Protein 6IRB (pdb70)

Sequence (404 aa):
EPPLVFEPVTLESLRQEKGFQEVGKKQIKELDTLREKHAKERTSVQKTQNAAIDKLIKGKSKDDIRNDANIKNSINDQTKQWTDIARHRKEEWDLRQHVQDSQDAKALLTVQAAQIKQLEDRHARDIKDLNAKQAKSADTAKEVQNDTLKTKNEKDRRLREKRQNNVKRFEEKKQIGVKQGRAEKLKLAHSKQIEEFSTDVQKLEPPLVFEPVTLESLRQEKGFQEVGKKQIKELDTLREKHAKERTSVQKTQNAAIDKLIKGKSKDDIRNDANIKNSINDQTKQWTDIARHRKEEWDLRQHVQDSQDAKALLTVQAAQIKQLEDRHARDIKDLNAKQAKSADTAKEVQNTKNEKDRRLREKRQNNVKRFEEKKQIGVKQGRAEKLKLAHSKQIEEFSTDVQKL

Radius of gyration: 78.07 Å; Cα contacts (8 Å, |Δi|>4): 47; chains: 2; bounding box: 20×163×308 Å

Solvent-accessible surface area: 37208 Å² total

Organism: Drosophila melanogaster (NCBI:txid7227)

InterPro domains:
  IPR000008 C2 domain [PF00168] (688-780)
  IPR000008 C2 domain [PS50004] (666-794)
  IPR000008 C2 domain [SM00239] (687-786)
  IPR000909 Phosphatidylinositol-specific phospholipase C, X domain [PF00388] (321-469)
  IPR000909 Phosphatidylinositol-specific phospholipase C, X domain [SM00148] (319-469)
  IPR001192 Phosphoinositide phospholipase C family [PR00390] (324-342)
  IPR001192 Phosphoinositide phospholipase C family [PR00390] (350-370)
  IPR001192 Phosphoinositide phospholipase C family [PR00390] (453-470)
  IPR001192 Phosphoinositide phospholipase C family [PR00390] (604-625)
  IPR001192 Phosphoinositide phospholipase C family [PR00390] (625-643)
  IPR001192 Phosphoinositide phospholipase C family [PR00390] (772-782)
  IPR001192 Phosphoinositide phospholipase C family [PTHR10336] (34-806)
  IPR001711 Phospholipase C, phosphatidylinositol-specific, Y domain [PF00387] (550-664)
  IPR001711 Phospholipase C, phosphatidylinositol-specific, Y domain [PS50008] (550-666)
  IPR001711 Phospholipase C, phosphatidylinositol-specific, Y domain [SM00149] (550-666)
  IPR011992 EF-hand domain pair [SSF47473] (147-318)
  IPR016280 Phosphatidylinositol-4, 5-bisphosphate phosphodiesterase beta [PIRSF000956] (1-1093)
  IPR017946 PLC-like phosphodiesterase, TIM beta/alpha-barrel domain superfamily [G3DSA:3.20.20.190] (316-677)
  IPR017946 PLC-like phosphodiesterase, TIM beta/alpha-barrel domain superfamily [SSF51695] (320-667)
  IPR035892 C2 domain superfamily [G3DSA:2.60.40.150] (679-847)

Structure (mmCIF, N/CA/C/O backbone):
data_6IRB
#
_entry.id   6IRB
#
_cell.length_a   36.958
_cell.length_b   37.591
_cell.length_c   140.130
_cell.angle_alpha   90.720
_cell.angle_beta   89.860
_cell.angle_gamma   119.440
#
_symmetry.space_group_name_H-M   'P 1'
#
loop_
_entity.id
_entity.type
_entity.pdbx_description
1 polymer '1-phosphatidylinositol 4,5-bisphosphate phosphodiesterase'
2 water water
#
loop_
_atom_site.group_PDB
_atom_site.id
_atom_site.type_symbol
_atom_site.label_atom_id
_atom_site.label_alt_id
_atom_site.label_comp_id
_atom_site.label_asym_id
_atom_site.label_entity_id
_atom_site.label_seq_id
_atom_site.pdbx_PDB_ins_code
_atom_site.Cartn_x
_atom_site.Cartn_y
_atom_site.Cartn_z
_atom_site.occupancy
_atom_site.B_iso_or_equiv
_atom_site.auth_seq_id
_atom_site.auth_comp_id
_atom_site.auth_asym_id
_atom_site.auth_atom_id
_atom_site.pdbx_PDB_model_num
ATOM 1 N N . GLU A 1 1 ? 26.710 80.708 84.881 1.00 75.97 23 GLU A N 1
ATOM 2 C CA . GLU A 1 1 ? 26.415 80.185 83.553 1.00 81.54 23 GLU A CA 1
ATOM 3 C C . GLU A 1 1 ? 27.022 81.069 82.465 1.00 88.37 23 GLU A C 1
ATOM 4 O O . GLU A 1 1 ? 26.674 82.249 82.334 1.00 84.78 23 GLU A O 1
ATOM 10 N N . PRO A 1 2 ? 27.954 80.492 81.711 1.00 96.32 24 PRO A N 1
ATOM 11 C CA . PRO A 1 2 ? 28.553 81.200 80.564 1.00 95.95 24 PRO A CA 1
ATOM 12 C C . PRO A 1 2 ? 27.512 81.573 79.524 1.00 96.04 24 PRO A C 1
ATOM 13 O O . PRO A 1 2 ? 26.583 80.794 79.262 1.00 98.14 24 PRO A O 1
ATOM 17 N N . PRO A 1 3 ? 27.613 82.774 78.946 1.00 98.88 25 PRO A N 1
ATOM 18 C CA . PRO A 1 3 ? 26.644 83.201 77.928 1.00 101.92 25 PRO A CA 1
ATOM 19 C C . PRO A 1 3 ? 26.547 82.183 76.800 1.00 103.29 25 PRO A C 1
ATOM 20 O O . PRO A 1 3 ? 27.548 81.588 76.392 1.00 113.11 25 PRO A O 1
ATOM 24 N N . LEU A 1 4 ? 25.324 81.939 76.329 1.00 95.75 26 LEU A N 1
ATOM 25 C CA . LEU A 1 4 ? 25.146 81.086 75.161 1.00 80.43 26 LEU A CA 1
ATOM 26 C C . LEU A 1 4 ? 26.017 81.561 74.005 1.00 83.75 26 LEU A C 1
ATOM 27 O O . LEU A 1 4 ? 26.158 82.762 73.762 1.00 80.73 26 LEU A O 1
ATOM 32 N N . VAL A 1 5 ? 26.580 80.606 73.275 1.00 81.21 27 VAL A N 1
ATOM 33 C CA . VAL A 1 5 ? 27.243 80.863 72.002 1.00 84.45 27 VAL A CA 1
ATOM 34 C C . VAL A 1 5 ? 26.555 79.970 70.980 1.00 77.72 27 VAL A C 1
ATOM 35 O O . VAL A 1 5 ? 26.349 78.776 71.230 1.00 76.29 27 VAL A O 1
ATOM 39 N N . PHE A 1 6 ? 26.201 80.530 69.838 1.00 71.78 28 PHE A N 1
ATOM 40 C CA . PHE A 1 6 ? 25.427 79.789 68.857 1.00 75.57 28 PHE A CA 1
ATOM 41 C C . PHE A 1 6 ? 26.299 79.550 67.639 1.00 73.05 28 PHE A C 1
ATOM 42 O O . PHE A 1 6 ? 26.829 80.503 67.056 1.00 74.32 28 PHE A O 1
ATOM 50 N N . GLU A 1 7 ? 26.489 78.272 67.295 1.00 73.04 29 GLU A N 1
ATOM 51 C CA . GLU A 1 7 ? 27.081 77.904 66.017 1.00 74.25 29 GLU A CA 1
ATOM 52 C C . GLU A 1 7 ? 26.396 78.687 64.909 1.00 74.79 29 GLU A C 1
ATOM 53 O O . GLU A 1 7 ? 25.187 78.946 64.986 1.00 75.00 29 GLU A O 1
ATOM 59 N N . PRO A 1 8 ? 27.106 79.062 63.856 1.00 76.45 30 PRO A N 1
ATOM 60 C CA . PRO A 1 8 ? 26.401 79.588 62.693 1.00 84.16 30 PRO A CA 1
ATOM 61 C C . PRO A 1 8 ? 25.794 78.433 61.924 1.00 82.46 30 PRO A C 1
ATOM 62 O O . PRO A 1 8 ? 26.375 77.350 61.825 1.00 85.96 30 PRO A O 1
ATOM 66 N N . VAL A 1 9 ? 24.620 78.670 61.360 1.00 79.98 31 VAL A N 1
ATOM 67 C CA . VAL A 1 9 ? 23.961 77.647 60.565 1.00 89.51 31 VAL A CA 1
ATOM 68 C C . VAL A 1 9 ? 24.474 77.820 59.144 1.00 87.55 31 VAL A C 1
ATOM 69 O O . VAL A 1 9 ? 24.436 78.917 58.578 1.00 95.17 31 VAL A O 1
ATOM 73 N N . THR A 1 10 ? 25.045 76.759 58.607 1.00 86.92 32 THR A N 1
ATOM 74 C CA . THR A 1 10 ? 25.772 76.821 57.356 1.00 86.75 32 THR A CA 1
ATOM 75 C C . THR A 1 10 ? 25.170 75.824 56.384 1.00 87.41 32 THR A C 1
ATOM 76 O O . THR A 1 10 ? 24.528 74.848 56.788 1.00 90.86 32 THR A O 1
ATOM 80 N N . LEU A 1 11 ? 25.313 76.125 55.095 1.00 87.71 33 LEU A N 1
ATOM 81 C CA . LEU A 1 11 ? 25.008 75.129 54.080 1.00 93.72 33 LEU A CA 1
ATOM 82 C C . LEU A 1 11 ? 25.623 73.780 54.452 1.00 87.17 33 LEU A C 1
ATOM 83 O O . LEU A 1 11 ? 24.976 72.738 54.314 1.00 79.55 33 LEU A O 1
ATOM 88 N N . GLU A 1 12 ? 26.864 73.786 54.952 1.00 91.92 34 GLU A N 1
ATOM 89 C CA . GLU A 1 12 ? 27.508 72.550 55.392 1.00 79.99 34 GLU A CA 1
ATOM 90 C C . GLU A 1 12 ? 26.756 71.876 56.537 1.00 78.10 34 GLU A C 1
ATOM 91 O O . GLU A 1 12 ? 26.327 70.726 56.417 1.00 81.52 34 GLU A O 1
ATOM 97 N N . SER A 1 13 ? 26.622 72.566 57.674 1.00 90.24 35 SER A N 1
ATOM 98 C CA . SER A 1 13 ? 25.987 71.964 58.848 1.00 83.03 35 SER A CA 1
ATOM 99 C C . SER A 1 13 ? 24.563 71.503 58.556 1.00 89.88 35 SER A C 1
ATOM 100 O O . SER A 1 13 ? 24.151 70.426 59.002 1.00 96.80 35 SER A O 1
ATOM 103 N N . LEU A 1 14 ? 23.794 72.304 57.814 1.00 89.88 36 LEU A N 1
ATOM 104 C CA . LEU A 1 14 ? 22.434 71.902 57.475 1.00 87.38 36 LEU A CA 1
ATOM 105 C C . LEU A 1 14 ? 22.466 70.654 56.617 1.00 93.53 36 LEU A C 1
ATOM 106 O O . LEU A 1 14 ? 21.646 69.744 56.786 1.00 93.33 36 LEU A O 1
ATOM 111 N N . ARG A 1 15 ? 23.432 70.603 55.697 1.00 96.56 37 ARG A N 1
ATOM 112 C CA . ARG A 1 15 ? 23.591 69.492 54.768 1.00 93.70 37 ARG A CA 1
ATOM 113 C C . ARG A 1 15 ? 23.792 68.184 55.514 1.00 102.08 37 ARG A C 1
ATOM 114 O O . ARG A 1 15 ? 23.330 67.128 55.067 1.00 104.69 37 ARG A O 1
ATOM 122 N N . GLN A 1 16 ? 24.481 68.241 56.654 1.00 115.14 38 GLN A N 1
ATOM 123 C CA . GLN A 1 16 ? 24.854 67.068 57.430 1.00 124.87 38 GLN A CA 1
ATOM 124 C C . GLN A 1 16 ? 23.811 66.647 58.455 1.00 122.15 38 GLN A C 1
ATOM 125 O O . GLN A 1 16 ? 24.018 65.628 59.127 1.00 124.71 38 GLN A O 1
ATOM 131 N N . GLU A 1 17 ? 22.712 67.383 58.615 1.00 114.41 39 GLU A N 1
ATOM 132 C 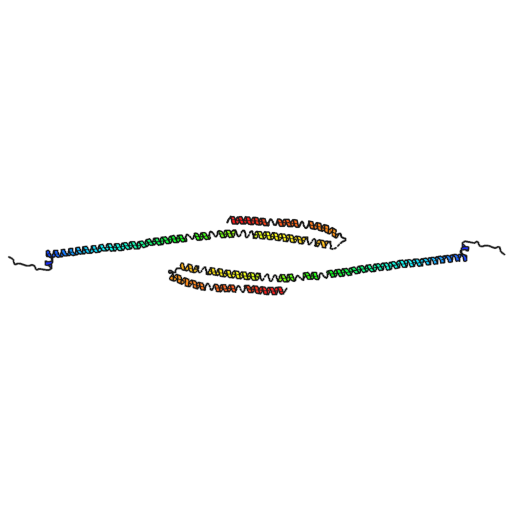CA . GLU A 1 17 ? 21.742 66.952 59.608 1.00 113.08 39 GLU A CA 1
ATOM 133 C C . GLU A 1 17 ? 21.205 65.603 59.169 1.00 119.85 39 GLU A C 1
ATOM 134 O O . GLU A 1 17 ? 20.949 65.385 57.983 1.00 132.47 39 GLU A O 1
ATOM 140 N N . LYS A 1 18 ? 21.040 64.686 60.115 1.00 110.54 40 LYS A N 1
ATOM 141 C CA . LYS A 1 18 ? 20.601 63.365 59.696 1.00 110.71 40 LYS A CA 1
ATOM 142 C C . LYS A 1 18 ? 19.138 63.385 59.253 1.00 103.97 40 LYS A C 1
ATOM 143 O O . LYS A 1 18 ? 18.762 62.635 58.344 1.00 111.86 40 LYS A O 1
ATOM 149 N N . GLY A 1 19 ? 18.299 64.212 59.887 1.00 90.29 41 GLY A N 1
ATOM 150 C CA . GLY A 1 19 ? 16.946 64.414 59.382 1.00 88.72 41 GLY A CA 1
ATOM 151 C C . GLY A 1 19 ? 16.922 64.810 57.917 1.00 95.24 41 GLY A C 1
ATOM 152 O O . GLY A 1 19 ? 16.146 64.274 57.120 1.00 90.30 41 GLY A O 1
ATOM 153 N N . PHE A 1 20 ? 17.781 65.761 57.541 1.00 94.27 42 PHE A N 1
ATOM 154 C CA . PHE A 1 20 ? 17.848 66.205 56.152 1.00 89.74 42 PHE A CA 1
ATOM 155 C C . PHE A 1 20 ? 18.472 65.158 55.244 1.00 92.96 42 PHE A C 1
ATOM 156 O O . PHE A 1 20 ? 18.083 65.043 54.076 1.00 94.50 42 PHE A O 1
ATOM 164 N N . GLN A 1 21 ? 19.405 64.362 55.759 1.00 94.03 43 GLN A N 1
ATOM 165 C CA . GLN A 1 21 ? 19.988 63.325 54.921 1.00 90.15 43 GLN A CA 1
ATOM 166 C C . GLN A 1 21 ? 18.963 62.248 54.624 1.00 80.95 43 GLN A C 1
ATOM 167 O O . GLN A 1 21 ? 18.984 61.660 53.539 1.00 76.34 43 GLN A O 1
ATOM 173 N N . GLU A 1 22 ? 18.046 62.006 55.565 1.00 78.78 44 GLU A N 1
ATOM 174 C CA . GLU A 1 22 ? 16.947 61.083 55.316 1.00 92.44 44 GLU A CA 1
ATOM 175 C C . GLU A 1 22 ? 16.131 61.515 54.108 1.00 93.44 44 GLU A C 1
ATOM 176 O O . GLU A 1 22 ? 15.495 60.679 53.458 1.00 101.69 44 GLU A O 1
ATOM 178 N N . VAL A 1 23 ? 16.141 62.809 53.788 1.00 89.60 45 VAL A N 1
ATOM 179 C CA . VAL A 1 23 ? 15.429 63.273 52.605 1.00 88.42 45 VAL A CA 1
ATOM 180 C C . VAL A 1 23 ? 16.149 62.797 51.353 1.00 97.20 45 VAL A C 1
ATOM 181 O O . VAL A 1 23 ? 15.537 62.253 50.426 1.00 97.78 45 VAL A O 1
ATOM 185 N N . GLY A 1 24 ? 17.465 63.010 51.314 1.00 108.35 46 GLY A N 1
ATOM 186 C CA . GLY A 1 24 ? 18.293 62.462 50.250 1.00 110.81 46 GLY A CA 1
ATOM 187 C C . GLY A 1 24 ? 18.089 60.978 50.033 1.00 106.54 46 GLY A C 1
ATOM 188 O O . GLY A 1 24 ? 17.893 60.517 48.906 1.00 105.76 46 GLY A O 1
ATOM 189 N N . LYS A 1 25 ? 18.151 60.205 51.114 1.00 97.13 47 LYS A N 1
ATOM 190 C CA . LYS A 1 25 ? 18.084 58.756 50.990 1.00 91.58 47 LYS A CA 1
ATOM 191 C C . LYS A 1 25 ? 16.769 58.337 50.347 1.00 86.43 47 LYS A C 1
ATOM 192 O O . LYS A 1 25 ? 16.747 57.502 49.437 1.00 85.44 47 LYS A O 1
ATOM 198 N N . LYS A 1 26 ? 15.652 58.866 50.847 1.00 78.99 48 LYS A N 1
ATOM 199 C CA . LYS A 1 26 ? 14.366 58.665 50.186 1.00 83.45 48 LYS A CA 1
ATOM 200 C C . LYS A 1 26 ? 14.458 58.957 48.688 1.00 80.95 48 LYS A C 1
ATOM 201 O O . LYS A 1 26 ? 13.991 58.170 47.855 1.00 82.11 48 LYS A O 1
ATOM 207 N N . GLN A 1 27 ? 15.059 60.097 48.333 1.00 84.07 49 GLN A N 1
ATOM 208 C CA . GLN A 1 27 ? 15.104 60.522 46.936 1.00 90.14 49 GLN A CA 1
ATOM 209 C C . GLN A 1 27 ? 15.858 59.516 46.072 1.00 95.65 49 GLN A C 1
ATOM 210 O O . GLN A 1 27 ? 15.414 59.179 44.968 1.00 90.04 49 GLN A O 1
ATOM 216 N N . ILE A 1 28 ? 17.014 59.040 46.546 1.00 97.36 50 ILE A N 1
ATOM 217 C CA . ILE A 1 28 ? 17.809 58.124 45.732 1.00 101.06 50 ILE A CA 1
ATOM 218 C C . ILE A 1 28 ? 17.027 56.840 45.469 1.00 102.30 50 ILE A C 1
ATOM 219 O O . ILE A 1 28 ? 16.956 56.365 44.328 1.00 111.76 50 ILE A O 1
ATOM 224 N N . LYS A 1 29 ? 16.458 56.237 46.521 1.00 95.39 51 LYS A N 1
ATOM 225 C CA . LYS A 1 29 ? 15.623 55.057 46.321 1.00 94.50 51 LYS A CA 1
ATOM 226 C C . LYS A 1 29 ? 14.535 55.311 45.287 1.00 93.61 51 LYS A C 1
ATOM 227 O O . LYS A 1 29 ? 14.308 54.482 44.398 1.00 81.09 51 LYS A O 1
ATOM 233 N N . GLU A 1 30 ? 13.921 56.497 45.330 1.00 92.41 52 GLU A N 1
ATOM 234 C CA . GLU A 1 30 ? 12.885 56.840 44.362 1.00 93.82 52 GLU A CA 1
ATOM 235 C C . GLU A 1 30 ? 13.428 56.792 42.945 1.00 84.27 52 GLU A C 1
ATOM 236 O O . GLU A 1 30 ? 12.679 56.544 41.995 1.00 82.38 52 GLU A O 1
ATOM 242 N N . LEU A 1 31 ? 14.727 57.037 42.792 1.00 80.22 53 LEU A N 1
ATOM 243 C CA . LEU A 1 31 ? 15.423 57.050 41.517 1.00 79.89 53 LEU A CA 1
ATOM 244 C C . LEU A 1 31 ? 15.969 55.666 41.192 1.00 90.64 53 LEU A C 1
ATOM 245 O O . LEU A 1 31 ? 16.021 55.272 40.021 1.00 84.41 53 LEU A O 1
ATOM 250 N N . ASP A 1 32 ? 16.414 54.936 42.219 1.00 89.59 54 ASP A N 1
ATOM 251 C CA . ASP A 1 32 ? 16.663 53.509 42.055 1.00 95.79 54 ASP A CA 1
ATOM 252 C C . ASP A 1 32 ? 15.399 52.816 41.569 1.00 94.20 54 ASP A C 1
ATOM 253 O O . ASP A 1 32 ? 15.425 52.067 40.587 1.00 89.29 54 ASP A O 1
ATOM 258 N N . THR A 1 33 ? 14.278 53.054 42.257 1.00 96.60 55 THR A N 1
ATOM 259 C CA . THR A 1 33 ? 13.006 52.481 41.825 1.00 98.32 55 THR A CA 1
ATOM 260 C C . THR A 1 33 ? 12.607 52.948 40.427 1.00 84.64 55 THR A C 1
ATOM 261 O O . THR A 1 33 ? 11.918 52.219 39.708 1.00 83.84 55 THR A O 1
ATOM 265 N N . LEU A 1 34 ? 13.014 54.153 40.024 1.00 82.25 56 LEU A N 1
ATOM 266 C CA . LEU A 1 34 ? 12.757 54.585 38.654 1.00 83.09 56 LEU A CA 1
ATOM 267 C C . LEU A 1 34 ? 13.640 53.829 37.674 1.00 87.78 56 LEU A C 1
ATOM 268 O O . LEU A 1 34 ? 13.173 53.380 36.619 1.00 83.16 56 LEU A O 1
ATOM 273 N N . ARG A 1 35 ? 14.925 53.691 38.008 1.00 96.31 57 ARG A N 1
ATOM 274 C CA . ARG A 1 35 ? 15.822 52.868 37.207 1.00 102.46 57 ARG A CA 1
ATOM 275 C C . ARG A 1 35 ? 15.330 51.431 37.144 1.00 100.61 57 ARG A C 1
ATOM 276 O O . ARG A 1 35 ? 15.580 50.728 36.158 1.00 93.20 57 ARG A O 1
ATOM 284 N N . GLU A 1 36 ? 14.584 51.000 38.162 1.00 101.63 58 GLU A N 1
ATOM 285 C CA . GLU A 1 36 ? 14.060 49.647 38.195 1.00 97.80 58 GLU A CA 1
ATOM 286 C C . GLU A 1 36 ? 12.828 49.529 37.318 1.00 105.00 58 GLU A C 1
ATOM 287 O O . GLU A 1 36 ? 12.485 48.423 36.903 1.00 112.32 58 GLU A O 1
ATOM 289 N N . LYS A 1 37 ? 12.160 50.647 37.024 1.00 103.55 59 LYS A N 1
ATOM 290 C CA . LYS A 1 37 ? 11.057 50.623 36.072 1.00 96.73 59 LYS A CA 1
ATOM 291 C C . LYS A 1 37 ? 11.573 50.700 34.649 1.00 95.92 59 LYS A C 1
ATOM 292 O O . LYS A 1 37 ? 10.950 50.167 33.721 1.00 96.22 59 LYS A O 1
ATOM 298 N N . HIS A 1 38 ? 12.745 51.284 34.477 1.00 82.97 60 HIS A N 1
ATOM 299 C CA . HIS A 1 38 ? 13.279 51.456 33.143 1.00 86.02 60 HIS A CA 1
ATOM 300 C C . HIS A 1 38 ? 13.994 50.194 32.687 1.00 92.50 60 HIS A C 1
ATOM 301 O O . HIS A 1 38 ? 13.747 49.692 31.585 1.00 89.37 60 HIS A O 1
ATOM 308 N N . ALA A 1 39 ? 14.899 49.684 33.521 1.00 94.35 61 ALA A N 1
ATOM 309 C CA . ALA A 1 39 ? 15.586 48.435 33.214 1.00 94.19 61 ALA A CA 1
ATOM 310 C C . ALA A 1 39 ? 14.612 47.319 32.842 1.00 89.44 61 ALA A C 1
ATOM 311 O O . ALA A 1 39 ? 14.777 46.670 31.804 1.00 90.80 61 ALA A O 1
ATOM 313 N N . LYS A 1 40 ? 13.577 47.092 33.667 1.00 86.67 62 LYS A N 1
ATOM 314 C CA . LYS A 1 40 ? 12.546 46.114 33.309 1.00 90.88 62 LYS A CA 1
ATOM 315 C C . LYS A 1 40 ? 12.025 46.359 31.905 1.00 92.78 62 LYS A C 1
ATOM 316 O O . LYS A 1 40 ? 12.025 45.457 31.058 1.00 93.92 62 LYS A O 1
ATOM 322 N N . GLU A 1 41 ? 11.579 47.580 31.637 1.00 91.74 63 GLU A N 1
ATOM 323 C CA . GLU A 1 41 ? 11.015 47.860 30.326 1.00 85.17 63 GLU A CA 1
ATOM 324 C C . GLU A 1 41 ? 12.080 47.751 29.239 1.00 83.91 63 GLU A C 1
ATOM 325 O O . GLU A 1 41 ? 11.921 46.979 28.289 1.00 85.64 63 GLU A O 1
ATOM 331 N N . ARG A 1 42 ? 13.156 48.543 29.341 1.00 82.85 64 ARG A N 1
ATOM 332 C CA . ARG A 1 42 ? 14.299 48.432 28.432 1.00 90.80 64 ARG A CA 1
ATOM 333 C C . ARG A 1 42 ? 14.628 46.994 28.041 1.00 103.13 64 ARG A C 1
ATOM 334 O O . ARG A 1 42 ? 14.736 46.672 26.853 1.00 106.59 64 ARG A O 1
ATOM 336 N N . THR A 1 43 ? 14.803 46.114 29.026 1.00 101.90 65 THR A N 1
ATOM 337 C CA . THR A 1 43 ? 15.105 44.719 28.716 1.00 108.09 65 THR A CA 1
ATOM 338 C C . THR A 1 43 ? 13.937 44.046 28.003 1.00 107.38 65 THR A C 1
ATOM 339 O O . THR A 1 43 ? 14.114 43.404 26.959 1.00 103.23 65 THR A O 1
ATOM 343 N N . SER A 1 44 ? 12.727 44.191 28.559 1.00 110.14 66 SER A N 1
ATOM 344 C CA . SER A 1 44 ? 11.557 43.498 28.027 1.00 104.08 66 SER A CA 1
ATOM 345 C C . SER A 1 44 ? 11.198 43.984 26.632 1.00 106.80 66 SER A C 1
ATOM 346 O O . SER A 1 44 ? 10.667 43.206 25.834 1.00 113.22 66 SER A O 1
ATOM 349 N N . VAL A 1 45 ? 11.437 45.264 26.331 1.00 107.28 67 VAL A N 1
ATOM 350 C CA . VAL A 1 45 ? 11.150 45.764 24.989 1.00 104.00 67 VAL A CA 1
ATOM 351 C C . VAL A 1 45 ? 12.116 45.151 23.988 1.00 103.37 67 VAL A C 1
ATOM 352 O O . VAL A 1 45 ? 11.720 44.756 22.885 1.00 101.89 67 VAL A O 1
ATOM 356 N N . GLN A 1 46 ? 13.400 45.090 24.336 1.00 104.47 68 GLN A N 1
ATOM 357 C CA . GLN A 1 46 ? 14.336 44.374 23.483 1.00 109.27 68 GLN A CA 1
ATOM 358 C C . GLN A 1 46 ? 13.947 42.909 23.343 1.00 114.28 68 GLN A C 1
ATOM 359 O O . GLN A 1 46 ? 14.176 42.306 22.289 1.00 119.19 68 GLN A O 1
ATOM 365 N N . LYS A 1 47 ? 13.344 42.325 24.386 1.00 112.78 69 LYS A N 1
ATOM 366 C CA . LYS A 1 47 ? 12.935 40.924 24.316 1.00 113.33 69 LYS A CA 1
ATOM 367 C C . LYS A 1 47 ? 11.849 40.710 23.266 1.00 105.58 69 LYS A C 1
ATOM 368 O O . LYS A 1 47 ? 11.948 39.795 22.441 1.00 105.85 69 LYS A O 1
ATOM 374 N N . THR A 1 48 ? 10.811 41.550 23.270 1.00 102.60 70 THR A N 1
ATOM 375 C CA . THR A 1 48 ? 9.835 41.537 22.183 1.00 105.74 70 THR A CA 1
ATOM 376 C C . THR A 1 48 ? 10.520 41.785 20.843 1.00 112.60 70 THR A C 1
ATOM 377 O O . THR A 1 48 ? 10.277 41.068 19.863 1.00 119.50 70 THR A O 1
ATOM 381 N N . GLN A 1 49 ? 11.376 42.810 20.786 1.00 107.93 71 GLN A N 1
ATOM 382 C CA . GLN A 1 49 ? 12.031 43.186 19.536 1.00 96.65 71 GLN A CA 1
ATOM 383 C C . GLN A 1 49 ? 12.773 41.995 18.953 1.00 86.62 71 GLN A C 1
ATOM 384 O O . GLN A 1 49 ? 12.629 41.662 17.771 1.00 83.49 71 GLN A O 1
ATOM 390 N N . ASN A 1 50 ? 13.556 41.331 19.796 1.00 84.28 72 ASN A N 1
ATOM 391 C CA . ASN A 1 50 ? 14.303 40.154 19.390 1.00 85.32 72 ASN A CA 1
ATOM 392 C C . ASN A 1 50 ? 13.378 38.984 19.100 1.00 98.26 72 ASN A C 1
ATOM 393 O O . ASN A 1 50 ? 13.536 38.299 18.081 1.00 103.43 72 ASN A O 1
ATOM 398 N N . ALA A 1 51 ? 12.387 38.759 19.964 1.00 98.83 73 ALA A N 1
ATOM 399 C CA . ALA A 1 51 ? 11.534 37.590 19.792 1.00 98.74 73 ALA A CA 1
ATOM 400 C C . ALA A 1 51 ? 10.794 37.645 18.468 1.00 100.05 73 ALA A C 1
ATOM 401 O O . ALA A 1 51 ? 10.703 36.636 17.760 1.00 97.96 73 ALA A O 1
ATOM 403 N N . ALA A 1 52 ? 10.252 38.811 18.117 1.00 101.12 74 ALA A N 1
ATOM 404 C CA . ALA A 1 52 ? 9.513 38.904 16.867 1.00 104.97 74 ALA A CA 1
ATOM 405 C C . ALA A 1 52 ? 10.419 38.641 15.672 1.00 115.21 74 ALA A C 1
ATOM 406 O O . ALA A 1 52 ? 10.190 37.694 14.912 1.00 123.26 74 ALA A O 1
ATOM 408 N N . ILE A 1 53 ? 11.552 39.345 15.599 1.00 116.63 75 ILE A N 1
ATOM 409 C CA . ILE A 1 53 ? 12.430 39.213 14.437 1.00 112.72 75 ILE A CA 1
ATOM 410 C C . ILE A 1 53 ? 13.032 37.816 14.346 1.00 115.10 75 ILE A C 1
ATOM 411 O O . ILE A 1 53 ? 13.077 37.228 13.258 1.00 120.04 75 ILE A O 1
ATOM 416 N N . ASP A 1 54 ? 13.497 37.253 15.466 1.00 108.70 76 ASP A N 1
ATOM 417 C CA . ASP A 1 54 ? 14.138 35.944 15.382 1.00 104.45 76 ASP A CA 1
ATOM 418 C C . ASP A 1 54 ? 13.174 34.906 14.823 1.00 97.42 76 ASP A C 1
ATOM 419 O O . ASP A 1 54 ? 13.556 34.079 13.989 1.00 93.96 76 ASP A O 1
ATOM 424 N N . LYS A 1 55 ? 11.921 34.920 15.272 1.00 95.50 77 LYS A N 1
ATOM 425 C CA . LYS A 1 55 ? 10.952 34.054 14.617 1.00 95.62 77 LYS A CA 1
ATOM 426 C C . LYS A 1 55 ? 10.525 34.602 13.264 1.00 91.36 77 LYS A C 1
ATOM 427 O O . LYS A 1 55 ? 10.142 33.820 12.391 1.00 102.58 77 LYS A O 1
ATOM 433 N N . LEU A 1 56 ? 10.554 35.924 13.065 1.00 88.91 78 LEU A N 1
ATOM 434 C CA . LEU A 1 56 ? 10.180 36.447 11.752 1.00 95.73 78 LEU A CA 1
ATOM 435 C C . LEU A 1 56 ? 11.115 35.912 10.682 1.00 101.07 78 LEU A C 1
ATOM 436 O O . LEU A 1 56 ? 10.676 35.584 9.574 1.00 103.81 78 LEU A O 1
ATOM 441 N N . ILE A 1 57 ? 12.416 35.868 10.972 1.00 107.52 79 ILE A N 1
ATOM 442 C CA . ILE A 1 57 ? 13.364 35.330 9.999 1.00 119.10 79 ILE A CA 1
ATOM 443 C C . ILE A 1 57 ? 13.084 33.849 9.752 1.00 118.66 79 ILE A C 1
ATOM 444 O O . ILE A 1 57 ? 13.204 33.359 8.620 1.00 119.93 79 ILE A O 1
ATOM 449 N N . LYS A 1 58 ? 12.713 33.111 10.807 1.00 114.27 80 LYS A N 1
ATOM 450 C CA . LYS A 1 58 ? 12.414 31.689 10.657 1.00 104.63 80 LYS A CA 1
ATOM 451 C C . LYS A 1 58 ? 11.254 31.475 9.692 1.00 105.32 80 LYS A C 1
ATOM 452 O O . LYS A 1 58 ? 11.292 30.563 8.855 1.00 104.48 80 LYS A O 1
ATOM 458 N N . GLY A 1 59 ? 10.217 32.310 9.795 1.00 108.20 81 GLY A N 1
ATOM 459 C CA . GLY A 1 59 ? 9.068 32.171 8.915 1.00 113.60 81 GLY A CA 1
ATOM 460 C C . GLY A 1 59 ? 9.471 32.300 7.460 1.00 119.23 81 GLY A C 1
ATOM 461 O O . GLY A 1 59 ? 9.049 31.517 6.606 1.00 118.04 81 GLY A O 1
ATOM 462 N N . LYS A 1 60 ? 10.290 33.309 7.160 1.00 119.55 82 LYS A N 1
ATOM 463 C CA . LYS A 1 60 ? 10.795 33.491 5.806 1.00 123.08 82 LYS A CA 1
ATOM 464 C C . LYS A 1 60 ? 11.719 32.348 5.407 1.00 122.12 82 LYS A C 1
ATOM 465 O O . LYS A 1 60 ? 11.673 31.871 4.267 1.00 129.09 82 LYS A O 1
ATOM 467 N N . SER A 1 61 ? 12.570 31.899 6.332 1.00 113.40 83 SER A N 1
ATOM 468 C CA . SER A 1 61 ? 13.484 30.805 6.027 1.00 110.17 83 SER A CA 1
ATOM 469 C C . SER A 1 61 ? 12.726 29.527 5.698 1.00 113.09 83 SER A C 1
ATOM 470 O O . SER A 1 61 ? 13.196 28.717 4.890 1.00 109.51 83 SER A O 1
ATOM 473 N N . LYS A 1 62 ? 11.568 29.321 6.329 1.00 114.02 84 LYS A N 1
ATOM 474 C CA . LYS A 1 62 ? 10.732 28.160 6.028 1.00 117.62 84 LYS A CA 1
ATOM 475 C C . LYS A 1 62 ? 10.280 28.147 4.573 1.00 116.90 84 LYS A C 1
ATOM 476 O O . LYS A 1 62 ? 10.336 27.113 3.895 1.00 111.70 84 LYS A O 1
ATOM 482 N N . ASP A 1 63 ? 9.823 29.293 4.076 1.00 122.98 85 ASP A N 1
ATOM 483 C CA . ASP A 1 63 ? 9.391 29.375 2.689 1.00 128.08 85 ASP A CA 1
ATOM 484 C C . ASP A 1 63 ? 10.584 29.371 1.749 1.00 123.65 85 ASP A C 1
ATOM 485 O O . ASP A 1 63 ? 10.568 28.697 0.712 1.00 124.89 85 ASP A O 1
ATOM 490 N N . ASP A 1 64 ? 11.613 30.147 2.084 1.00 122.68 86 ASP A N 1
ATOM 491 C CA . ASP A 1 64 ? 12.764 30.284 1.204 1.00 132.10 86 ASP A CA 1
ATOM 492 C C . ASP A 1 64 ? 13.390 28.938 0.849 1.00 126.42 86 ASP A C 1
ATOM 493 O O . ASP A 1 64 ? 13.579 28.624 -0.333 1.00 130.03 86 ASP A O 1
ATOM 498 N N . ILE A 1 65 ? 13.704 28.119 1.852 1.00 114.45 87 ILE A N 1
ATOM 499 C CA . ILE A 1 65 ? 14.250 26.798 1.555 1.00 109.19 87 ILE A CA 1
ATOM 500 C C . ILE A 1 65 ? 13.210 25.920 0.866 1.00 105.77 87 ILE A C 1
ATOM 501 O O . ILE A 1 65 ? 13.553 25.104 -0.001 1.00 108.28 87 ILE A O 1
ATOM 506 N N . ARG A 1 66 ? 11.930 26.093 1.210 1.00 96.29 88 ARG A N 1
ATOM 507 C CA . ARG A 1 66 ? 10.861 25.381 0.512 1.00 91.33 88 ARG A CA 1
ATOM 508 C C . ARG A 1 66 ? 10.878 25.681 -0.979 1.00 89.67 88 ARG A C 1
ATOM 509 O O . ARG A 1 66 ? 10.654 24.788 -1.805 1.00 85.79 88 ARG A O 1
ATOM 517 N N . ASN A 1 67 ? 11.105 26.940 -1.343 1.00 89.19 89 ASN A N 1
ATOM 518 C CA . ASN A 1 67 ? 11.157 27.296 -2.755 1.00 88.58 89 ASN A CA 1
ATOM 519 C C . ASN A 1 67 ? 12.267 26.541 -3.477 1.00 93.56 89 ASN A C 1
ATOM 520 O O . ASN A 1 67 ? 12.065 26.056 -4.597 1.00 95.87 89 ASN A O 1
ATOM 525 N N . ASP A 1 68 ? 13.458 26.462 -2.873 1.00 99.40 90 ASP A N 1
ATOM 526 C CA . ASP A 1 68 ? 14.505 25.598 -3.416 1.00 112.95 90 ASP A CA 1
ATOM 527 C C . ASP A 1 68 ? 14.018 24.166 -3.578 1.00 121.08 90 ASP A C 1
ATOM 528 O O . ASP A 1 68 ? 14.336 23.499 -4.570 1.00 125.88 90 ASP A O 1
ATOM 533 N N . ALA A 1 69 ? 13.270 23.663 -2.594 1.00 121.21 91 ALA A N 1
ATOM 534 C CA . ALA A 1 69 ? 12.746 22.304 -2.686 1.00 122.23 91 ALA A CA 1
ATOM 535 C C . ALA A 1 69 ? 11.851 22.134 -3.907 1.00 127.29 91 ALA A C 1
ATOM 536 O O . ALA A 1 69 ? 11.815 21.056 -4.509 1.00 122.25 91 ALA A O 1
ATOM 538 N N . ASN A 1 70 ? 11.129 23.184 -4.290 1.00 130.00 92 ASN A N 1
ATOM 539 C CA . ASN A 1 70 ? 10.258 23.095 -5.448 1.00 126.44 92 ASN A CA 1
ATOM 540 C C . ASN A 1 70 ? 10.994 23.221 -6.775 1.00 113.61 92 ASN A C 1
ATOM 541 O O . ASN A 1 70 ? 10.417 22.874 -7.811 1.00 118.38 92 ASN A O 1
ATOM 546 N N . ILE A 1 71 ? 12.244 23.684 -6.792 1.00 101.34 93 ILE A N 1
ATOM 547 C CA . ILE A 1 71 ? 12.977 23.647 -8.051 1.00 90.54 93 ILE A CA 1
ATOM 548 C C . ILE A 1 71 ? 13.540 22.253 -8.280 1.00 105.52 93 ILE A C 1
ATOM 549 O O . ILE A 1 71 ? 13.344 21.666 -9.350 1.00 109.12 93 ILE A O 1
ATOM 554 N N . LYS A 1 72 ? 14.270 21.712 -7.295 1.00 115.27 94 LYS A N 1
ATOM 555 C CA . LYS A 1 72 ? 14.730 20.335 -7.415 1.00 133.63 94 LYS A CA 1
ATOM 556 C C . LYS A 1 72 ? 13.554 19.415 -7.725 1.00 141.60 94 LYS A C 1
ATOM 557 O O . LYS A 1 72 ? 13.646 18.562 -8.611 1.00 144.82 94 LYS A O 1
ATOM 563 N N . ASN A 1 73 ? 12.422 19.600 -7.034 1.00 141.71 95 ASN A N 1
ATOM 564 C CA . ASN A 1 73 ? 11.268 18.745 -7.293 1.00 137.46 95 ASN A CA 1
ATOM 565 C C . ASN A 1 73 ? 10.774 18.915 -8.720 1.00 124.16 95 ASN A C 1
ATOM 566 O O . ASN A 1 73 ? 10.247 17.966 -9.313 1.00 122.14 95 ASN A O 1
ATOM 571 N N . SER A 1 74 ? 10.933 20.110 -9.285 1.00 110.85 96 SER A N 1
ATOM 572 C CA . SER A 1 74 ? 10.487 20.349 -10.651 1.00 102.77 96 SER A CA 1
ATOM 573 C C . SER A 1 74 ? 11.556 19.935 -11.656 1.00 97.11 96 SER A C 1
ATOM 574 O O . SER A 1 74 ? 11.285 19.127 -12.548 1.00 107.22 96 SER A O 1
ATOM 577 N N . ILE A 1 75 ? 12.757 20.519 -11.554 1.00 89.52 97 ILE A N 1
ATOM 578 C CA . ILE A 1 75 ? 13.862 20.126 -12.432 1.00 96.73 97 ILE A CA 1
ATOM 579 C C . ILE A 1 75 ? 14.034 18.605 -12.471 1.00 106.85 97 ILE A C 1
ATOM 580 O O . ILE A 1 75 ? 14.206 18.020 -13.546 1.00 118.56 97 ILE A O 1
ATOM 585 N N . ASN A 1 76 ? 14.008 17.940 -11.306 1.00 107.74 98 ASN A N 1
ATOM 586 C CA . ASN A 1 76 ? 14.167 16.485 -11.304 1.00 118.67 98 ASN A CA 1
ATOM 587 C C . ASN A 1 76 ? 13.049 15.829 -12.101 1.00 123.15 98 ASN A C 1
ATOM 588 O O . ASN A 1 76 ? 13.263 14.813 -12.774 1.00 133.04 98 ASN A O 1
ATOM 593 N N . ASP A 1 77 ? 11.845 16.395 -12.027 1.00 116.28 99 ASP A N 1
ATOM 594 C CA . ASP A 1 77 ? 10.750 15.938 -12.872 1.00 112.41 99 ASP A CA 1
ATOM 595 C C . ASP A 1 77 ? 11.016 16.306 -14.330 1.00 109.57 99 ASP A C 1
ATOM 596 O O . ASP A 1 77 ? 10.901 15.464 -15.230 1.00 110.88 99 ASP A O 1
ATOM 601 N N . GLN A 1 78 ? 11.381 17.573 -14.568 1.00 98.23 100 GLN A N 1
ATOM 602 C CA . GLN A 1 78 ? 11.769 18.053 -15.894 1.00 91.64 100 GLN A CA 1
ATOM 603 C C . GLN A 1 78 ? 12.915 17.273 -16.533 1.00 99.18 100 GLN A C 1
ATOM 604 O O . GLN A 1 78 ? 12.945 17.131 -17.762 1.00 99.32 100 GLN A O 1
ATOM 610 N N . THR A 1 79 ? 13.849 16.738 -15.744 1.00 98.93 101 THR A N 1
ATOM 611 C CA . THR A 1 79 ? 14.943 16.000 -16.371 1.00 94.90 101 THR A CA 1
ATOM 612 C C . THR A 1 79 ? 14.515 14.616 -16.829 1.00 96.85 101 THR A C 1
ATOM 613 O O . THR A 1 79 ? 14.783 14.230 -17.971 1.00 96.69 101 THR A O 1
ATOM 617 N N . LYS A 1 80 ? 13.879 13.838 -15.954 1.00 100.35 102 LYS A N 1
ATOM 618 C CA . LYS A 1 80 ? 13.313 12.573 -16.409 1.00 111.28 102 LYS A CA 1
ATOM 619 C C . LYS A 1 80 ? 12.432 12.769 -17.629 1.00 116.61 102 LYS A C 1
ATOM 620 O O . LYS A 1 80 ? 12.548 12.020 -18.603 1.00 127.36 102 LYS A O 1
ATOM 626 N N . GLN A 1 81 ? 11.481 13.704 -17.556 1.00 111.01 103 GLN A N 1
ATOM 627 C CA . GLN A 1 81 ? 10.648 14.017 -18.713 1.00 107.39 103 GLN A CA 1
ATOM 628 C C . GLN A 1 81 ? 11.491 13.992 -19.986 1.00 102.45 103 GLN A C 1
ATOM 629 O O . GLN A 1 81 ? 11.102 13.399 -21.000 1.00 103.90 103 GLN A O 1
ATOM 635 N N . TRP A 1 82 ? 12.663 14.638 -19.935 1.00 92.32 104 TRP A N 1
ATOM 636 C CA . TRP A 1 82 ? 13.602 14.613 -21.055 1.00 90.30 104 TRP A CA 1
ATOM 637 C C . TRP A 1 82 ? 14.074 13.186 -21.340 1.00 100.74 104 TRP A C 1
ATOM 638 O O . TRP A 1 82 ? 14.118 12.759 -22.499 1.00 109.42 104 TRP A O 1
ATOM 649 N N . THR A 1 83 ? 14.404 12.422 -20.289 1.00 103.14 105 THR A N 1
ATOM 650 C CA . THR A 1 83 ? 14.851 11.037 -20.463 1.00 106.35 105 THR A CA 1
ATOM 651 C C . THR A 1 83 ? 13.754 10.168 -21.069 1.00 107.80 105 THR A C 1
ATOM 652 O O . THR A 1 83 ? 14.030 9.305 -21.912 1.00 100.93 105 THR A O 1
ATOM 656 N N . ASP A 1 84 ? 12.505 10.361 -20.633 1.00 114.93 106 ASP A N 1
ATOM 657 C CA . ASP A 1 84 ? 11.403 9.608 -21.222 1.00 126.70 106 ASP A CA 1
ATOM 658 C C . ASP A 1 84 ? 11.302 9.902 -22.705 1.00 124.28 106 ASP A C 1
ATOM 659 O O . ASP A 1 84 ? 11.106 8.995 -23.523 1.00 129.22 106 ASP A O 1
ATOM 669 N N . ILE A 1 86 ? 13.658 11.104 -24.810 1.00 101.64 108 ILE A N 1
ATOM 670 C CA . ILE A 1 86 ? 14.778 10.586 -25.599 1.00 99.93 108 ILE A CA 1
ATOM 671 C C . ILE A 1 86 ? 14.679 9.079 -25.754 1.00 93.90 108 ILE A C 1
ATOM 672 O O . ILE A 1 86 ? 15.019 8.534 -26.810 1.00 87.71 108 ILE A O 1
ATOM 677 N N . ALA A 1 87 ? 14.226 8.376 -24.716 1.00 94.10 109 ALA A N 1
ATOM 678 C CA . ALA A 1 87 ? 14.198 6.924 -24.802 1.00 96.60 109 ALA A CA 1
ATOM 679 C C . ALA A 1 87 ? 13.289 6.469 -25.931 1.00 97.41 109 ALA A C 1
ATOM 680 O O . ALA A 1 87 ? 13.686 5.662 -26.778 1.00 101.98 109 ALA A O 1
ATOM 682 N N . ARG A 1 88 ? 12.066 6.999 -25.972 1.00 99.16 110 ARG A N 1
ATOM 683 C CA . ARG A 1 88 ? 11.155 6.667 -27.060 1.00 107.13 110 ARG A CA 1
ATOM 684 C C . ARG A 1 88 ? 11.579 7.340 -28.366 1.00 108.15 110 ARG A C 1
ATOM 685 O O . ARG A 1 88 ? 11.346 6.782 -29.447 1.00 115.23 110 ARG A O 1
ATOM 693 N N . HIS A 1 89 ? 12.161 8.545 -28.303 1.00 98.78 111 HIS A N 1
ATOM 694 C CA . HIS A 1 89 ? 12.761 9.097 -29.516 1.00 94.71 111 HIS A CA 1
ATOM 695 C C . HIS A 1 89 ? 13.832 8.150 -30.044 1.00 91.97 111 HIS A C 1
ATOM 696 O O . HIS A 1 89 ? 14.000 7.999 -31.259 1.00 89.49 111 HIS A O 1
ATOM 703 N N . ARG A 1 90 ? 14.554 7.489 -29.135 1.00 89.01 112 ARG A N 1
ATOM 704 C CA . ARG A 1 90 ? 15.600 6.553 -29.529 1.00 85.30 112 ARG A CA 1
ATOM 705 C C . ARG A 1 90 ? 14.999 5.318 -30.178 1.00 85.73 112 ARG A C 1
ATOM 706 O O . ARG A 1 90 ? 15.612 4.721 -31.072 1.00 82.86 112 ARG A O 1
ATOM 714 N N . LYS A 1 91 ? 13.814 4.910 -29.723 1.00 91.43 113 LYS A N 1
ATOM 715 C CA . LYS A 1 91 ? 13.108 3.811 -30.368 1.00 101.71 113 LYS A CA 1
ATOM 716 C C . LYS A 1 91 ? 12.791 4.185 -31.804 1.00 124.24 113 LYS A C 1
ATOM 717 O O . LYS A 1 91 ? 13.188 3.487 -32.743 1.00 131.01 113 LYS A O 1
ATOM 723 N N . GLU A 1 92 ? 12.015 5.255 -31.977 1.00 137.85 114 GLU A N 1
ATOM 724 C CA . GLU A 1 92 ? 11.674 5.849 -33.265 1.00 142.87 114 GLU A CA 1
ATOM 725 C C . GLU A 1 92 ? 12.759 5.593 -34.317 1.00 131.65 114 GLU A C 1
ATOM 726 O O . GLU A 1 92 ? 12.441 5.129 -35.416 1.00 127.10 114 GLU A O 1
ATOM 732 N N . GLU A 1 93 ? 14.030 5.904 -34.013 1.00 122.84 115 GLU A N 1
ATOM 733 C CA . GLU A 1 93 ? 15.115 5.551 -34.935 1.00 110.40 115 GLU A CA 1
ATOM 734 C C . GLU A 1 93 ? 15.202 4.034 -35.114 1.00 100.24 115 GLU A C 1
ATOM 735 O O . GLU A 1 93 ? 15.200 3.528 -36.243 1.00 92.95 115 GLU A O 1
ATOM 741 N N . TRP A 1 94 ? 15.270 3.289 -34.005 1.00 94.15 116 TRP A N 1
ATOM 742 C CA . TRP A 1 94 ? 15.429 1.846 -34.088 1.00 94.28 116 TRP A CA 1
ATOM 743 C C . TRP A 1 94 ? 14.233 1.218 -34.769 1.00 96.85 116 TRP A C 1
ATOM 744 O O . TRP A 1 94 ? 14.371 0.269 -35.546 1.00 104.40 116 TRP A O 1
ATOM 755 N N . ASP A 1 95 ? 13.050 1.764 -34.505 1.00 94.76 117 ASP A N 1
ATOM 756 C CA . ASP A 1 95 ? 11.833 1.249 -35.107 1.00 90.01 117 ASP A CA 1
ATOM 757 C C . ASP A 1 95 ? 11.908 1.411 -36.614 1.00 81.77 117 ASP A C 1
ATOM 758 O O . ASP A 1 95 ? 11.693 0.463 -37.381 1.00 74.72 117 ASP A O 1
ATOM 771 N N . LEU A 1 97 ? 14.634 2.295 -38.556 1.00 84.60 119 LEU A N 1
ATOM 772 C CA . LEU A 1 97 ? 15.781 1.665 -39.202 1.00 84.73 119 LEU A CA 1
ATOM 773 C C . LEU A 1 97 ? 15.473 0.224 -39.581 1.00 87.37 119 LEU A C 1
ATOM 774 O O . LEU A 1 97 ? 15.782 -0.210 -40.698 1.00 87.08 119 LEU A O 1
ATOM 779 N N . ARG A 1 98 ? 14.850 -0.529 -38.663 1.00 86.92 120 ARG A N 1
ATOM 780 C CA . ARG A 1 98 ? 14.476 -1.914 -38.950 1.00 80.90 120 ARG A CA 1
ATOM 781 C C . ARG A 1 98 ? 13.644 -2.038 -40.220 1.00 78.13 120 ARG A C 1
ATOM 782 O O . ARG A 1 98 ? 13.826 -2.982 -40.997 1.00 82.40 120 ARG A O 1
ATOM 790 N N . GLN A 1 99 ? 12.725 -1.102 -40.455 1.00 71.95 121 GLN A N 1
ATOM 791 C CA . GLN A 1 99 ? 11.956 -1.173 -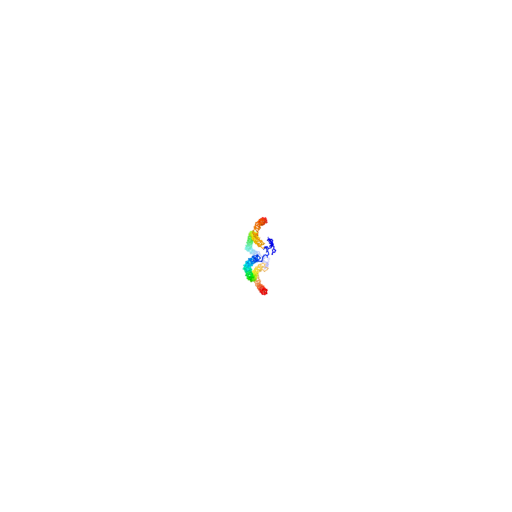41.691 1.00 71.51 121 GLN A CA 1
ATOM 792 C C . GLN A 1 99 ? 12.827 -0.857 -42.898 1.00 80.82 121 GLN A C 1
ATOM 793 O O . GLN A 1 99 ? 12.790 -1.581 -43.901 1.00 82.43 121 GLN A O 1
ATOM 799 N N . HIS A 1 100 ? 13.598 0.236 -42.828 1.00 82.36 122 HIS A N 1
ATOM 800 C CA . HIS A 1 100 ? 14.597 0.511 -43.855 1.00 75.93 122 HIS A CA 1
ATOM 801 C C . HIS A 1 100 ? 15.346 -0.738 -44.276 1.00 76.42 122 HIS A C 1
ATOM 802 O O . HIS A 1 100 ? 15.356 -1.103 -45.456 1.00 77.64 122 HIS A O 1
ATOM 809 N N . VAL A 1 101 ? 15.935 -1.437 -43.311 1.00 76.31 123 VAL A N 1
ATOM 810 C CA . VAL A 1 101 ? 16.703 -2.632 -43.637 1.00 75.56 123 VAL A CA 1
ATOM 811 C C . VAL A 1 101 ? 15.811 -3.695 -44.261 1.00 68.36 123 VAL A C 1
ATOM 812 O O . VAL A 1 101 ? 16.107 -4.212 -45.345 1.00 65.67 123 VAL A O 1
ATOM 816 N N . GLN A 1 102 ? 14.695 -4.020 -43.598 1.00 63.55 124 GLN A N 1
ATOM 817 C CA . GLN A 1 102 ? 13.778 -5.024 -44.133 1.00 75.74 124 GLN A CA 1
ATOM 818 C C . GLN A 1 102 ? 13.342 -4.678 -45.550 1.00 74.87 124 GLN A C 1
ATOM 819 O O . GLN A 1 102 ? 13.351 -5.532 -46.443 1.00 75.30 124 GLN A O 1
ATOM 825 N N . ASP A 1 103 ? 12.949 -3.430 -45.776 1.00 71.37 125 ASP A N 1
ATOM 826 C CA . ASP A 1 103 ? 12.533 -3.038 -47.116 1.00 70.22 125 ASP A CA 1
ATOM 827 C C . ASP A 1 103 ? 13.715 -3.052 -48.077 1.00 66.50 125 ASP A C 1
ATOM 828 O O . ASP A 1 103 ? 13.601 -3.572 -49.193 1.00 68.08 125 ASP A O 1
ATOM 833 N N . SER A 1 104 ? 14.842 -2.441 -47.688 1.00 63.89 126 SER A N 1
ATOM 834 C CA . SER A 1 104 ? 16.038 -2.494 -48.530 1.00 63.83 126 SER A CA 1
ATOM 835 C C . SER A 1 104 ? 16.363 -3.933 -48.905 1.00 66.41 126 SER A C 1
ATOM 836 O O . SER A 1 104 ? 16.571 -4.253 -50.081 1.00 62.05 126 SER A O 1
ATOM 839 N N . GLN A 1 105 ? 16.428 -4.810 -47.901 1.00 64.72 127 GLN A N 1
ATOM 840 C CA . GLN A 1 105 ? 16.577 -6.239 -48.140 1.00 61.42 127 GLN A CA 1
ATOM 841 C C . GLN A 1 105 ? 15.564 -6.722 -49.173 1.00 61.36 127 GLN A C 1
ATOM 842 O O . GLN A 1 105 ? 15.925 -7.227 -50.242 1.00 59.75 127 GLN A O 1
ATOM 848 N N . ASP A 1 106 ? 14.279 -6.576 -48.842 1.00 64.13 128 ASP A N 1
ATOM 849 C CA . ASP A 1 106 ? 13.177 -6.919 -49.731 1.00 67.52 128 ASP A CA 1
ATOM 850 C C . ASP A 1 106 ? 13.410 -6.410 -51.152 1.00 73.19 128 ASP A C 1
ATOM 851 O O . ASP A 1 106 ? 13.306 -7.168 -52.123 1.00 84.49 128 ASP A O 1
ATOM 856 N N . ALA A 1 107 ? 13.727 -5.122 -51.290 1.00 74.41 129 ALA A N 1
ATOM 857 C CA . ALA A 1 107 ? 13.916 -4.543 -52.617 1.00 62.04 129 ALA A CA 1
ATOM 858 C C . ALA A 1 107 ? 15.033 -5.242 -53.386 1.00 61.30 129 ALA A C 1
ATOM 859 O O . ALA A 1 107 ? 14.839 -5.658 -54.533 1.00 61.04 129 ALA A O 1
ATOM 869 N N . LYS A 1 109 ? 16.153 -8.155 -53.047 1.00 66.89 131 LYS A N 1
ATOM 870 C CA . LYS A 1 109 ? 15.741 -9.496 -53.441 1.00 63.71 131 LYS A CA 1
ATOM 871 C C . LYS A 1 109 ? 14.794 -9.420 -54.634 1.00 62.13 131 LYS A C 1
ATOM 872 O O . LYS A 1 109 ? 14.952 -10.156 -55.614 1.00 68.15 131 LYS A O 1
ATOM 878 N N . ALA A 1 110 ? 13.819 -8.510 -54.584 1.00 63.80 132 ALA A N 1
ATOM 879 C CA . ALA A 1 110 ? 12.944 -8.293 -55.736 1.00 62.59 132 ALA A CA 1
ATOM 880 C C . ALA A 1 110 ? 13.760 -7.951 -56.978 1.00 59.09 132 ALA A C 1
ATOM 881 O O . ALA A 1 110 ? 13.528 -8.503 -58.061 1.00 59.05 132 ALA A O 1
ATOM 883 N N . LEU A 1 111 ? 14.702 -7.012 -56.839 1.00 63.48 133 LEU A N 1
ATOM 884 C CA . LEU A 1 111 ? 15.531 -6.593 -57.965 1.00 69.48 133 LEU A CA 1
ATOM 885 C C . LEU A 1 111 ? 16.258 -7.777 -58.577 1.00 62.60 133 LEU A C 1
ATOM 886 O O . LEU A 1 111 ? 16.397 -7.867 -59.803 1.00 61.40 133 LEU A O 1
ATOM 899 N N . LEU A 1 113 ? 15.340 -11.010 -58.595 1.00 61.59 135 LEU A N 1
ATOM 900 C CA . LEU A 1 113 ? 14.427 -11.895 -59.300 1.00 61.08 135 LEU A CA 1
ATOM 901 C C . LEU A 1 113 ? 14.076 -11.332 -60.664 1.00 66.33 135 LEU A C 1
ATOM 902 O O . LEU A 1 113 ? 14.048 -12.066 -61.660 1.00 71.05 135 LEU A O 1
ATOM 907 N N . THR A 1 114 ? 13.819 -10.028 -60.727 1.00 63.82 136 THR A N 1
ATOM 908 C CA . THR A 1 114 ? 13.574 -9.352 -61.990 1.00 62.47 136 THR A CA 1
ATOM 909 C C . THR A 1 114 ? 14.714 -9.572 -62.967 1.00 66.04 136 THR A C 1
ATOM 910 O O . THR A 1 114 ? 14.514 -10.173 -64.027 1.00 73.05 136 THR A O 1
ATOM 914 N N . VAL A 1 115 ? 15.900 -9.053 -62.638 1.00 65.91 137 VAL A N 1
ATOM 915 C CA . VAL A 1 115 ? 17.055 -9.198 -63.526 1.00 64.72 137 VAL A CA 1
ATOM 916 C C . VAL A 1 115 ? 17.268 -10.661 -63.918 1.00 57.59 137 VAL A C 1
ATOM 917 O O . VAL A 1 115 ? 17.413 -10.979 -65.105 1.00 57.57 137 VAL A O 1
ATOM 921 N N . GLN A 1 116 ? 17.341 -11.568 -62.932 1.00 56.32 138 GLN A N 1
ATOM 922 C CA . GLN A 1 116 ? 17.391 -12.998 -63.239 1.00 57.32 138 GLN A CA 1
ATOM 923 C C . GLN A 1 116 ? 16.384 -13.366 -64.320 1.00 64.29 138 GLN A C 1
ATOM 924 O O . GLN A 1 116 ? 16.737 -13.953 -65.351 1.00 53.75 138 GLN A O 1
ATOM 930 N N . ALA A 1 117 ? 15.123 -12.986 -64.103 1.00 59.68 139 ALA A N 1
ATOM 931 C CA . ALA A 1 117 ? 14.082 -13.238 -65.090 1.00 60.82 139 ALA A CA 1
ATOM 932 C C . ALA A 1 117 ? 14.409 -12.544 -66.407 1.00 64.55 139 ALA A C 1
ATOM 933 O O . ALA A 1 117 ? 14.227 -13.122 -67.485 1.00 72.15 139 ALA A O 1
ATOM 935 N N . ALA A 1 118 ? 14.894 -11.301 -66.340 1.00 67.18 140 ALA A N 1
ATOM 936 C CA . ALA A 1 118 ? 15.254 -10.583 -67.557 1.00 58.46 140 ALA A CA 1
ATOM 937 C C . ALA A 1 118 ? 16.309 -11.333 -68.362 1.00 63.26 140 ALA A C 1
ATOM 938 O O . ALA A 1 118 ? 16.284 -11.292 -69.597 1.00 64.52 140 ALA A O 1
ATOM 940 N N . GLN A 1 119 ? 17.240 -12.020 -67.695 1.00 56.89 141 GLN A N 1
ATOM 941 C CA . GLN A 1 119 ? 18.236 -12.791 -68.433 1.00 62.52 141 GLN A CA 1
ATOM 942 C C . GLN A 1 119 ? 17.600 -14.008 -69.097 1.00 61.72 141 GLN A C 1
ATOM 943 O O . GLN A 1 119 ? 17.867 -14.308 -70.269 1.00 62.39 141 GLN A O 1
ATOM 949 N N . ILE A 1 120 ? 16.807 -14.758 -68.328 1.00 60.51 142 ILE A N 1
ATOM 950 C CA . ILE A 1 120 ? 16.012 -15.864 -68.864 1.00 62.66 142 ILE A CA 1
ATOM 951 C C . ILE A 1 120 ? 15.269 -15.460 -70.136 1.00 57.16 142 ILE A C 1
ATOM 952 O O . ILE A 1 120 ? 15.387 -16.112 -71.180 1.00 51.64 142 ILE A O 1
ATOM 957 N N . LYS A 1 121 ? 14.535 -14.350 -70.094 1.00 65.77 143 LYS A N 1
ATOM 958 C CA . LYS A 1 121 ? 13.781 -13.987 -71.290 1.00 62.37 143 LYS A CA 1
ATOM 959 C C . LYS A 1 121 ? 14.717 -13.571 -72.409 1.00 58.91 143 LYS A C 1
ATOM 960 O O . LYS A 1 121 ? 14.417 -13.802 -73.582 1.00 55.88 143 LYS A O 1
ATOM 966 N N . GLN A 1 122 ? 15.847 -12.960 -72.068 1.00 58.78 144 GLN A N 1
ATOM 967 C CA . GLN A 1 122 ? 16.818 -12.597 -73.088 1.00 74.45 144 GLN A CA 1
ATOM 968 C C . GLN A 1 122 ? 17.357 -13.843 -73.773 1.00 70.72 144 GLN A C 1
ATOM 969 O O . GLN A 1 122 ? 17.580 -13.851 -74.990 1.00 78.19 144 GLN A O 1
ATOM 975 N N . LEU A 1 123 ? 17.590 -14.903 -73.001 1.00 60.70 145 LEU A N 1
ATOM 976 C CA . LEU A 1 123 ? 18.037 -16.154 -73.599 1.00 53.28 145 LEU A CA 1
ATOM 977 C C . LEU A 1 123 ? 16.942 -16.794 -74.443 1.00 52.03 145 LEU A C 1
ATOM 978 O O . LEU A 1 123 ? 17.143 -17.060 -75.634 1.00 59.98 145 LEU A O 1
ATOM 983 N N . GLU A 1 124 ? 15.788 -17.084 -73.825 1.00 51.02 146 GLU A N 1
ATOM 984 C CA . GLU A 1 124 ? 14.622 -17.594 -74.549 1.00 60.02 146 GLU A CA 1
ATOM 985 C C . GLU A 1 124 ? 14.378 -16.846 -75.849 1.00 61.18 146 GLU A C 1
ATOM 986 O O . GLU A 1 124 ? 14.235 -17.454 -76.918 1.00 56.41 146 GLU A O 1
ATOM 992 N N . ASP A 1 125 ? 14.313 -15.516 -75.767 1.00 72.67 147 ASP A N 1
ATOM 993 C CA . ASP A 1 125 ? 14.082 -14.714 -76.961 1.00 71.77 147 ASP A CA 1
ATOM 994 C C . ASP A 1 125 ? 15.186 -14.935 -77.989 1.00 58.86 147 ASP A C 1
ATOM 995 O O . ASP A 1 125 ? 14.901 -15.106 -79.180 1.00 56.75 147 ASP A O 1
ATOM 1000 N N . ARG A 1 126 ? 16.451 -14.960 -77.550 1.00 57.66 148 ARG A N 1
ATOM 1001 C CA . ARG A 1 126 ? 17.531 -15.311 -78.467 1.00 56.80 148 ARG A CA 1
ATOM 1002 C C . ARG A 1 126 ? 17.346 -16.707 -79.037 1.00 58.14 148 ARG A C 1
ATOM 1003 O O . ARG A 1 126 ? 17.338 -16.890 -80.261 1.00 54.76 148 ARG A O 1
ATOM 1011 N N . HIS A 1 127 ? 17.169 -17.702 -78.158 1.00 55.38 149 HIS A N 1
ATOM 1012 C CA . HIS A 1 127 ? 17.126 -19.098 -78.588 1.00 55.35 149 HIS A CA 1
ATOM 1013 C C . HIS A 1 127 ? 16.179 -19.293 -79.764 1.00 58.90 149 HIS A C 1
ATOM 1014 O O . HIS A 1 127 ? 16.453 -20.104 -80.655 1.00 55.51 149 HIS A O 1
ATOM 1021 N N . ALA A 1 128 ? 15.080 -18.535 -79.796 1.00 62.90 150 ALA A N 1
ATOM 1022 C CA . ALA A 1 128 ? 14.089 -18.700 -80.852 1.00 61.29 150 ALA A CA 1
ATOM 1023 C C . ALA A 1 128 ? 14.588 -18.120 -82.168 1.00 60.93 150 ALA A C 1
ATOM 1024 O O . ALA A 1 128 ? 14.341 -18.692 -83.236 1.00 58.75 150 ALA A O 1
ATOM 1026 N N . ARG A 1 129 ? 15.293 -16.987 -82.100 1.00 63.65 151 ARG A N 1
ATOM 1027 C CA . ARG A 1 129 ? 15.909 -16.389 -83.282 1.00 67.17 151 ARG A CA 1
ATOM 1028 C C . ARG A 1 129 ? 16.840 -17.374 -83.969 1.00 64.85 151 ARG A C 1
ATOM 1029 O O . ARG A 1 129 ? 16.823 -17.523 -85.196 1.00 59.34 151 ARG A O 1
ATOM 1037 N N . ASP A 1 130 ? 17.684 -18.033 -83.182 1.00 63.50 152 ASP A N 1
ATOM 1038 C CA . ASP A 1 130 ? 18.594 -19.041 -83.708 1.00 70.52 152 ASP A CA 1
ATOM 1039 C C . ASP A 1 130 ? 17.857 -20.055 -84.570 1.00 71.04 152 ASP A C 1
ATOM 1040 O O . ASP A 1 130 ? 18.294 -20.380 -85.681 1.00 72.71 152 ASP A O 1
ATOM 1045 N N . ILE A 1 131 ? 16.731 -20.565 -84.068 1.00 66.99 153 ILE A N 1
ATOM 1046 C CA . ILE A 1 131 ? 15.994 -21.587 -84.803 1.00 61.79 153 ILE A CA 1
ATOM 1047 C C . ILE A 1 131 ? 15.391 -21.035 -86.085 1.00 54.47 153 ILE A C 1
ATOM 1048 O O . ILE A 1 131 ? 15.490 -21.671 -87.138 1.00 51.90 153 ILE A O 1
ATOM 1053 N N . LYS A 1 132 ? 14.791 -19.845 -86.044 1.00 56.09 154 LYS A N 1
ATOM 1054 C CA . LYS A 1 132 ? 14.341 -19.238 -87.293 1.00 56.50 154 LYS A CA 1
ATOM 1055 C C . LYS A 1 132 ? 15.521 -19.097 -88.240 1.00 55.04 154 LYS A C 1
ATOM 1056 O O . LYS A 1 132 ? 15.465 -19.542 -89.391 1.00 63.17 154 LYS A O 1
ATOM 1062 N N . ASP A 1 133 ? 16.528 -18.326 -87.819 1.00 56.88 155 ASP A N 1
ATOM 1063 C CA . ASP A 1 133 ? 17.790 -18.189 -88.540 1.00 70.01 155 ASP A CA 1
ATOM 1064 C C . ASP A 1 133 ? 18.231 -19.505 -89.169 1.00 56.30 155 ASP A C 1
ATOM 1065 O O . ASP A 1 133 ? 18.445 -19.596 -90.381 1.00 57.33 155 ASP A O 1
ATOM 1070 N N . LEU A 1 134 ? 18.456 -20.513 -88.327 1.00 59.70 156 LEU A N 1
ATOM 1071 C CA . LEU A 1 134 ? 18.759 -21.851 -88.820 1.00 63.16 156 LEU A CA 1
ATOM 1072 C C . LEU A 1 134 ? 17.779 -22.296 -89.903 1.00 64.70 156 LEU A C 1
ATOM 1073 O O . LEU A 1 134 ? 18.190 -22.753 -90.977 1.00 59.87 156 LEU A O 1
ATOM 1078 N N . ASN A 1 135 ? 16.474 -22.217 -89.608 1.00 58.95 157 ASN A N 1
ATOM 1079 C CA . ASN A 1 135 ? 15.442 -22.576 -90.580 1.00 52.92 157 ASN A CA 1
ATOM 1080 C C . ASN A 1 135 ? 15.727 -21.944 -91.931 1.00 64.32 157 ASN A C 1
ATOM 1081 O O . ASN A 1 135 ? 15.736 -22.629 -92.962 1.00 64.69 157 ASN A O 1
ATOM 1086 N N . ALA A 1 136 ? 15.926 -20.622 -91.938 1.00 54.74 158 ALA A N 1
ATOM 1087 C CA . ALA A 1 136 ? 16.300 -19.921 -93.156 1.00 57.84 158 ALA A CA 1
ATOM 1088 C C . ALA A 1 136 ? 17.491 -20.586 -93.838 1.00 57.47 158 ALA A C 1
ATOM 1089 O O . ALA A 1 136 ? 17.389 -21.039 -94.984 1.00 82.90 158 ALA A O 1
ATOM 1091 N N . LYS A 1 137 ? 18.628 -20.674 -93.138 1.00 60.32 159 LYS A N 1
ATOM 1092 C CA . LYS A 1 137 ? 19.815 -21.292 -93.729 1.00 69.06 159 LYS A CA 1
ATOM 1093 C C . LYS A 1 137 ? 19.475 -22.648 -94.332 1.00 62.18 159 LYS A C 1
ATOM 1094 O O . LYS A 1 137 ? 19.840 -22.947 -95.478 1.00 55.07 159 LYS A O 1
ATOM 1100 N N . GLN A 1 138 ? 18.740 -23.471 -93.578 1.00 62.35 160 GLN A N 1
ATOM 1101 C CA . GLN A 1 138 ? 18.327 -24.766 -94.104 1.00 63.56 160 GLN A CA 1
ATOM 1102 C C . GLN A 1 138 ? 17.496 -24.579 -95.360 1.00 66.81 160 GLN A C 1
ATOM 1103 O O . GLN A 1 138 ? 17.747 -25.215 -96.393 1.00 71.53 160 GLN A O 1
ATOM 1109 N N . ALA A 1 139 ? 16.542 -23.658 -95.309 1.00 60.12 161 ALA A N 1
ATOM 1110 C CA . ALA A 1 139 ? 15.732 -23.409 -96.487 1.00 66.28 161 ALA A CA 1
ATOM 1111 C C . ALA A 1 139 ? 16.598 -22.955 -97.656 1.00 77.48 161 ALA A C 1
ATOM 1112 O O . ALA A 1 139 ? 16.446 -23.459 -98.776 1.00 90.72 161 ALA A O 1
ATOM 1114 N N . LYS A 1 140 ? 17.544 -22.040 -97.411 1.00 67.45 162 LYS A N 1
ATOM 1115 C CA . LYS A 1 140 ? 18.305 -21.479 -98.523 1.00 70.68 162 LYS A CA 1
ATOM 1116 C C . LYS A 1 140 ? 19.098 -22.544 -99.252 1.00 83.21 162 LYS A C 1
ATOM 1117 O O . LYS A 1 140 ? 19.143 -22.556 -100.488 1.00 93.77 162 LYS A O 1
ATOM 1131 N N . SER A 1 142 ? 18.212 -25.591 -99.497 1.00 69.32 164 SER A N 1
ATOM 1132 C CA . SER A 1 142 ? 17.289 -26.466 -100.211 1.00 72.81 164 SER A CA 1
ATOM 1133 C C . SER A 1 142 ? 17.040 -25.942 -101.618 1.00 64.44 164 SER A C 1
ATOM 1134 O O . SER A 1 142 ? 17.054 -26.699 -102.593 1.00 49.80 164 SER A O 1
ATOM 1137 N N . ALA A 1 143 ? 16.777 -24.643 -101.735 1.00 61.65 165 ALA A N 1
ATOM 1138 C CA . ALA A 1 143 ? 16.851 -23.986 -103.034 1.00 71.49 165 ALA A CA 1
ATOM 1139 C C . ALA A 1 143 ? 18.208 -24.216 -103.690 1.00 75.67 165 ALA A C 1
ATOM 1140 O O . ALA A 1 143 ? 18.295 -24.743 -104.804 1.00 79.30 165 ALA A O 1
ATOM 1142 N N . ASP A 1 144 ? 19.283 -23.847 -102.981 1.00 74.07 166 ASP A N 1
ATOM 1143 C CA . ASP A 1 144 ? 20.631 -23.892 -103.548 1.00 77.58 166 ASP A CA 1
ATOM 1144 C C . ASP A 1 144 ? 21.000 -25.287 -104.044 1.00 76.45 166 ASP A C 1
ATOM 1145 O O . ASP A 1 144 ? 21.717 -25.431 -105.043 1.00 85.32 166 ASP A O 1
ATOM 1150 N N . THR A 1 145 ? 20.567 -26.326 -103.342 1.00 70.11 167 THR A N 1
ATOM 1151 C CA . THR A 1 145 ? 20.791 -27.666 -103.873 1.00 80.75 167 THR A CA 1
ATOM 1152 C C . THR A 1 145 ? 19.921 -27.888 -105.108 1.00 96.22 167 THR A C 1
ATOM 1153 O O . THR A 1 145 ? 20.388 -28.430 -106.118 1.00 96.01 167 THR A O 1
ATOM 1157 N N . ALA A 1 146 ? 18.645 -27.486 -105.030 1.00 96.51 168 ALA A N 1
ATOM 1158 C CA . ALA A 1 146 ? 17.698 -27.696 -106.124 1.00 91.71 168 ALA A CA 1
ATOM 1159 C C . ALA A 1 146 ? 18.117 -26.932 -107.376 1.00 98.58 168 ALA A C 1
ATOM 1160 O O . ALA A 1 146 ? 18.119 -27.484 -108.482 1.00 103.95 168 ALA A O 1
ATOM 1162 N N . LYS A 1 147 ? 18.432 -25.642 -107.228 1.00 102.02 169 LYS A N 1
ATOM 1163 C CA . LYS A 1 147 ? 18.822 -24.841 -108.385 1.00 102.81 169 LYS A CA 1
ATOM 1164 C C . LYS A 1 147 ? 20.054 -25.424 -109.062 1.00 114.44 169 LYS A C 1
ATOM 1165 O O . LYS A 1 147 ? 20.152 -25.427 -110.294 1.00 120.70 169 LYS A O 1
ATOM 1171 N N . GLU A 1 148 ? 21.012 -25.907 -108.269 1.00 119.29 170 GLU A N 1
ATOM 1172 C CA . GLU A 1 148 ? 22.251 -26.440 -108.829 1.00 133.65 170 GLU A CA 1
ATOM 1173 C C . GLU A 1 148 ? 21.998 -27.636 -109.741 1.00 135.33 170 GLU A C 1
ATOM 1174 O O . GLU A 1 148 ? 22.660 -27.785 -110.775 1.00 141.61 170 GLU A O 1
ATOM 1180 N N . VAL A 1 149 ? 21.072 -28.518 -109.355 1.00 134.05 171 VAL A N 1
ATOM 1181 C CA . VAL A 1 149 ? 20.781 -29.706 -110.156 1.00 129.23 171 VAL A CA 1
ATOM 1182 C C . VAL A 1 149 ? 20.268 -29.310 -111.530 1.00 132.41 171 VAL A C 1
ATOM 1183 O O . VAL A 1 149 ? 20.593 -29.948 -112.542 1.00 129.40 171 VAL A O 1
ATOM 1187 N N . GLN A 1 150 ? 19.439 -28.266 -111.587 1.00 131.35 172 GLN A N 1
ATOM 1188 C CA . GLN A 1 150 ? 18.936 -27.802 -112.871 1.00 130.76 172 GLN A CA 1
ATOM 1189 C C . GLN A 1 150 ? 20.088 -27.365 -113.764 1.00 123.06 172 GLN A C 1
ATOM 1190 O O . GLN A 1 150 ? 20.059 -27.588 -114.979 1.00 133.36 172 GLN A O 1
ATOM 1196 N N . ASN A 1 151 ? 21.119 -26.754 -113.179 1.00 125.97 173 ASN A N 1
ATOM 1197 C CA . ASN A 1 151 ? 22.287 -26.336 -113.938 1.00 115.54 173 ASN A CA 1
ATOM 1198 C C . ASN A 1 151 ? 23.390 -27.379 -113.905 1.00 107.92 173 ASN A C 1
ATOM 1199 O O . ASN A 1 151 ? 24.490 -27.121 -114.406 1.00 104.66 173 ASN A O 1
ATOM 1204 N N . ASP A 1 152 ? 23.119 -28.545 -113.331 1.00 103.25 174 ASP A N 1
ATOM 1205 C CA . ASP A 1 152 ? 24.132 -29.577 -113.227 1.00 101.28 174 ASP A CA 1
ATOM 1206 C C . ASP A 1 152 ? 24.375 -30.250 -114.572 1.00 105.42 174 ASP A C 1
ATOM 1207 O O . ASP A 1 152 ? 23.509 -30.286 -115.452 1.00 99.27 174 ASP A O 1
ATOM 1212 N N . THR A 1 153 ? 25.565 -30.832 -114.698 1.00 112.07 176 THR A N 1
ATOM 1213 C CA . THR A 1 153 ? 25.969 -31.558 -115.889 1.00 113.96 176 THR A CA 1
ATOM 1214 C C . THR A 1 153 ? 25.165 -32.813 -116.138 1.00 105.02 176 THR A C 1
ATOM 1215 O O . THR A 1 153 ? 25.491 -33.532 -117.089 1.00 109.29 176 THR A O 1
ATOM 1219 N N . LEU A 1 154 ? 24.175 -33.140 -115.313 1.00 102.34 177 LEU A N 1
ATOM 1220 C CA . LEU A 1 154 ? 23.336 -34.273 -115.660 1.00 109.86 177 LEU A CA 1
ATOM 1221 C C . LEU A 1 154 ? 22.618 -33.956 -116.966 1.00 120.30 177 LEU A C 1
ATOM 1222 O O . LEU A 1 154 ? 21.930 -32.935 -117.076 1.00 121.43 177 LEU A O 1
ATOM 1227 N N . LYS A 1 155 ? 22.806 -34.822 -117.965 1.00 124.93 178 LYS A N 1
ATOM 1228 C CA . LYS A 1 155 ? 22.235 -34.577 -119.286 1.00 124.91 178 LYS A CA 1
ATOM 1229 C C . LYS A 1 155 ? 20.715 -34.742 -119.314 1.00 133.62 178 LYS A C 1
ATOM 1230 O O . LYS A 1 155 ? 20.011 -33.887 -119.862 1.00 131.80 178 LYS A O 1
ATOM 1232 N N . THR A 1 156 ? 20.182 -35.800 -118.701 1.00 135.47 179 THR A N 1
ATOM 1233 C CA . THR A 1 156 ? 18.757 -36.113 -118.770 1.00 136.08 179 THR A CA 1
ATOM 1234 C C . THR A 1 156 ? 18.065 -35.972 -117.420 1.00 131.66 179 THR A C 1
ATOM 1235 O O . THR A 1 156 ? 18.632 -36.326 -116.381 1.00 130.74 179 THR A O 1
ATOM 1239 N N . LYS A 1 157 ? 16.839 -35.433 -117.443 1.00 124.84 180 LYS A N 1
ATOM 1240 C CA . LYS A 1 157 ? 16.094 -35.251 -116.202 1.00 120.59 180 LYS A CA 1
ATOM 1241 C C . LYS A 1 157 ? 15.944 -36.565 -115.448 1.00 119.94 180 LYS A C 1
ATOM 1242 O O . LYS A 1 157 ? 15.843 -36.556 -114.217 1.00 126.28 180 LYS A O 1
ATOM 1248 N N . ASN A 1 158 ? 15.839 -37.690 -116.168 1.00 128.16 181 ASN A N 1
ATOM 1249 C CA . ASN A 1 158 ? 15.784 -38.994 -115.510 1.00 141.68 181 ASN A CA 1
ATOM 1250 C C . ASN A 1 158 ? 16.867 -39.120 -114.449 1.00 142.90 181 ASN A C 1
ATOM 1251 O O . ASN A 1 158 ? 16.607 -39.533 -113.313 1.00 142.37 181 ASN A O 1
ATOM 1256 N N . GLU A 1 159 ? 18.101 -38.787 -114.818 1.00 146.28 182 GLU A N 1
ATOM 1257 C CA . GLU A 1 159 ? 19.192 -38.760 -113.854 1.00 144.29 182 GLU A CA 1
ATOM 1258 C C . GLU A 1 159 ? 19.132 -37.510 -112.964 1.00 136.20 182 GLU A C 1
ATOM 1259 O O . GLU A 1 159 ? 19.414 -37.598 -111.762 1.00 133.11 182 GLU A O 1
ATOM 1265 N N . LYS A 1 160 ? 18.751 -36.347 -113.520 1.00 127.97 183 LYS A N 1
ATOM 1266 C CA . LYS A 1 160 ? 18.678 -35.118 -112.723 1.00 108.52 183 LYS A CA 1
ATOM 1267 C C . LYS A 1 160 ? 17.724 -35.278 -111.550 1.00 104.87 183 LYS A C 1
ATOM 1268 O O . LYS A 1 160 ? 18.060 -34.959 -110.405 1.00 110.30 1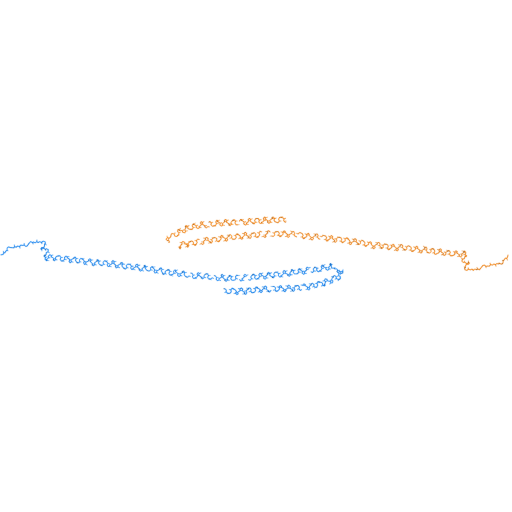83 LYS A O 1
ATOM 1274 N N . ASP A 1 161 ? 16.527 -35.788 -111.823 1.00 107.57 184 ASP A N 1
ATOM 1275 C CA . ASP A 1 161 ? 15.531 -36.007 -110.783 1.00 108.28 184 ASP A CA 1
ATOM 1276 C C . ASP A 1 161 ? 15.984 -37.046 -109.760 1.00 112.53 184 ASP A C 1
ATOM 1277 O O . ASP A 1 161 ? 15.642 -36.940 -108.577 1.00 113.75 184 ASP A O 1
ATOM 1282 N N . ARG A 1 162 ? 16.723 -38.072 -110.189 1.00 129.33 185 ARG A N 1
ATOM 1283 C CA . ARG A 1 162 ? 17.189 -39.076 -109.235 1.00 138.46 185 ARG A CA 1
ATOM 1284 C C . ARG A 1 162 ? 18.163 -38.493 -108.212 1.00 126.18 185 ARG A C 1
ATOM 1285 O O . ARG A 1 162 ? 18.177 -38.929 -107.053 1.00 126.10 185 ARG A O 1
ATOM 1293 N N . ARG A 1 163 ? 18.946 -37.478 -108.597 1.00 113.39 186 ARG A N 1
ATOM 1294 C CA . ARG A 1 163 ? 20.013 -36.998 -107.719 1.00 104.60 186 ARG A CA 1
ATOM 1295 C C . ARG A 1 163 ? 19.483 -36.035 -106.670 1.00 101.67 186 ARG A C 1
ATOM 1296 O O . ARG A 1 163 ? 19.912 -36.094 -105.510 1.00 98.23 186 ARG A O 1
ATOM 1304 N N . LEU A 1 164 ? 18.592 -35.114 -107.052 1.00 96.93 187 LEU A N 1
ATOM 1305 C CA . LEU A 1 164 ? 17.947 -34.296 -106.031 1.00 94.32 187 LEU A CA 1
ATOM 1306 C C . LEU A 1 164 ? 17.242 -35.183 -105.009 1.00 101.60 187 LEU A C 1
ATOM 1307 O O . LEU A 1 164 ? 17.344 -34.945 -103.801 1.00 102.13 187 LEU A O 1
ATOM 1312 N N . ARG A 1 165 ? 16.536 -36.222 -105.472 1.00 101.23 188 ARG A N 1
ATOM 1313 C CA . ARG A 1 165 ? 15.921 -37.161 -104.539 1.00 98.19 188 ARG A CA 1
ATOM 1314 C C . ARG A 1 165 ? 16.969 -37.768 -103.616 1.00 91.86 188 ARG A C 1
ATOM 1315 O O . ARG A 1 165 ? 16.721 -37.961 -102.419 1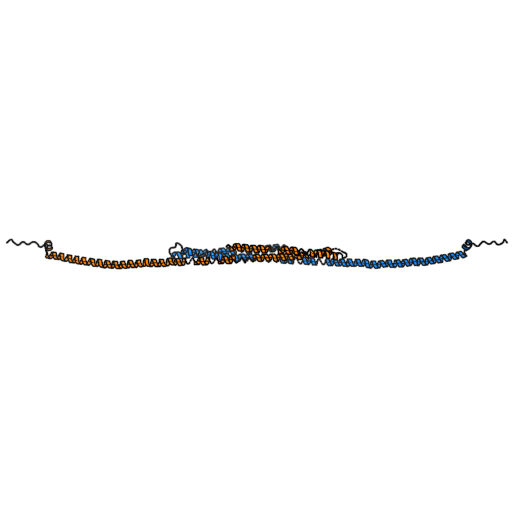.00 91.65 188 ARG A O 1
ATOM 1323 N N . GLU A 1 166 ? 18.158 -38.051 -104.159 1.00 92.30 189 GLU A N 1
ATOM 1324 C CA . GLU A 1 166 ? 19.294 -38.470 -103.341 1.00 99.98 189 GLU A CA 1
ATOM 1325 C C . GLU A 1 166 ? 19.792 -37.335 -102.450 1.00 96.11 189 GLU A C 1
ATOM 1326 O O . GLU A 1 166 ? 20.027 -37.527 -101.250 1.00 91.54 189 GLU A O 1
ATOM 1332 N N . LYS A 1 167 ? 19.941 -36.140 -103.024 1.00 91.14 190 LYS A N 1
ATOM 1333 C CA . LYS A 1 167 ? 20.471 -35.001 -102.283 1.00 79.25 190 LYS A CA 1
ATOM 1334 C C . LYS A 1 167 ? 19.494 -34.543 -101.211 1.00 70.21 190 LYS A C 1
ATOM 1335 O O . LYS A 1 167 ? 19.848 -34.450 -100.032 1.00 67.82 190 LYS A O 1
ATOM 1341 N N . ARG A 1 168 ? 18.261 -34.228 -101.619 1.00 71.07 191 ARG A N 1
ATOM 1342 C CA . ARG A 1 168 ? 17.223 -33.736 -100.710 1.00 71.91 191 ARG A CA 1
ATOM 1343 C C . ARG A 1 168 ? 17.123 -34.557 -99.432 1.00 76.30 191 ARG A C 1
ATOM 1344 O O . ARG A 1 168 ? 17.174 -34.007 -98.323 1.00 74.46 191 ARG A O 1
ATOM 1352 N N . GLN A 1 169 ? 16.969 -35.880 -99.566 1.00 86.19 192 GLN A N 1
ATOM 1353 C CA . GLN A 1 169 ? 16.864 -36.721 -98.377 1.00 101.94 192 GLN A CA 1
ATOM 1354 C C . GLN A 1 169 ? 18.150 -36.698 -97.560 1.00 99.83 192 GLN A C 1
ATOM 1355 O O . GLN A 1 169 ? 18.103 -36.617 -96.325 1.00 104.69 192 GLN A O 1
ATOM 1361 N N . ASN A 1 170 ? 19.306 -36.803 -98.220 1.00 94.20 193 ASN A N 1
ATOM 1362 C CA . ASN A 1 170 ? 20.568 -36.605 -97.513 1.00 91.50 193 ASN A CA 1
ATOM 1363 C C . ASN A 1 170 ? 20.517 -35.310 -96.706 1.00 86.49 193 ASN A C 1
ATOM 1364 O O . ASN A 1 170 ? 20.838 -35.287 -95.513 1.00 82.95 193 ASN A O 1
ATOM 1369 N N . ASN A 1 171 ? 20.094 -34.222 -97.350 1.00 81.61 194 ASN A N 1
ATOM 1370 C CA . ASN A 1 171 ? 19.989 -32.932 -96.676 1.00 76.72 194 ASN A CA 1
ATOM 1371 C C . ASN A 1 171 ? 18.957 -32.958 -95.554 1.00 76.85 194 ASN A C 1
ATOM 1372 O O . ASN A 1 171 ? 19.133 -32.291 -94.529 1.00 80.19 194 ASN A O 1
ATOM 1377 N N . VAL A 1 172 ? 17.860 -33.693 -95.738 1.00 74.23 195 VAL A N 1
ATOM 1378 C CA . VAL A 1 172 ? 16.886 -33.826 -94.656 1.00 74.69 195 VAL A CA 1
ATOM 1379 C C . VAL A 1 172 ? 17.540 -34.469 -93.438 1.00 74.82 195 VAL A C 1
ATOM 1380 O O . VAL A 1 172 ? 17.322 -34.030 -92.300 1.00 78.90 195 VAL A O 1
ATOM 1384 N N . LYS A 1 173 ? 18.345 -35.521 -93.653 1.00 66.81 196 LYS A N 1
ATOM 1385 C CA . LYS A 1 173 ? 19.164 -36.066 -92.568 1.00 62.52 196 LYS A CA 1
ATOM 1386 C C . LYS A 1 173 ? 19.967 -34.961 -91.903 1.00 63.61 196 LYS A C 1
ATOM 1387 O O . LYS A 1 173 ? 19.925 -34.791 -90.680 1.00 77.23 196 LYS A O 1
ATOM 1393 N N . ARG A 1 174 ? 20.684 -34.179 -92.710 1.00 63.15 197 ARG A N 1
ATOM 1394 C CA . ARG A 1 174 ? 21.521 -33.110 -92.180 1.00 58.64 197 ARG A CA 1
ATOM 1395 C C . ARG A 1 174 ? 20.655 -32.083 -91.455 1.00 57.37 197 ARG A C 1
ATOM 1396 O O . ARG A 1 174 ? 21.022 -31.601 -90.374 1.00 49.12 197 ARG A O 1
ATOM 1404 N N . PHE A 1 175 ? 19.509 -31.722 -92.050 1.00 60.13 198 PHE A N 1
ATOM 1405 C CA . PHE A 1 175 ? 18.600 -30.769 -91.420 1.00 52.49 198 PHE A CA 1
ATOM 1406 C C . PHE A 1 175 ? 18.149 -31.254 -90.059 1.00 49.25 198 PHE A C 1
ATOM 1407 O O . PHE A 1 175 ? 18.025 -30.467 -89.118 1.00 47.10 198 PHE A O 1
ATOM 1423 N N . GLU A 1 177 ? 19.796 -33.577 -88.079 1.00 73.15 200 GLU A N 1
ATOM 1424 C CA . GLU A 1 177 ? 20.918 -33.588 -87.145 1.00 76.88 200 GLU A CA 1
ATOM 1425 C C . GLU A 1 177 ? 21.219 -32.173 -86.657 1.00 70.61 200 GLU A C 1
ATOM 1426 O O . GLU A 1 177 ? 21.427 -31.945 -85.459 1.00 61.52 200 GLU A O 1
ATOM 1432 N N . GLU A 1 178 ? 21.276 -31.213 -87.587 1.00 66.76 201 GLU A N 1
ATOM 1433 C CA . GLU A 1 178 ? 21.393 -29.805 -87.215 1.00 54.33 201 GLU A CA 1
ATOM 1434 C C . GLU A 1 178 ? 20.369 -29.420 -86.147 1.00 56.20 201 GLU A C 1
ATOM 1435 O O . GLU A 1 178 ? 20.699 -28.751 -85.159 1.00 51.23 201 GLU A O 1
ATOM 1441 N N . LYS A 1 179 ? 19.115 -29.845 -86.334 1.00 51.59 202 LYS A N 1
ATOM 1442 C CA . LYS A 1 179 ? 18.062 -29.528 -85.376 1.00 54.71 202 LYS A CA 1
ATOM 1443 C C . LYS A 1 179 ? 18.322 -30.165 -84.018 1.00 67.57 202 LYS A C 1
ATOM 1444 O O . LYS A 1 179 ? 18.132 -29.524 -82.976 1.00 61.85 202 LYS A O 1
ATOM 1450 N N . LYS A 1 180 ? 18.751 -31.431 -84.014 1.00 69.97 203 LYS A N 1
ATOM 1451 C CA . LYS A 1 180 ? 19.103 -32.107 -82.771 1.00 58.44 203 LYS A CA 1
ATOM 1452 C C . LYS A 1 180 ? 20.167 -31.333 -82.008 1.00 46.03 203 LYS A C 1
ATOM 1453 O O . LYS A 1 180 ? 20.045 -31.127 -80.797 1.00 43.59 203 LYS A O 1
ATOM 1459 N N . GLN A 1 181 ? 21.223 -30.905 -82.697 1.00 43.24 204 GLN A N 1
ATOM 1460 C CA . GLN A 1 181 ? 22.284 -30.162 -82.026 1.00 58.94 204 GLN A CA 1
ATOM 1461 C C . GLN A 1 181 ? 21.774 -28.862 -81.406 1.00 50.08 204 GLN A C 1
ATOM 1462 O O . GLN A 1 181 ? 22.039 -28.582 -80.232 1.00 49.08 204 GLN A O 1
ATOM 1468 N N . ILE A 1 182 ? 21.059 -28.040 -82.178 1.00 43.52 205 ILE A N 1
ATOM 1469 C CA . ILE A 1 182 ? 20.589 -26.773 -81.616 1.00 43.16 205 ILE A CA 1
ATOM 1470 C C . ILE A 1 182 ? 19.613 -27.022 -80.483 1.00 42.53 205 ILE A C 1
ATOM 1471 O O . ILE A 1 182 ? 19.554 -26.247 -79.520 1.00 35.48 205 ILE A O 1
ATOM 1476 N N . GLY A 1 183 ? 18.782 -28.056 -80.609 1.00 43.06 206 GLY A N 1
ATOM 1477 C CA . GLY A 1 183 ? 17.952 -28.443 -79.483 1.00 47.88 206 GLY A CA 1
ATOM 1478 C C . GLY A 1 183 ? 18.774 -28.612 -78.223 1.00 46.29 206 GLY A C 1
ATOM 1479 O O . GLY A 1 183 ? 18.383 -28.169 -77.142 1.00 43.10 206 GLY A O 1
ATOM 1480 N N . VAL A 1 184 ? 19.975 -29.161 -78.371 1.00 51.94 207 VAL A N 1
ATOM 1481 C CA . VAL A 1 184 ? 20.746 -29.603 -77.220 1.00 53.24 207 VAL A CA 1
ATOM 1482 C C . VAL A 1 184 ? 21.518 -28.448 -76.616 1.00 45.88 207 VAL A C 1
ATOM 1483 O O . VAL A 1 184 ? 21.444 -28.210 -75.405 1.00 48.73 207 VAL A O 1
ATOM 1487 N N . LYS A 1 185 ? 22.291 -27.730 -77.433 1.00 37.24 208 LYS A N 1
ATOM 1488 C CA . LYS A 1 185 ? 23.023 -26.582 -76.910 1.00 37.31 208 LYS A CA 1
ATOM 1489 C C . LYS A 1 185 ? 22.082 -25.607 -76.204 1.00 46.85 208 LYS A C 1
ATOM 1490 O O . LYS A 1 185 ? 22.349 -25.170 -75.075 1.00 39.96 208 LYS A O 1
ATOM 1496 N N . GLN A 1 186 ? 20.953 -25.286 -76.851 1.00 43.99 209 GLN A N 1
ATOM 1497 C CA . GLN A 1 186 ? 19.951 -24.420 -76.235 1.00 41.22 209 GLN A CA 1
ATOM 1498 C C . GLN A 1 186 ? 19.494 -24.961 -74.893 1.00 37.58 209 GLN A C 1
ATOM 1499 O O . GLN A 1 186 ? 19.347 -24.203 -73.924 1.00 33.88 209 GLN A O 1
ATOM 1505 N N . GLY A 1 187 ? 19.308 -26.271 -74.795 1.00 36.06 210 GLY A N 1
ATOM 1506 C CA . GLY A 1 187 ? 18.919 -26.823 -73.513 1.00 37.50 210 GLY A CA 1
ATOM 1507 C C . GLY A 1 187 ? 20.058 -26.698 -72.523 1.00 40.15 210 GLY A C 1
ATOM 1508 O O . GLY A 1 187 ? 19.849 -26.339 -71.363 1.00 40.56 210 GLY A O 1
ATOM 1509 N N . ARG A 1 188 ? 21.286 -26.952 -72.983 1.00 42.90 211 ARG A N 1
ATOM 1510 C CA . ARG A 1 188 ? 22.454 -26.804 -72.125 1.00 49.96 211 ARG A CA 1
ATOM 1511 C C . ARG A 1 188 ? 22.612 -25.355 -71.697 1.00 61.14 211 ARG A C 1
ATOM 1512 O O . ARG A 1 188 ? 22.848 -25.059 -70.518 1.00 63.89 211 ARG A O 1
ATOM 1520 N N . ALA A 1 189 ? 22.465 -24.434 -72.649 1.00 55.60 212 ALA A N 1
ATOM 1521 C CA . ALA A 1 189 ? 22.600 -23.023 -72.328 1.00 49.67 212 ALA A CA 1
ATOM 1522 C C . ALA A 1 189 ? 21.581 -22.610 -71.282 1.00 53.26 212 ALA A C 1
ATOM 1523 O O . ALA A 1 189 ? 21.913 -21.901 -70.320 1.00 49.32 212 ALA A O 1
ATOM 1533 N N . GLU A 1 191 ? 19.912 -24.541 -68.997 1.00 48.10 214 GLU A N 1
ATOM 1534 C CA . GLU A 1 191 ? 20.200 -25.084 -67.671 1.00 55.99 214 GLU A CA 1
ATOM 1535 C C . GLU A 1 191 ? 21.287 -24.262 -66.997 1.00 56.81 214 GLU A C 1
ATOM 1536 O O . GLU A 1 191 ? 21.117 -23.794 -65.865 1.00 61.31 214 GLU A O 1
ATOM 1542 N N . LYS A 1 192 ? 22.423 -24.092 -67.678 1.00 49.35 215 LYS A N 1
ATOM 1543 C CA . LYS A 1 192 ? 23.525 -23.351 -67.085 1.00 56.16 215 LYS A CA 1
ATOM 1544 C C . LYS A 1 192 ? 23.050 -21.975 -66.624 1.00 65.48 215 LYS A C 1
ATOM 1545 O O . LYS A 1 192 ? 23.372 -21.540 -65.511 1.00 77.62 215 LYS A O 1
ATOM 1551 N N . LEU A 1 193 ? 22.251 -21.292 -67.448 1.00 57.29 216 LEU A N 1
ATOM 1552 C CA . LEU A 1 193 ? 21.624 -20.047 -67.010 1.00 49.29 216 LEU A CA 1
ATOM 1553 C C . LEU A 1 193 ? 20.857 -20.221 -65.700 1.00 59.04 216 LEU A C 1
ATOM 1554 O O . LEU A 1 193 ? 21.121 -19.513 -64.719 1.00 54.91 216 LEU A O 1
ATOM 1559 N N . LYS A 1 194 ? 19.863 -21.120 -65.675 1.00 54.04 217 LYS A N 1
ATOM 1560 C CA . LYS A 1 194 ? 19.086 -21.272 -64.448 1.00 48.23 217 LYS A CA 1
ATOM 1561 C C . LYS A 1 194 ? 19.926 -21.688 -63.252 1.00 56.39 217 LYS A C 1
ATOM 1562 O O . LYS A 1 194 ? 19.609 -21.300 -62.121 1.00 64.79 217 LYS A O 1
ATOM 1568 N N . LEU A 1 195 ? 21.019 -22.425 -63.470 1.00 51.77 218 LEU A N 1
ATOM 1569 C CA . LEU A 1 195 ? 21.884 -22.771 -62.341 1.00 56.52 218 LEU A CA 1
ATOM 1570 C C . LEU A 1 195 ? 22.619 -21.562 -61.789 1.00 55.03 218 LEU A C 1
ATOM 1571 O O . LEU A 1 195 ? 22.862 -21.494 -60.580 1.00 57.91 218 LEU A O 1
ATOM 1576 N N . ALA A 1 196 ? 23.009 -20.619 -62.642 1.00 39.46 219 ALA A N 1
ATOM 1577 C CA . ALA A 1 196 ? 23.629 -19.413 -62.118 1.00 39.69 219 ALA A CA 1
ATOM 1578 C C . ALA A 1 196 ? 22.636 -18.640 -61.264 1.00 55.85 219 ALA A C 1
ATOM 1579 O O . ALA A 1 196 ? 22.951 -18.230 -60.141 1.00 55.44 219 ALA A O 1
ATOM 1581 N N . HIS A 1 197 ? 21.414 -18.463 -61.772 1.00 50.94 220 HIS A N 1
ATOM 1582 C CA . HIS A 1 197 ? 20.383 -17.755 -61.019 1.00 48.29 220 HIS A CA 1
ATOM 1583 C C . HIS A 1 197 ? 20.141 -18.421 -59.673 1.00 50.61 220 HIS A C 1
ATOM 1584 O O . HIS A 1 197 ? 20.068 -17.750 -58.637 1.00 50.11 220 HIS A O 1
ATOM 1591 N N . SER A 1 198 ? 19.989 -19.746 -59.680 1.00 52.49 221 SER A N 1
ATOM 1592 C CA . SER A 1 198 ? 19.787 -20.489 -58.442 1.00 59.10 221 SER A CA 1
ATOM 1593 C C . SER A 1 198 ? 20.882 -20.200 -57.421 1.00 61.49 221 SER A C 1
ATOM 1594 O O . SER A 1 198 ? 20.595 -19.870 -56.266 1.00 73.47 221 SER A O 1
ATOM 1597 N N . LYS A 1 199 ? 22.147 -20.376 -57.807 1.00 46.03 222 LYS A N 1
ATOM 1598 C CA . LYS A 1 199 ? 23.230 -20.112 -56.861 1.00 54.88 222 LYS A CA 1
ATOM 1599 C C . LYS A 1 199 ? 23.229 -18.662 -56.377 1.00 59.94 222 LYS A C 1
ATOM 1600 O O . LYS A 1 199 ? 23.427 -18.408 -55.184 1.00 73.30 222 LYS A O 1
ATOM 1606 N N . GLN A 1 200 ? 23.056 -17.697 -57.285 1.00 47.93 223 GLN A N 1
ATOM 1607 C CA . GLN A 1 200 ? 22.963 -16.300 -56.864 1.00 49.24 223 GLN A CA 1
ATOM 1608 C C . GLN A 1 200 ? 21.979 -16.126 -55.716 1.00 56.19 223 GLN A C 1
ATOM 1609 O O . GLN A 1 200 ? 22.272 -15.436 -54.733 1.00 66.49 223 GLN A O 1
ATOM 1615 N N . ILE A 1 201 ? 20.798 -16.742 -55.836 1.00 56.56 224 ILE A N 1
ATOM 1616 C CA . ILE A 1 201 ? 19.772 -16.664 -54.794 1.00 53.21 224 ILE A CA 1
ATOM 1617 C C . ILE A 1 201 ? 20.310 -17.209 -53.479 1.00 55.56 224 ILE A C 1
ATOM 1618 O O . ILE A 1 201 ? 20.293 -16.536 -52.440 1.00 54.13 224 ILE A O 1
ATOM 1623 N N . GLU A 1 202 ? 20.773 -18.459 -53.516 1.00 59.20 225 GLU A N 1
ATOM 1624 C CA . GLU A 1 202 ? 21.355 -19.113 -52.354 1.00 64.18 225 GLU A CA 1
ATOM 1625 C C . GLU A 1 202 ? 22.407 -18.236 -51.697 1.00 69.22 225 GLU A C 1
ATOM 1626 O O . GLU A 1 202 ? 22.329 -17.938 -50.501 1.00 72.37 225 GLU A O 1
ATOM 1632 N N . GLU A 1 203 ? 23.385 -17.782 -52.481 1.00 72.15 226 GLU A N 1
ATOM 1633 C CA . GLU A 1 203 ? 24.448 -16.950 -51.930 1.00 77.33 226 GLU A CA 1
ATOM 1634 C C . GLU A 1 203 ? 23.907 -15.626 -51.411 1.00 70.10 226 GLU A C 1
ATOM 1635 O O . GLU A 1 203 ? 24.323 -15.155 -50.347 1.00 71.35 226 GLU A O 1
ATOM 1641 N N . PHE A 1 204 ? 23.011 -14.987 -52.165 1.00 69.84 227 PHE A N 1
ATOM 1642 C CA . PHE A 1 204 ? 22.445 -13.726 -51.695 1.00 79.83 227 PHE A CA 1
ATOM 1643 C C . PHE A 1 204 ? 21.735 -13.912 -50.363 1.00 75.82 227 PHE A C 1
ATOM 1644 O O . PHE A 1 204 ? 21.889 -13.095 -49.449 1.00 82.84 227 PHE A O 1
ATOM 1652 N N . SER A 1 205 ? 20.936 -14.972 -50.241 1.00 70.91 228 SER A N 1
ATOM 1653 C CA . SER A 1 205 ? 20.239 -15.227 -48.986 1.00 86.03 228 SER A CA 1
ATOM 1654 C C . SER A 1 205 ? 21.229 -15.380 -47.830 1.00 97.00 228 SER A C 1
ATOM 1655 O O . SER A 1 205 ? 21.140 -14.659 -46.830 1.00 96.48 228 SER A O 1
ATOM 1658 N N . THR A 1 206 ? 22.139 -16.361 -47.909 1.00 93.36 229 THR A N 1
ATOM 1659 C CA . THR A 1 206 ? 23.179 -16.487 -46.883 1.00 92.67 229 THR A CA 1
ATOM 1660 C C . THR A 1 206 ? 23.851 -15.149 -46.576 1.00 99.82 229 THR A C 1
ATOM 1661 O O . THR A 1 206 ? 24.108 -14.829 -45.410 1.00 104.56 229 THR A O 1
ATOM 1665 N N . ASP A 1 207 ? 24.167 -14.366 -47.616 1.00 102.38 230 ASP A N 1
ATOM 1666 C CA . ASP A 1 207 ? 24.905 -13.115 -47.427 1.00 106.08 230 ASP A CA 1
ATOM 1667 C C . ASP A 1 207 ? 24.117 -12.096 -46.613 1.00 108.68 230 ASP A C 1
ATOM 1668 O O . ASP A 1 207 ? 24.701 -11.351 -45.817 1.00 112.69 230 ASP A O 1
ATOM 1673 N N . VAL A 1 208 ? 22.800 -12.014 -46.820 1.00 113.15 231 VAL A N 1
ATOM 1674 C CA . VAL A 1 208 ? 21.995 -11.099 -46.009 1.00 114.31 231 VAL A CA 1
ATOM 1675 C C . VAL A 1 208 ? 21.879 -11.621 -44.576 1.00 127.77 231 VAL A C 1
ATOM 1676 O O . VAL A 1 208 ? 22.261 -10.928 -43.624 1.00 130.31 231 VAL A O 1
ATOM 1680 N N . GLN A 1 209 ? 21.353 -12.845 -44.404 1.00 131.86 232 GLN A N 1
ATOM 1681 C CA . GLN A 1 209 ? 21.113 -13.496 -43.112 1.00 136.64 232 GLN A CA 1
ATOM 1682 C C . GLN A 1 209 ? 22.232 -13.221 -42.107 1.00 141.65 232 GLN A C 1
ATOM 1683 O O . GLN A 1 209 ? 21.975 -13.029 -40.910 1.00 152.45 232 GLN A O 1
AT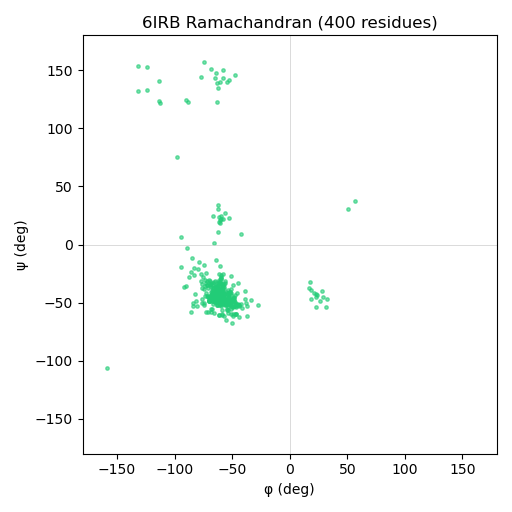OM 1689 N N . LYS A 1 210 ? 23.476 -13.225 -42.598 1.00 131.17 233 LYS A N 1
ATOM 1690 C CA . LYS A 1 210 ? 24.634 -12.790 -41.819 1.00 122.12 233 LYS A CA 1
ATOM 1691 C C . LYS A 1 210 ? 24.378 -11.468 -41.101 1.00 133.84 233 LYS A C 1
ATOM 1692 O O . LYS A 1 210 ? 24.441 -11.385 -39.866 1.00 138.49 233 LYS A O 1
ATOM 1698 N N . LEU A 1 211 ? 24.086 -10.424 -41.869 1.00 130.89 234 LEU A N 1
ATOM 1699 C CA . LEU A 1 211 ? 23.918 -9.080 -41.327 1.00 123.55 234 LEU A CA 1
ATOM 1700 C C . LEU A 1 211 ? 22.521 -8.872 -40.735 1.00 121.80 234 LEU A C 1
ATOM 1701 O O . LEU A 1 211 ? 21.546 -9.494 -41.164 1.00 111.87 234 LEU A O 1
ATOM 1706 N N . GLU B 1 1 ? 26.594 -75.807 -224.702 1.00 105.09 23 GLU B N 1
ATOM 1707 C CA . GLU B 1 1 ? 25.905 -76.835 -223.917 1.00 113.17 23 GLU B CA 1
ATOM 1708 C C . GLU B 1 1 ? 26.749 -77.532 -222.820 1.00 120.16 23 GLU B C 1
ATOM 1709 O O . GLU B 1 1 ? 26.740 -78.768 -222.739 1.00 115.32 23 GLU B O 1
ATOM 1715 N N . PRO B 1 2 ? 27.475 -76.764 -221.999 1.00 119.73 24 PRO B N 1
ATOM 1716 C CA . PRO B 1 2 ? 28.112 -77.349 -220.788 1.00 108.25 24 PRO B CA 1
ATOM 1717 C C . PRO B 1 2 ? 27.079 -77.847 -219.793 1.00 86.24 24 PRO B C 1
ATOM 1718 O O . PRO B 1 2 ? 26.007 -77.240 -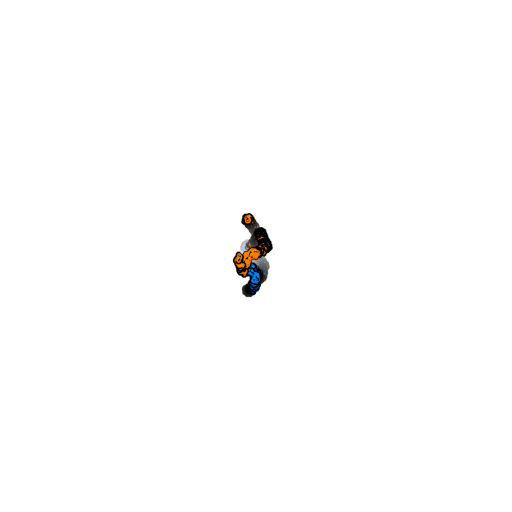219.644 1.00 89.84 24 PRO B O 1
ATOM 1722 N N . PRO B 1 3 ? 27.345 -78.962 -219.113 1.00 65.77 25 PRO B N 1
ATOM 1723 C CA . PRO B 1 3 ? 26.382 -79.463 -218.124 1.00 61.41 25 PRO B CA 1
ATOM 1724 C C . PRO B 1 3 ? 26.105 -78.420 -217.047 1.00 65.65 25 PRO B C 1
ATOM 1725 O O . PRO B 1 3 ? 26.960 -77.597 -216.706 1.00 56.91 25 PRO B O 1
ATOM 1729 N N . LEU B 1 4 ? 24.890 -78.463 -216.505 1.00 76.23 26 LEU B N 1
ATOM 1730 C CA . LEU B 1 4 ? 24.583 -77.638 -215.347 1.00 70.79 26 LEU B CA 1
ATOM 1731 C C . LEU B 1 4 ? 25.547 -77.976 -214.218 1.00 65.64 26 LEU B C 1
ATOM 1732 O O . LEU B 1 4 ? 25.918 -79.136 -214.020 1.00 66.35 26 LEU B O 1
ATOM 1737 N N . VAL B 1 5 ? 25.939 -76.962 -213.459 1.00 66.02 27 VAL B N 1
ATOM 1738 C CA . VAL B 1 5 ? 26.684 -77.164 -212.224 1.00 68.10 27 VAL B CA 1
ATOM 1739 C C . VAL B 1 5 ? 25.994 -76.318 -211.170 1.00 57.88 27 VAL B C 1
ATOM 1740 O O . VAL B 1 5 ? 25.699 -75.142 -211.413 1.00 66.40 27 VAL B O 1
ATOM 1744 N N . PHE B 1 6 ? 25.723 -76.912 -210.014 1.00 57.91 28 PHE B N 1
ATOM 1745 C CA . PHE B 1 6 ? 24.924 -76.269 -208.984 1.00 62.45 28 PHE B CA 1
ATOM 1746 C C . PHE B 1 6 ? 25.826 -76.010 -207.787 1.00 68.51 28 PHE B C 1
ATOM 1747 O O . PHE B 1 6 ? 26.474 -76.935 -207.292 1.00 56.14 28 PHE B O 1
ATOM 1755 N N . GLU B 1 7 ? 25.912 -74.750 -207.364 1.00 89.35 29 GLU B N 1
ATOM 1756 C CA . GLU B 1 7 ? 26.593 -74.426 -206.118 1.00 94.47 29 GLU B CA 1
ATOM 1757 C C . GLU B 1 7 ? 25.860 -75.062 -204.941 1.00 79.98 29 GLU B C 1
ATOM 1758 O O . GLU B 1 7 ? 24.634 -75.218 -204.977 1.00 75.73 29 GLU B O 1
ATOM 1764 N N . PRO B 1 8 ? 26.577 -75.449 -203.890 1.00 67.08 30 PRO B N 1
ATOM 1765 C CA . PRO B 1 8 ? 25.886 -76.005 -202.728 1.00 58.18 30 PRO B CA 1
ATOM 1766 C C . PRO B 1 8 ? 25.071 -74.915 -202.052 1.00 62.32 30 PRO B C 1
ATOM 1767 O O . PRO B 1 8 ? 25.431 -73.735 -202.059 1.00 71.84 30 PRO B O 1
ATOM 1771 N N . VAL B 1 9 ? 23.983 -75.323 -201.423 1.00 59.12 31 VAL B N 1
ATOM 1772 C CA . VAL B 1 9 ? 23.191 -74.415 -200.610 1.00 55.70 31 VAL B CA 1
ATOM 1773 C C . VAL B 1 9 ? 23.762 -74.512 -199.211 1.00 50.98 31 VAL B C 1
ATOM 1774 O O . VAL B 1 9 ? 23.827 -75.601 -198.637 1.00 56.16 31 VAL B O 1
ATOM 1778 N N . THR B 1 10 ? 24.165 -73.391 -198.652 1.00 50.34 32 THR B N 1
ATOM 1779 C CA . THR B 1 10 ? 24.868 -73.425 -197.386 1.00 60.61 32 THR B CA 1
ATOM 1780 C C . THR B 1 10 ? 24.244 -72.412 -196.444 1.00 66.83 32 THR B C 1
ATOM 1781 O O . THR B 1 10 ? 23.623 -71.438 -196.879 1.00 72.74 32 THR B O 1
ATOM 1785 N N . LEU B 1 11 ? 24.383 -72.678 -195.144 1.00 60.55 33 LEU B N 1
ATOM 1786 C CA . LEU B 1 11 ? 24.160 -71.630 -194.161 1.00 61.27 33 LEU B CA 1
ATOM 1787 C C . LEU B 1 11 ? 24.822 -70.330 -194.619 1.00 63.94 33 LEU B C 1
ATOM 1788 O O . LEU B 1 11 ? 24.164 -69.290 -194.716 1.00 63.86 33 LEU B O 1
ATOM 1793 N N . GLU B 1 12 ? 26.114 -70.390 -194.960 1.00 64.78 34 GLU B N 1
ATOM 1794 C CA . GLU B 1 12 ? 26.830 -69.208 -195.439 1.00 57.27 34 GLU B CA 1
ATOM 1795 C C . GLU B 1 12 ? 26.130 -68.573 -196.635 1.00 63.32 34 GLU B C 1
ATOM 1796 O O . GLU B 1 12 ? 25.868 -67.365 -196.644 1.00 64.57 34 GLU B O 1
ATOM 1802 N N . SER B 1 13 ? 25.820 -69.380 -197.655 1.00 63.42 35 SER B N 1
ATOM 1803 C CA . SER B 1 13 ? 25.175 -68.865 -198.859 1.00 65.30 35 SER B CA 1
ATOM 1804 C C . SER B 1 13 ? 23.788 -68.320 -198.548 1.00 68.16 35 SER B C 1
ATOM 1805 O O . SER B 1 13 ? 23.358 -67.318 -199.133 1.00 73.76 35 SER B O 1
ATOM 1808 N N . LEU B 1 14 ? 23.064 -68.986 -197.649 1.00 64.96 36 LEU B N 1
ATOM 1809 C CA . LEU B 1 14 ? 21.716 -68.553 -197.310 1.00 71.68 36 LEU B CA 1
ATOM 1810 C C . LEU B 1 14 ? 21.741 -67.157 -196.694 1.00 82.47 36 LEU B C 1
ATOM 1811 O O . LEU B 1 14 ? 20.939 -66.289 -197.060 1.00 80.53 36 LEU B O 1
ATOM 1816 N N . ARG B 1 15 ? 22.677 -66.924 -195.758 1.00 82.59 37 ARG B N 1
ATOM 1817 C CA . ARG B 1 15 ? 22.801 -65.627 -195.092 1.00 73.26 37 ARG B CA 1
ATOM 1818 C C . ARG B 1 15 ? 23.061 -64.497 -196.078 1.00 78.48 37 ARG B C 1
ATOM 1819 O O . ARG B 1 15 ? 22.622 -63.363 -195.854 1.00 80.59 37 ARG B O 1
ATOM 1827 N N . GLN B 1 16 ? 23.789 -64.776 -197.161 1.00 83.54 38 GLN B N 1
ATOM 1828 C CA . GLN B 1 16 ? 24.127 -63.735 -198.125 1.00 80.35 38 GLN B CA 1
ATOM 1829 C C . GLN B 1 16 ? 22.939 -63.343 -198.996 1.00 80.57 38 GLN B C 1
ATOM 1830 O O . GLN B 1 16 ? 22.974 -62.280 -199.628 1.00 77.55 38 GLN B O 1
ATOM 1836 N N . GLU B 1 17 ? 21.901 -64.176 -199.052 1.00 81.66 39 GLU B N 1
ATOM 1837 C CA . GLU B 1 17 ? 20.793 -63.921 -199.960 1.00 79.58 39 GLU B CA 1
ATOM 1838 C C . GLU B 1 17 ? 20.111 -62.614 -199.588 1.00 89.75 39 GLU B C 1
ATOM 1839 O O . GLU B 1 17 ? 19.826 -62.358 -198.415 1.00 103.18 39 GLU B O 1
ATOM 1845 N N . LYS B 1 18 ? 19.829 -61.798 -200.602 1.00 92.48 40 LYS B N 1
ATOM 1846 C CA . LYS B 1 18 ? 19.396 -60.428 -200.354 1.00 95.80 40 LYS B CA 1
ATOM 1847 C C . LYS B 1 18 ? 17.986 -60.370 -199.766 1.00 93.13 40 LYS B C 1
ATOM 1848 O O . LYS B 1 18 ? 17.698 -59.509 -198.927 1.00 98.63 40 LYS B O 1
ATOM 1854 N N . GLY B 1 19 ? 17.085 -61.249 -200.207 1.00 86.40 41 GLY B N 1
ATOM 1855 C CA . GLY B 1 19 ? 15.777 -61.320 -199.572 1.00 80.13 41 GLY B CA 1
ATOM 1856 C C . GLY B 1 19 ? 15.859 -61.657 -198.092 1.00 74.32 41 GLY B C 1
ATOM 1857 O O . GLY B 1 19 ? 15.111 -61.109 -197.278 1.00 75.23 41 GLY B O 1
ATOM 1858 N N . PHE B 1 20 ? 16.763 -62.568 -197.723 1.00 62.87 42 PHE B N 1
ATOM 1859 C CA . PHE B 1 20 ? 16.933 -62.921 -196.317 1.00 65.80 42 PHE B CA 1
ATOM 1860 C C . PHE B 1 20 ? 17.723 -61.882 -195.534 1.00 81.89 42 PHE B C 1
ATOM 1861 O O . PHE B 1 20 ? 17.475 -61.695 -194.338 1.00 88.23 42 PHE B O 1
ATOM 1869 N N . GLN B 1 21 ? 18.667 -61.193 -196.172 1.00 83.88 43 GLN B N 1
ATOM 1870 C CA . GLN B 1 21 ? 19.394 -60.158 -195.451 1.00 88.44 43 GLN B CA 1
ATOM 1871 C C . GLN B 1 21 ? 18.427 -59.073 -194.994 1.00 84.52 43 GLN B C 1
ATOM 1872 O O . GLN B 1 21 ? 18.511 -58.595 -193.856 1.00 88.26 43 GLN B O 1
ATOM 1878 N N . GLU B 1 22 ? 17.475 -58.697 -195.856 1.00 78.01 44 GLU B N 1
ATOM 1879 C CA . GLU B 1 22 ? 16.477 -57.707 -195.479 1.00 80.46 44 GLU B CA 1
ATOM 1880 C C . GLU B 1 22 ? 15.651 -58.162 -194.283 1.00 83.67 44 GLU B C 1
ATOM 1881 O O . GLU B 1 22 ? 14.991 -57.332 -193.651 1.00 91.12 44 GLU B O 1
ATOM 1883 N N . VAL B 1 23 ? 15.638 -59.460 -193.980 1.00 81.75 45 VAL B N 1
ATOM 1884 C CA . VAL B 1 23 ? 14.984 -59.929 -192.763 1.00 81.09 45 VAL B CA 1
ATOM 1885 C C . VAL B 1 23 ? 15.748 -59.431 -191.546 1.00 90.90 45 VAL B C 1
ATOM 1886 O O . VAL B 1 23 ? 15.174 -58.843 -190.623 1.00 89.36 45 VAL B O 1
ATOM 1890 N N . GLY B 1 24 ? 17.046 -59.747 -191.497 1.00 96.52 46 GLY B N 1
ATOM 1891 C CA . GLY B 1 24 ? 17.920 -59.190 -190.475 1.00 96.57 46 GLY B CA 1
ATOM 1892 C C . GLY B 1 24 ? 17.734 -57.699 -190.282 1.00 97.15 46 GLY B C 1
ATOM 1893 O O . GLY B 1 24 ? 17.544 -57.221 -189.161 1.00 105.42 46 GLY B O 1
ATOM 1894 N N . LYS B 1 25 ? 17.803 -56.941 -191.380 1.00 88.27 47 LYS B N 1
ATOM 1895 C CA . LYS B 1 25 ? 17.663 -55.489 -191.306 1.00 81.63 47 LYS B CA 1
ATOM 1896 C C . LYS B 1 25 ? 16.353 -55.104 -190.632 1.00 83.71 47 LYS B C 1
ATOM 1897 O O . LYS B 1 25 ? 16.340 -54.282 -189.708 1.00 84.13 47 LYS B O 1
ATOM 1903 N N . LYS B 1 26 ? 15.236 -55.670 -191.101 1.00 84.05 48 LYS B N 1
ATOM 1904 C CA . LYS B 1 26 ? 13.968 -55.559 -190.388 1.00 84.78 48 LYS B CA 1
ATOM 1905 C C . LYS B 1 26 ? 14.147 -55.737 -188.889 1.00 90.91 48 LYS B C 1
ATOM 1906 O O . LYS B 1 26 ? 13.752 -54.875 -188.098 1.00 97.83 48 LYS B O 1
ATOM 1912 N N . GLN B 1 27 ? 14.818 -56.821 -188.490 1.00 94.47 49 GLN B N 1
ATOM 1913 C CA . GLN B 1 27 ? 14.921 -57.160 -187.075 1.00 92.81 49 GLN B CA 1
ATOM 1914 C C . GLN B 1 27 ? 15.629 -56.059 -186.301 1.00 82.76 49 GLN B C 1
ATOM 1915 O O . GLN B 1 27 ? 15.258 -55.755 -185.162 1.00 82.09 49 GLN B O 1
ATOM 1921 N N . ILE B 1 28 ? 16.670 -55.470 -186.893 1.00 79.50 50 ILE B N 1
ATOM 1922 C CA . ILE B 1 28 ? 17.392 -54.395 -186.222 1.00 86.26 50 ILE B CA 1
ATOM 1923 C C . ILE B 1 28 ? 16.450 -53.238 -185.921 1.00 90.73 50 ILE B C 1
ATOM 1924 O O . ILE B 1 28 ? 16.401 -52.737 -184.791 1.00 96.58 50 ILE B O 1
ATOM 1929 N N . LYS B 1 29 ? 15.695 -52.788 -186.932 1.00 89.69 51 LYS B N 1
ATOM 1930 C CA . LYS B 1 29 ? 14.695 -51.749 -186.702 1.00 94.64 51 LYS B CA 1
ATOM 1931 C C . LYS B 1 29 ? 13.776 -52.129 -185.555 1.00 92.09 51 LYS B C 1
ATOM 1932 O O . LYS B 1 29 ? 13.395 -51.283 -184.738 1.00 83.63 51 LYS B O 1
ATOM 1938 N N . GLU B 1 30 ? 13.392 -53.403 -185.498 1.00 94.30 52 GLU B N 1
ATOM 1939 C CA . GLU B 1 30 ? 12.524 -53.880 -184.434 1.00 94.51 52 GLU B CA 1
ATOM 1940 C C . GLU B 1 30 ? 13.162 -53.705 -183.052 1.00 90.89 52 GLU B C 1
ATOM 1941 O O . GLU B 1 30 ? 12.443 -53.503 -182.067 1.00 97.11 52 GLU B O 1
ATOM 1947 N N . LEU B 1 31 ? 14.497 -53.800 -182.945 1.00 87.06 53 LEU B N 1
ATOM 1948 C CA . LEU B 1 31 ? 15.179 -53.627 -181.656 1.00 88.91 53 LEU B CA 1
ATOM 1949 C C . LEU B 1 31 ? 15.600 -52.197 -181.405 1.00 86.45 53 LEU B C 1
ATOM 1950 O O . LEU B 1 31 ? 15.598 -51.738 -180.258 1.00 83.68 53 LEU B O 1
ATOM 1955 N N . ASP B 1 32 ? 16.021 -51.510 -182.459 1.00 88.65 54 ASP B N 1
ATOM 1956 C CA . ASP B 1 32 ? 16.192 -50.073 -182.368 1.00 91.06 54 ASP B CA 1
ATOM 1957 C C . ASP B 1 32 ? 14.885 -49.435 -181.923 1.00 83.32 54 ASP B C 1
ATOM 1958 O O . ASP B 1 32 ? 14.857 -48.670 -180.954 1.00 84.57 54 ASP B O 1
ATOM 1963 N N . THR B 1 33 ? 13.779 -49.774 -182.599 1.00 80.09 55 THR B N 1
ATOM 1964 C CA . THR B 1 33 ? 12.482 -49.237 -182.197 1.00 83.89 55 THR B CA 1
ATOM 1965 C C . THR B 1 33 ? 12.127 -49.630 -180.768 1.00 82.74 55 THR B C 1
ATOM 1966 O O . THR B 1 33 ? 11.430 -48.877 -180.076 1.00 83.40 55 THR B O 1
ATOM 1970 N N . LEU B 1 34 ? 12.624 -50.773 -180.288 1.00 89.26 56 LEU B N 1
ATOM 1971 C CA . LEU B 1 34 ? 12.350 -51.155 -178.908 1.00 89.75 56 LEU B CA 1
ATOM 1972 C C . LEU B 1 34 ? 13.289 -50.430 -177.956 1.00 98.53 56 LEU B C 1
ATOM 1973 O O . LEU B 1 34 ? 12.852 -49.874 -176.942 1.00 94.52 56 LEU B O 1
ATOM 1978 N N . ARG B 1 35 ? 14.589 -50.444 -178.258 1.00 99.73 57 ARG B N 1
ATOM 1979 C CA . ARG B 1 35 ? 15.537 -49.701 -177.440 1.00 102.85 57 ARG B CA 1
ATOM 1980 C C . ARG B 1 35 ? 15.265 -48.207 -177.502 1.00 100.38 57 ARG B C 1
ATOM 1981 O O . ARG B 1 35 ? 15.776 -47.457 -176.664 1.00 97.69 57 ARG B O 1
ATOM 1989 N N . GLU B 1 36 ? 14.436 -47.777 -178.451 1.00 101.00 58 GLU B N 1
ATOM 1990 C CA . GLU B 1 36 ? 14.035 -46.390 -178.575 1.00 94.18 58 GLU B CA 1
ATOM 1991 C C . GLU B 1 36 ? 12.839 -46.097 -177.694 1.00 105.29 58 GLU B C 1
ATOM 1992 O O . GLU B 1 36 ? 12.657 -44.950 -177.280 1.00 113.07 58 GLU B O 1
ATOM 1998 N N . LYS B 1 37 ? 12.063 -47.127 -177.354 1.00 107.90 59 LYS B N 1
ATOM 1999 C CA . LYS B 1 37 ? 10.945 -47.016 -176.429 1.00 115.11 59 LYS B CA 1
ATOM 2000 C C . LYS B 1 37 ? 11.364 -47.374 -175.011 1.00 126.80 59 LYS B C 1
ATOM 2001 O O . LYS B 1 37 ? 10.723 -46.941 -174.043 1.00 129.03 59 LYS B O 1
ATOM 2007 N N . HIS B 1 38 ? 12.480 -48.087 -174.875 1.00 127.72 60 HIS B N 1
ATOM 2008 C CA . HIS B 1 38 ? 12.980 -48.450 -173.560 1.00 123.57 60 HIS B CA 1
ATOM 2009 C C . HIS B 1 38 ? 13.560 -47.232 -172.864 1.00 124.07 60 HIS B C 1
ATOM 2010 O O . HIS B 1 38 ? 13.343 -47.026 -171.663 1.00 124.49 60 HIS B O 1
ATOM 2017 N N . ALA B 1 39 ? 14.299 -46.416 -173.615 1.00 124.91 61 ALA B N 1
ATOM 2018 C CA . ALA B 1 39 ? 14.895 -45.212 -173.057 1.00 123.21 61 ALA B CA 1
ATOM 2019 C C . ALA B 1 39 ? 13.832 -44.205 -172.637 1.00 128.95 61 ALA B C 1
ATOM 2020 O O . ALA B 1 39 ? 13.889 -43.672 -171.524 1.00 141.27 61 ALA B O 1
ATOM 2022 N N . LYS B 1 40 ? 12.837 -43.944 -173.498 1.00 129.80 62 LYS B N 1
ATOM 2023 C CA . LYS B 1 40 ? 11.850 -42.916 -173.165 1.00 138.76 62 LYS B CA 1
ATOM 2024 C C . LYS B 1 40 ? 11.158 -43.220 -171.847 1.00 143.12 62 LYS B C 1
ATOM 2025 O O . LYS B 1 40 ? 10.944 -42.314 -171.032 1.00 144.79 62 LYS B O 1
ATOM 2031 N N . GLU B 1 41 ? 10.791 -44.481 -171.619 1.00 137.36 63 GLU B N 1
ATOM 2032 C CA . GLU B 1 41 ? 10.170 -44.807 -170.344 1.00 141.76 63 GLU B CA 1
ATOM 2033 C C . GLU B 1 41 ? 11.155 -44.548 -169.217 1.00 141.72 63 GLU B C 1
ATOM 2034 O O . GLU B 1 41 ? 10.794 -43.987 -168.177 1.00 148.97 63 GLU B O 1
ATOM 2040 N N . ARG B 1 42 ? 12.412 -44.950 -169.421 1.00 133.66 64 ARG B N 1
ATOM 2041 C CA . ARG B 1 42 ? 13.448 -44.756 -168.413 1.00 130.41 64 ARG B CA 1
ATOM 2042 C C . ARG B 1 42 ? 13.663 -43.285 -168.097 1.00 123.73 64 ARG B C 1
ATOM 2043 O O . ARG B 1 42 ? 13.824 -42.910 -166.930 1.00 130.87 64 ARG B O 1
ATOM 2051 N N . THR B 1 43 ? 13.687 -42.442 -169.124 1.00 105.99 65 THR B N 1
ATOM 2052 C CA . THR B 1 43 ? 13.848 -41.013 -168.903 1.00 95.90 65 THR B CA 1
ATOM 2053 C C . THR B 1 43 ? 12.593 -40.406 -168.287 1.00 114.58 65 THR B C 1
ATOM 2054 O O . THR B 1 43 ? 12.685 -39.593 -167.357 1.00 122.30 65 THR B O 1
ATOM 2058 N N . SER B 1 44 ? 11.414 -40.777 -168.800 1.00 109.95 66 SER B N 1
ATOM 2059 C CA . SER B 1 44 ? 10.179 -40.129 -168.363 1.00 112.92 66 SER B CA 1
ATOM 2060 C C . SER B 1 44 ? 9.928 -40.360 -166.879 1.00 111.93 66 SER B C 1
ATOM 2061 O O . SER B 1 44 ? 9.627 -39.419 -166.137 1.00 116.34 66 SER B O 1
ATOM 2064 N N . VAL B 1 45 ? 10.045 -41.610 -166.427 1.00 106.56 67 VAL B N 1
ATOM 2065 C CA . VAL B 1 45 ? 9.845 -41.890 -165.011 1.00 100.01 67 VAL B CA 1
ATOM 2066 C C . VAL B 1 45 ? 10.994 -41.315 -164.203 1.00 98.37 67 VAL B C 1
ATOM 2067 O O . VAL B 1 45 ? 10.821 -40.950 -163.034 1.00 100.85 67 VAL B O 1
ATOM 2071 N N . GLN B 1 46 ? 12.185 -41.244 -164.797 1.00 95.32 68 GLN B N 1
ATOM 2072 C CA . GLN B 1 46 ? 13.303 -40.617 -164.111 1.00 95.90 68 GLN B CA 1
ATOM 2073 C C . GLN B 1 46 ? 12.985 -39.174 -163.748 1.00 100.17 68 GLN B C 1
ATOM 2074 O O . GLN B 1 46 ? 13.366 -38.704 -162.670 1.00 105.81 68 GLN B O 1
ATOM 2080 N N . LYS B 1 47 ? 12.288 -38.448 -164.627 1.00 103.01 69 LYS B N 1
ATOM 2081 C CA . LYS B 1 47 ? 11.934 -37.071 -164.295 1.00 107.13 69 LYS B CA 1
ATOM 2082 C C . LYS B 1 47 ? 10.879 -37.022 -163.196 1.00 101.27 69 LYS B C 1
ATOM 2083 O O . LYS B 1 47 ? 10.995 -36.237 -162.248 1.00 103.19 69 LYS B O 1
ATOM 2089 N N . THR B 1 48 ? 9.840 -37.855 -163.308 1.00 99.14 70 THR B N 1
ATOM 2090 C CA . THR B 1 48 ? 8.834 -37.933 -162.250 1.00 109.18 70 THR B CA 1
ATOM 2091 C C . THR B 1 48 ? 9.464 -38.321 -160.915 1.00 114.36 70 THR B C 1
ATOM 2092 O O . THR B 1 48 ? 9.194 -37.692 -159.883 1.00 115.69 70 THR B O 1
ATOM 2096 N N . GLN B 1 49 ? 10.298 -39.367 -160.912 1.00 114.22 71 GLN B N 1
ATOM 2097 C CA . GLN B 1 49 ? 10.924 -39.798 -159.666 1.00 108.05 71 GLN B CA 1
ATOM 2098 C C . GLN B 1 49 ? 11.708 -38.647 -159.059 1.00 104.29 71 GLN B C 1
ATOM 2099 O O . GLN B 1 49 ? 11.664 -38.409 -157.846 1.00 96.89 71 GLN B O 1
ATOM 2105 N N . ASN B 1 50 ? 12.424 -37.918 -159.912 1.00 102.93 72 ASN B N 1
ATOM 2106 C CA . ASN B 1 50 ? 13.167 -36.747 -159.477 1.00 109.31 72 ASN B CA 1
ATOM 2107 C C . ASN B 1 50 ? 12.217 -35.688 -158.942 1.00 108.60 72 ASN B C 1
ATOM 2108 O O . ASN B 1 50 ? 12.421 -35.142 -157.851 1.00 110.19 72 ASN B O 1
ATOM 2113 N N . ALA B 1 51 ? 11.134 -35.430 -159.682 1.00 104.27 73 ALA B N 1
ATOM 2114 C CA . ALA B 1 51 ? 10.200 -34.376 -159.306 1.00 104.63 73 ALA B CA 1
ATOM 2115 C C . ALA B 1 51 ? 9.610 -34.647 -157.934 1.00 103.50 73 ALA B C 1
ATOM 2116 O O . ALA B 1 51 ? 9.500 -33.740 -157.101 1.00 102.90 73 ALA B O 1
ATOM 2118 N N . ALA B 1 52 ? 9.197 -35.890 -157.693 1.00 99.08 74 ALA B N 1
ATOM 2119 C CA . ALA B 1 52 ? 8.638 -36.229 -156.393 1.00 100.33 74 ALA B CA 1
ATOM 2120 C C . ALA B 1 52 ? 9.679 -36.049 -155.298 1.00 105.10 74 ALA B C 1
ATOM 2121 O O . ALA B 1 52 ? 9.380 -35.498 -154.233 1.00 109.59 74 ALA B O 1
ATOM 2123 N N . ILE B 1 53 ? 10.911 -36.504 -155.540 1.00 100.30 75 ILE B N 1
ATOM 2124 C CA . ILE B 1 53 ? 11.971 -36.316 -154.554 1.00 100.50 75 ILE B CA 1
ATOM 2125 C C . ILE B 1 53 ? 12.299 -34.837 -154.402 1.00 101.04 75 ILE B C 1
ATOM 2126 O O . ILE B 1 53 ? 12.432 -34.328 -153.283 1.00 102.22 75 ILE B O 1
ATOM 2131 N N . ASP B 1 54 ? 12.426 -34.125 -155.525 1.00 102.26 76 ASP B N 1
ATOM 2132 C CA . ASP B 1 54 ? 12.746 -32.704 -155.458 1.00 106.70 76 ASP B CA 1
ATOM 2133 C C . ASP B 1 54 ? 11.663 -31.947 -154.707 1.00 111.20 76 ASP B C 1
ATOM 2134 O O . ASP B 1 54 ? 11.961 -31.031 -153.934 1.00 121.60 76 ASP B O 1
ATOM 2139 N N . LYS B 1 55 ? 10.399 -32.323 -154.914 1.00 115.68 77 LYS B N 1
ATOM 2140 C CA . LYS B 1 55 ? 9.323 -31.679 -154.173 1.00 128.78 77 LYS B CA 1
ATOM 2141 C C . LYS B 1 55 ? 9.455 -31.967 -152.686 1.00 130.02 77 LYS B C 1
ATOM 2142 O O . LYS B 1 55 ? 9.259 -31.075 -151.852 1.00 138.09 77 LYS B O 1
ATOM 2148 N N . LEU B 1 56 ? 9.783 -33.210 -152.333 1.00 120.27 78 LEU B N 1
ATOM 2149 C CA . LEU B 1 56 ? 9.974 -33.537 -150.925 1.00 114.51 78 LEU B CA 1
ATOM 2150 C C . LEU B 1 56 ? 11.185 -32.815 -150.356 1.00 110.14 78 LEU B C 1
ATOM 2151 O O . LEU B 1 56 ? 11.107 -32.224 -149.273 1.00 107.28 78 LEU B O 1
ATOM 2156 N N . ILE B 1 57 ? 12.322 -32.865 -151.059 1.00 107.64 79 ILE B N 1
ATOM 2157 C CA . ILE B 1 57 ? 13.537 -32.264 -150.511 1.00 111.83 79 ILE B CA 1
ATOM 2158 C C . ILE B 1 57 ? 13.292 -30.787 -150.248 1.00 115.23 79 ILE B C 1
ATOM 2159 O O . ILE B 1 57 ? 13.793 -30.217 -149.271 1.00 120.32 79 ILE B O 1
ATOM 2164 N N . LYS B 1 58 ? 12.541 -30.138 -151.139 1.00 114.17 80 LYS B N 1
ATOM 2165 C CA . LYS B 1 58 ? 12.207 -28.735 -150.952 1.00 121.94 80 LYS B CA 1
ATOM 2166 C C . LYS B 1 58 ? 11.330 -28.571 -149.716 1.00 133.36 80 LYS B C 1
ATOM 2167 O O . LYS B 1 58 ? 11.596 -27.732 -148.847 1.00 137.81 80 LYS B O 1
ATOM 2173 N N . GLY B 1 59 ? 10.270 -29.384 -149.632 1.00 133.73 81 GLY B N 1
ATOM 2174 C CA . GLY B 1 59 ? 9.330 -29.294 -148.524 1.00 135.21 81 GLY B CA 1
ATOM 2175 C C . GLY B 1 59 ? 9.939 -29.638 -147.177 1.00 130.78 81 GLY B C 1
ATOM 2176 O O . GLY B 1 59 ? 9.685 -28.959 -146.178 1.00 133.48 81 GLY B O 1
ATOM 2177 N N . LYS B 1 60 ? 10.732 -30.710 -147.123 1.00 127.75 82 LYS B N 1
ATOM 2178 C CA . LYS B 1 60 ? 11.310 -31.139 -145.853 1.00 120.66 82 LYS B CA 1
ATOM 2179 C C . LYS B 1 60 ? 12.233 -30.071 -145.291 1.00 125.13 82 LYS B C 1
ATOM 2180 O O . LYS B 1 60 ? 12.172 -29.749 -144.101 1.00 124.93 82 LYS B O 1
ATOM 2182 N N . SER B 1 61 ? 13.089 -29.494 -146.133 1.00 137.99 83 SER B N 1
ATOM 2183 C CA . SER B 1 61 ? 14.031 -28.521 -145.602 1.00 146.33 83 SER B CA 1
ATOM 2184 C C . SER B 1 61 ? 13.415 -27.137 -145.524 1.00 140.72 83 SER B C 1
ATOM 2185 O O . SER B 1 61 ? 13.995 -26.251 -144.889 1.00 141.93 83 SER B O 1
ATOM 2188 N N . LYS B 1 62 ? 12.246 -26.953 -146.143 1.00 133.09 84 LYS B N 1
ATOM 2189 C CA . LYS B 1 62 ? 11.479 -25.726 -145.966 1.00 125.53 84 LYS B CA 1
ATOM 2190 C C . LYS B 1 62 ? 11.023 -25.648 -144.523 1.00 127.95 84 LYS B C 1
ATOM 2191 O O . LYS B 1 62 ? 11.118 -24.603 -143.870 1.00 136.56 84 LYS B O 1
ATOM 2193 N N . ASP B 1 63 ? 10.513 -26.767 -144.022 1.00 157.39 85 ASP B N 1
ATOM 2194 C CA . ASP B 1 63 ? 10.107 -26.866 -142.632 1.00 136.74 85 ASP B CA 1
ATOM 2195 C C . ASP B 1 63 ? 11.289 -26.616 -141.711 1.00 145.59 85 ASP B C 1
ATOM 2196 O O . ASP B 1 63 ? 11.154 -25.938 -140.686 1.00 146.05 85 ASP B O 1
ATOM 2201 N N . ASP B 1 64 ? 12.461 -27.152 -142.063 1.00 148.08 86 ASP B N 1
ATOM 2202 C CA . ASP B 1 64 ? 13.633 -27.001 -141.206 1.00 158.54 86 ASP B CA 1
ATOM 2203 C C . ASP B 1 64 ? 13.980 -25.539 -140.971 1.00 158.76 86 ASP B C 1
ATOM 2204 O O . ASP B 1 64 ? 14.158 -25.115 -139.824 1.00 159.75 86 ASP B O 1
ATOM 2209 N N . ILE B 1 65 ? 14.100 -24.746 -142.034 1.00 152.70 87 ILE B N 1
ATOM 2210 C CA . ILE B 1 65 ? 14.472 -23.367 -141.755 1.00 148.18 87 ILE B CA 1
ATOM 2211 C C . ILE B 1 65 ? 13.243 -22.544 -141.389 1.00 134.23 87 ILE B C 1
ATOM 2212 O O . ILE B 1 65 ? 13.375 -21.524 -140.703 1.00 146.86 87 ILE B O 1
ATOM 2217 N N . ARG B 1 66 ? 12.038 -22.994 -141.759 1.00 134.88 88 ARG B N 1
ATOM 2218 C CA . ARG B 1 66 ? 10.844 -22.274 -141.326 1.00 133.81 88 ARG B CA 1
ATOM 2219 C C . ARG B 1 66 ? 10.684 -22.399 -139.816 1.00 134.64 88 ARG B C 1
ATOM 2220 O O . ARG B 1 66 ? 10.339 -21.433 -139.127 1.00 135.31 88 ARG B O 1
ATOM 2222 N N . ASN B 1 67 ? 10.926 -23.601 -139.296 1.00 129.89 89 ASN B N 1
ATOM 2223 C CA . ASN B 1 67 ? 10.865 -23.883 -137.868 1.00 128.47 89 ASN B CA 1
ATOM 2224 C C . ASN B 1 67 ? 12.057 -23.275 -137.130 1.00 129.07 89 ASN B C 1
ATOM 2225 O O . ASN B 1 67 ? 11.968 -23.013 -135.926 1.00 122.10 89 ASN B O 1
ATOM 2230 N N . ASP B 1 68 ? 13.170 -23.060 -137.839 1.00 131.83 90 ASP B N 1
ATOM 2231 C CA . ASP B 1 68 ? 14.322 -22.370 -137.267 1.00 132.57 90 ASP B CA 1
ATOM 2232 C C . ASP B 1 68 ? 13.930 -20.966 -136.850 1.00 131.42 90 ASP B C 1
ATOM 2233 O O . ASP B 1 68 ? 14.288 -20.502 -135.761 1.00 136.92 90 ASP B O 1
ATOM 2238 N N . ALA B 1 69 ? 13.209 -20.268 -137.721 1.00 129.67 91 ALA B N 1
ATOM 2239 C CA . ALA B 1 69 ? 12.719 -18.943 -137.378 1.00 129.71 91 ALA B CA 1
ATOM 2240 C C . ALA B 1 69 ? 11.758 -19.035 -136.205 1.00 131.79 91 ALA B C 1
ATOM 2241 O O . ALA B 1 69 ? 11.746 -18.165 -135.328 1.00 134.39 91 ALA B O 1
ATOM 2243 N N . ASN B 1 70 ? 10.939 -20.088 -136.178 1.00 133.86 92 ASN B N 1
ATOM 2244 C CA . ASN B 1 70 ? 9.974 -20.251 -135.098 1.00 134.01 92 ASN B CA 1
ATOM 2245 C C . ASN B 1 70 ? 10.659 -20.299 -133.738 1.00 124.52 92 ASN B C 1
ATOM 2246 O O . ASN B 1 70 ? 10.219 -19.641 -132.790 1.00 127.30 92 ASN B O 1
ATOM 2251 N N . ILE B 1 71 ? 11.738 -21.072 -133.613 1.00 122.02 93 ILE B N 1
ATOM 2252 C CA . ILE B 1 71 ? 12.437 -21.097 -132.333 1.00 114.76 93 ILE B CA 1
ATOM 2253 C C . ILE B 1 71 ? 13.173 -19.785 -132.130 1.00 125.26 93 ILE B C 1
ATOM 2254 O O . ILE B 1 71 ? 13.308 -19.298 -131.000 1.00 123.74 93 ILE B O 1
ATOM 2259 N N . LYS B 1 72 ? 13.693 -19.209 -133.219 1.00 116.64 94 LYS B N 1
ATOM 2260 C CA . LYS B 1 72 ? 14.423 -17.953 -133.104 1.00 119.84 94 LYS B CA 1
ATOM 2261 C C . LYS B 1 72 ? 13.505 -16.857 -132.583 1.00 130.21 94 LYS B C 1
ATOM 2262 O O . LYS B 1 72 ? 13.910 -16.037 -131.751 1.00 124.47 94 LYS B O 1
ATOM 2264 N N . ASN B 1 73 ? 12.269 -16.808 -133.100 1.00 145.57 95 ASN B N 1
ATOM 2265 C CA . ASN B 1 73 ? 11.293 -15.831 -132.621 1.00 146.70 95 ASN B CA 1
ATOM 2266 C C . ASN B 1 73 ? 11.079 -15.965 -131.119 1.00 139.84 95 ASN B C 1
ATOM 2267 O O . ASN B 1 73 ? 11.034 -14.964 -130.394 1.00 149.14 95 ASN B O 1
ATOM 2272 N N . SER B 1 74 ? 10.947 -17.201 -130.635 1.00 125.38 96 SER B N 1
ATOM 2273 C CA . SER B 1 74 ? 10.694 -17.421 -129.216 1.00 127.90 96 SER B CA 1
ATOM 2274 C C . SER B 1 74 ? 11.919 -17.072 -128.385 1.00 118.32 96 SER B C 1
ATOM 2275 O O . SER B 1 74 ? 11.813 -16.365 -127.378 1.00 123.51 96 SER B O 1
ATOM 2278 N N . ILE B 1 75 ? 13.094 -17.557 -128.800 1.00 122.74 97 ILE B N 1
ATOM 2279 C CA . ILE B 1 75 ? 14.302 -17.405 -127.989 1.00 129.28 97 ILE B CA 1
ATOM 2280 C C . ILE B 1 75 ? 14.603 -15.928 -127.741 1.00 136.01 97 ILE B C 1
ATOM 2281 O O . ILE B 1 75 ? 14.918 -15.527 -126.614 1.00 144.87 97 ILE B O 1
ATOM 2286 N N . ASN B 1 76 ? 14.530 -15.100 -128.786 1.00 140.84 98 ASN B N 1
ATOM 2287 C CA . ASN B 1 76 ? 14.804 -13.678 -128.610 1.00 146.92 98 ASN B CA 1
ATOM 2288 C C . ASN B 1 76 ? 13.750 -13.004 -127.731 1.00 149.83 98 ASN B C 1
ATOM 2289 O O . ASN B 1 76 ? 14.089 -12.180 -126.873 1.00 147.18 98 ASN B O 1
ATOM 2294 N N . ASP B 1 77 ? 12.467 -13.339 -127.918 1.00 153.09 99 ASP B N 1
ATOM 2295 C CA . ASP B 1 77 ? 11.427 -12.787 -127.047 1.00 155.27 99 ASP B CA 1
ATOM 2296 C C . ASP B 1 77 ? 11.577 -13.273 -125.608 1.00 144.68 99 ASP B C 1
ATOM 2297 O O . ASP B 1 77 ? 11.418 -12.486 -124.667 1.00 137.86 99 ASP B O 1
ATOM 2302 N N . GLN B 1 78 ? 11.820 -14.572 -125.411 1.00 134.20 100 GLN B N 1
ATOM 2303 C CA . GLN B 1 78 ? 12.148 -15.083 -124.083 1.00 118.67 100 GLN B CA 1
ATOM 2304 C C . GLN B 1 78 ? 13.162 -14.194 -123.373 1.00 103.27 100 GLN B C 1
ATOM 2305 O O . GLN B 1 78 ? 13.111 -14.044 -122.149 1.00 96.13 100 GLN B O 1
ATOM 2311 N N . THR B 1 79 ? 14.077 -13.585 -124.126 1.00 99.58 101 THR B N 1
ATOM 2312 C CA . THR B 1 79 ? 15.011 -12.659 -123.504 1.00 108.78 101 THR B CA 1
ATOM 2313 C C . THR B 1 79 ? 14.343 -11.325 -123.197 1.00 111.21 101 THR B C 1
ATOM 2314 O O . THR B 1 79 ? 14.688 -10.688 -122.194 1.00 109.87 101 THR B O 1
ATOM 2318 N N . LYS B 1 80 ? 13.398 -10.877 -124.036 1.00 108.46 102 LYS B N 1
ATOM 2319 C CA . LYS B 1 80 ? 12.646 -9.674 -123.684 1.00 104.17 102 LYS B CA 1
ATOM 2320 C C . LYS B 1 80 ? 11.967 -9.868 -122.344 1.00 102.06 102 LYS B C 1
ATOM 2321 O O . LYS B 1 80 ? 11.932 -8.953 -121.515 1.00 101.57 102 LYS B O 1
ATOM 2327 N N . GLN B 1 81 ? 11.410 -11.059 -122.123 1.00 99.78 103 GLN B N 1
ATOM 2328 C CA . GLN B 1 81 ? 10.794 -11.366 -120.843 1.00 100.48 103 GLN B CA 1
ATOM 2329 C C . GLN B 1 81 ? 11.813 -11.210 -119.725 1.00 103.40 103 GLN B C 1
ATOM 2330 O O . GLN B 1 81 ? 11.540 -10.578 -118.698 1.00 90.97 103 GLN B O 1
ATOM 2336 N N . TRP B 1 82 ? 13.012 -11.763 -119.933 1.00 107.29 104 TRP B N 1
ATOM 2337 C CA . TRP B 1 82 ? 14.069 -11.671 -118.934 1.00 114.06 104 TRP B CA 1
ATOM 2338 C C . TRP B 1 82 ? 14.544 -10.229 -118.769 1.00 119.45 104 TRP B C 1
ATOM 2339 O O . TRP B 1 82 ? 14.699 -9.750 -117.640 1.00 131.65 104 TRP B O 1
ATOM 2350 N N . THR B 1 83 ? 14.770 -9.511 -119.875 1.00 111.69 105 THR B N 1
ATOM 2351 C CA . THR B 1 83 ? 15.194 -8.116 -119.750 1.00 108.14 105 THR B CA 1
ATOM 2352 C C . THR B 1 83 ? 14.117 -7.317 -119.029 1.00 107.35 105 THR B C 1
ATOM 2353 O O . THR B 1 83 ? 14.418 -6.417 -118.237 1.00 104.61 105 THR B O 1
ATOM 2357 N N . ASP B 1 84 ? 12.850 -7.604 -119.336 1.00 107.69 106 ASP B N 1
ATOM 2358 C CA . ASP B 1 84 ? 11.752 -6.952 -118.640 1.00 97.82 106 ASP B CA 1
ATOM 2359 C C . ASP B 1 84 ? 11.816 -7.289 -117.164 1.00 89.03 106 ASP B C 1
ATOM 2360 O O . ASP B 1 84 ? 11.573 -6.439 -116.301 1.00 87.91 106 ASP B O 1
ATOM 2373 N N . ILE B 1 86 ? 14.483 -8.239 -115.296 1.00 86.05 108 ILE B N 1
ATOM 2374 C CA . ILE B 1 86 ? 15.590 -7.608 -114.580 1.00 86.48 108 ILE B CA 1
ATOM 2375 C C . ILE B 1 86 ? 15.277 -6.142 -114.340 1.00 84.34 108 ILE B C 1
ATOM 2376 O O . ILE B 1 86 ? 15.597 -5.588 -113.282 1.00 93.60 108 ILE B O 1
ATOM 2381 N N . ALA B 1 87 ? 14.668 -5.485 -115.326 1.00 86.06 109 ALA B N 1
ATOM 2382 C CA . ALA B 1 87 ? 14.347 -4.074 -115.176 1.00 93.35 109 ALA B CA 1
ATOM 2383 C C . ALA B 1 87 ? 13.375 -3.876 -114.019 1.00 99.05 109 ALA B C 1
ATOM 2384 O O . ALA B 1 87 ? 13.566 -2.995 -113.172 1.00 103.74 109 ALA B O 1
ATOM 2386 N N . ARG B 1 88 ? 12.332 -4.711 -113.961 1.00 94.89 110 ARG B N 1
ATOM 2387 C CA . ARG B 1 88 ? 11.353 -4.621 -112.883 1.00 96.58 110 ARG B CA 1
ATOM 2388 C C . ARG B 1 88 ? 11.961 -4.997 -111.533 1.00 100.25 110 ARG B C 1
ATOM 2389 O O . ARG B 1 88 ? 11.621 -4.400 -110.501 1.00 102.31 110 ARG B O 1
ATOM 2391 N N . HIS B 1 89 ? 12.857 -5.984 -111.518 1.00 91.06 111 HIS B N 1
ATOM 2392 C CA . HIS B 1 89 ? 13.480 -6.395 -110.265 1.00 84.80 111 HIS B CA 1
ATOM 2393 C C . HIS B 1 89 ? 14.252 -5.240 -109.632 1.00 83.01 111 HIS B C 1
ATOM 2394 O O . HIS B 1 89 ? 14.130 -4.978 -108.430 1.00 76.28 111 HIS B O 1
ATOM 2401 N N . ARG B 1 90 ? 15.019 -4.515 -110.444 1.00 84.45 112 ARG B N 1
ATOM 2402 C CA . ARG B 1 90 ? 15.751 -3.343 -109.970 1.00 90.40 112 ARG B CA 1
ATOM 2403 C C . ARG B 1 90 ? 14.813 -2.205 -109.586 1.00 91.91 112 ARG B C 1
ATOM 2404 O O . ARG B 1 90 ? 15.098 -1.456 -108.645 1.00 96.83 112 ARG B O 1
ATOM 2412 N N . LYS B 1 91 ? 13.699 -2.048 -110.308 1.00 92.66 113 LYS B N 1
ATOM 2413 C CA . LYS B 1 91 ? 12.749 -0.985 -109.984 1.00 91.34 113 LYS B CA 1
ATOM 2414 C C . LYS B 1 91 ? 12.174 -1.184 -108.591 1.00 88.12 113 LYS B C 1
ATOM 2415 O O . LYS B 1 91 ? 12.068 -0.236 -107.805 1.00 90.18 113 LYS B O 1
ATOM 2417 N N . GLU B 1 92 ? 11.765 -2.411 -108.281 1.00 83.44 114 GLU B N 1
ATOM 2418 C CA . GLU B 1 92 ? 11.260 -2.700 -106.946 1.00 86.36 114 GLU B CA 1
ATOM 2419 C C . GLU B 1 92 ? 12.347 -2.489 -105.894 1.00 84.51 114 GLU B C 1
ATOM 2420 O O . GLU B 1 92 ? 12.111 -1.842 -104.870 1.00 72.96 114 GLU B O 1
ATOM 2426 N N . GLU B 1 93 ? 13.559 -2.998 -106.150 1.00 90.60 115 GLU B N 1
ATOM 2427 C CA . GLU B 1 93 ? 14.671 -2.812 -105.216 1.00 72.44 115 GLU B CA 1
ATOM 2428 C C . GLU B 1 93 ? 15.037 -1.347 -105.061 1.00 72.47 115 GLU B C 1
ATOM 2429 O O . GLU B 1 93 ? 15.256 -0.869 -103.942 1.00 79.91 115 GLU B O 1
ATOM 2435 N N . TRP B 1 94 ? 15.125 -0.613 -106.171 1.00 83.02 116 TRP B N 1
ATOM 2436 C CA . TRP B 1 94 ? 15.523 0.781 -106.054 1.00 84.38 116 TRP B CA 1
ATOM 2437 C C . TRP B 1 94 ? 14.470 1.575 -105.305 1.00 109.64 116 TRP B C 1
ATOM 2438 O O . TRP B 1 94 ? 14.789 2.322 -104.375 1.00 113.65 116 TRP B O 1
ATOM 2449 N N . ASP B 1 95 ? 13.203 1.394 -105.666 1.00 117.81 117 ASP B N 1
ATOM 2450 C CA . ASP B 1 95 ? 12.157 2.173 -105.019 1.00 117.13 117 ASP B CA 1
ATOM 2451 C C . ASP B 1 95 ? 12.037 1.797 -103.551 1.00 100.20 117 ASP B C 1
ATOM 2452 O O . ASP B 1 95 ? 11.886 2.666 -102.684 1.00 99.27 117 ASP B O 1
ATOM 2465 N N . LEU B 1 97 ? 14.370 0.503 -101.656 1.00 69.01 119 LEU B N 1
ATOM 2466 C CA . LEU B 1 97 ? 15.494 1.020 -100.884 1.00 72.97 119 LEU B CA 1
ATOM 2467 C C . LEU B 1 97 ? 15.354 2.517 -100.641 1.00 81.29 119 LEU B C 1
ATOM 2468 O O . LEU B 1 97 ? 15.776 3.011 -99.590 1.00 92.28 119 LEU B O 1
ATOM 2473 N N . ARG B 1 98 ? 14.751 3.245 -101.590 1.00 86.75 120 ARG B N 1
ATOM 2474 C CA . ARG B 1 98 ? 14.539 4.687 -101.433 1.00 98.42 120 ARG B CA 1
ATOM 2475 C C . ARG B 1 98 ? 13.652 5.001 -100.236 1.00 96.37 120 ARG B C 1
ATOM 2476 O O . ARG B 1 98 ? 13.711 6.106 -99.690 1.00 101.57 120 ARG B O 1
ATOM 2484 N N . GLN B 1 99 ? 12.801 4.059 -99.841 1.00 87.37 121 GLN B N 1
ATOM 2485 C CA . GLN B 1 99 ? 11.991 4.233 -98.641 1.00 83.22 121 GLN B CA 1
ATOM 2486 C C . GLN B 1 99 ? 12.831 4.059 -97.389 1.00 92.91 121 GLN B C 1
ATOM 2487 O O . GLN B 1 99 ? 12.786 4.892 -96.474 1.00 97.36 121 GLN B O 1
ATOM 2493 N N . HIS B 1 100 ? 13.552 2.939 -97.314 1.00 93.99 122 HIS B N 1
ATOM 2494 C CA . HIS B 1 100 ? 14.470 2.656 -96.218 1.00 84.22 122 HIS B CA 1
ATOM 2495 C C . HIS B 1 100 ? 15.236 3.877 -95.735 1.00 73.91 122 HIS B C 1
ATOM 2496 O O . HIS B 1 100 ? 15.271 4.166 -94.534 1.00 62.27 122 HIS B O 1
ATOM 2503 N N . VAL B 1 101 ? 15.849 4.613 -96.661 1.00 67.32 123 VAL B N 1
ATOM 2504 C CA . VAL B 1 101 ? 16.569 5.826 -96.281 1.00 67.72 123 VAL B CA 1
ATOM 2505 C C . VAL B 1 101 ? 15.614 6.866 -95.698 1.00 66.30 123 VAL B C 1
ATOM 2506 O O . VAL B 1 101 ? 15.886 7.447 -94.641 1.00 63.19 123 VAL B O 1
ATOM 2510 N N . GLN B 1 102 ? 14.481 7.110 -96.368 1.00 65.30 124 GLN B N 1
ATOM 2511 C CA . GLN B 1 102 ? 13.481 8.029 -95.831 1.00 65.51 124 GLN B CA 1
ATOM 2512 C C . GLN B 1 102 ? 13.057 7.630 -94.428 1.00 69.03 124 GLN B C 1
ATOM 2513 O O . GLN B 1 102 ? 13.048 8.461 -93.514 1.00 63.65 124 GLN B O 1
ATOM 2519 N N . ASP B 1 103 ? 12.720 6.355 -94.229 1.00 67.66 125 ASP B N 1
ATOM 2520 C CA . ASP B 1 103 ? 12.345 5.916 -92.890 1.00 68.29 125 ASP B CA 1
ATOM 2521 C C . ASP B 1 103 ? 13.500 6.135 -91.921 1.00 69.78 125 ASP B C 1
ATOM 2522 O O . ASP B 1 103 ? 13.329 6.761 -90.868 1.00 60.62 125 ASP B O 1
ATOM 2527 N N . SER B 1 104 ? 14.696 5.656 -92.286 1.00 69.87 126 SER B N 1
ATOM 2528 C CA . SER B 1 104 ? 15.843 5.714 -91.384 1.00 70.67 126 SER B CA 1
ATOM 2529 C C . SER B 1 104 ? 16.166 7.150 -91.024 1.00 59.68 126 SER B C 1
ATOM 2530 O O . SER B 1 104 ? 16.334 7.484 -89.848 1.00 70.27 126 SER B O 1
ATOM 2533 N N . GLN B 1 105 ? 16.320 7.999 -92.039 1.00 60.79 127 GLN B N 1
ATOM 2534 C CA . GLN B 1 105 ? 16.373 9.442 -91.846 1.00 71.53 127 GLN B CA 1
ATOM 2535 C C . GLN B 1 105 ? 15.292 9.906 -90.874 1.00 71.74 127 GLN B C 1
ATOM 2536 O O . GLN B 1 105 ? 15.589 10.465 -89.811 1.00 76.73 127 GLN B O 1
ATOM 2542 N N . ASP B 1 106 ? 14.027 9.695 -91.260 1.00 77.11 128 ASP B N 1
ATOM 2543 C CA . ASP B 1 106 ? 12.884 10.136 -90.464 1.00 74.18 128 ASP B CA 1
ATOM 2544 C C . ASP B 1 106 ? 13.037 9.731 -89.001 1.00 62.67 128 ASP B C 1
ATOM 2545 O O . ASP B 1 106 ? 12.895 10.560 -88.095 1.00 60.01 128 ASP B O 1
ATOM 2550 N N . ALA B 1 107 ? 13.287 8.442 -88.757 1.00 62.03 129 ALA B N 1
ATOM 2551 C CA . ALA B 1 107 ? 13.396 7.941 -87.389 1.00 67.04 129 ALA B CA 1
ATOM 2552 C C . ALA B 1 107 ? 14.400 8.736 -86.564 1.00 69.36 129 ALA B C 1
ATOM 2553 O O . ALA B 1 107 ? 14.098 9.157 -85.442 1.00 74.66 129 ALA B O 1
ATOM 2563 N N . LYS B 1 109 ? 15.751 11.780 -86.681 1.00 65.41 131 LYS B N 1
ATOM 2564 C CA . LYS B 1 109 ? 15.228 13.056 -86.214 1.00 61.54 131 LYS B CA 1
ATOM 2565 C C . LYS B 1 109 ? 14.334 12.844 -84.994 1.00 68.93 131 LYS B C 1
ATOM 2566 O O . LYS B 1 109 ? 14.539 13.471 -83.948 1.00 79.45 131 LYS B O 1
ATOM 2572 N N . ALA B 1 110 ? 13.327 11.970 -85.114 1.00 62.83 132 ALA B N 1
ATOM 2573 C CA . ALA B 1 110 ? 12.505 11.616 -83.959 1.00 65.58 132 ALA B CA 1
ATOM 2574 C C . ALA B 1 110 ? 13.384 11.295 -82.757 1.00 68.69 132 ALA B C 1
ATOM 2575 O O . ALA B 1 110 ? 13.289 11.942 -81.706 1.00 81.03 132 ALA B O 1
ATOM 2577 N N . LEU B 1 111 ? 14.252 10.288 -82.911 1.00 56.42 133 LEU B N 1
ATOM 2578 C CA . LEU B 1 111 ? 15.235 9.925 -81.894 1.00 55.75 133 LEU B CA 1
ATOM 2579 C C . LEU B 1 111 ? 15.895 11.144 -81.271 1.00 59.64 133 LEU B C 1
ATOM 2580 O O . LEU B 1 111 ? 15.806 11.386 -80.061 1.00 53.74 133 LEU B O 1
ATOM 2593 N N . LEU B 1 113 ? 15.240 14.402 -81.514 1.00 55.90 135 LEU B N 1
ATOM 2594 C CA . LEU B 1 113 ? 14.302 15.267 -80.816 1.00 56.79 135 LEU B CA 1
ATOM 2595 C C . LEU B 1 113 ? 13.901 14.636 -79.499 1.00 55.68 135 LEU B C 1
ATOM 2596 O O . LEU B 1 113 ? 13.769 15.326 -78.484 1.00 55.56 135 LEU B O 1
ATOM 2601 N N . THR B 1 114 ? 13.665 13.328 -79.509 1.00 55.32 136 THR B N 1
ATOM 2602 C CA . THR B 1 114 ? 13.432 12.603 -78.267 1.00 59.16 136 THR B CA 1
ATOM 2603 C C . THR B 1 114 ? 14.611 12.737 -77.311 1.00 62.74 136 THR B C 1
ATOM 2604 O O . THR B 1 114 ? 14.460 13.227 -76.184 1.00 62.17 136 THR B O 1
ATOM 2608 N N . VAL B 1 115 ? 15.793 12.273 -77.735 1.00 55.40 137 VAL B N 1
ATOM 2609 C CA . VAL B 1 115 ? 16.982 12.343 -76.880 1.00 53.12 137 VAL B CA 1
ATOM 2610 C C . VAL B 1 115 ? 17.181 13.752 -76.340 1.00 52.12 137 VAL B C 1
ATOM 2611 O O . VAL B 1 115 ? 17.287 13.963 -75.127 1.00 55.50 137 VAL B O 1
ATOM 2615 N N . GLN B 1 116 ? 17.263 14.733 -77.242 1.00 52.81 138 GLN B N 1
ATOM 2616 C CA . GLN B 1 116 ? 17.324 16.133 -76.825 1.00 59.69 138 GLN B CA 1
ATOM 2617 C C . GLN B 1 116 ? 16.278 16.467 -75.762 1.00 59.41 138 GLN B C 1
ATOM 2618 O O . GLN B 1 116 ? 16.612 16.992 -74.692 1.00 55.02 138 GLN B O 1
ATOM 2624 N N . ALA B 1 117 ? 15.010 16.122 -76.026 1.00 54.05 139 ALA B N 1
ATOM 2625 C CA . ALA B 1 117 ? 13.930 16.452 -75.099 1.00 54.52 139 ALA B CA 1
ATOM 2626 C C . ALA B 1 117 ? 14.170 15.849 -73.723 1.00 65.37 139 ALA B C 1
ATOM 2627 O O . ALA B 1 117 ? 13.924 16.503 -72.702 1.00 64.71 139 ALA B O 1
ATOM 2629 N N . ALA B 1 118 ? 14.599 14.586 -73.672 1.00 59.50 140 ALA B N 1
ATOM 2630 C CA . ALA B 1 118 ? 14.951 13.977 -72.394 1.00 56.40 140 ALA B CA 1
ATOM 2631 C C . ALA B 1 118 ? 15.942 14.852 -71.629 1.00 58.99 140 ALA B C 1
ATOM 2632 O O . ALA B 1 118 ? 15.769 15.113 -70.434 1.00 55.85 140 ALA B O 1
ATOM 2634 N N . GLN B 1 119 ? 16.998 15.308 -72.314 1.00 61.44 141 GLN B N 1
ATOM 2635 C CA . GLN B 1 119 ? 18.051 16.070 -71.652 1.00 58.61 141 GLN B CA 1
ATOM 2636 C C . GLN B 1 119 ? 17.506 17.355 -71.048 1.00 61.19 141 GLN B C 1
ATOM 2637 O O . GLN B 1 119 ? 17.808 17.687 -69.898 1.00 71.85 141 GLN B O 1
ATOM 2643 N N . ILE B 1 120 ? 16.740 18.118 -71.830 1.00 52.39 142 ILE B N 1
ATOM 2644 C CA . ILE B 1 120 ? 16.028 19.269 -71.282 1.00 53.14 142 ILE B CA 1
ATOM 2645 C C . ILE B 1 120 ? 15.228 18.885 -70.045 1.00 54.04 142 ILE B C 1
ATOM 2646 O O . ILE B 1 120 ? 15.254 19.587 -69.029 1.00 60.79 142 ILE B O 1
ATOM 2651 N N . LYS B 1 121 ? 14.543 17.749 -70.082 1.00 54.81 143 LYS B N 1
ATOM 2652 C CA . LYS B 1 121 ? 13.784 17.364 -68.901 1.00 53.40 143 LYS B CA 1
ATOM 2653 C C . LYS B 1 121 ? 14.706 16.996 -67.759 1.00 52.46 143 LYS B C 1
ATOM 2654 O O . LYS B 1 121 ? 14.397 17.288 -66.601 1.00 67.76 143 LYS B O 1
ATOM 2660 N N . GLN B 1 122 ? 15.842 16.361 -68.061 1.00 51.52 144 GLN B N 1
ATOM 2661 C CA . GLN B 1 122 ? 16.789 16.025 -67.003 1.00 63.51 144 GLN B CA 1
ATOM 2662 C C . GLN B 1 122 ? 17.267 17.277 -66.290 1.00 59.21 144 GLN B C 1
ATOM 2663 O O . GLN B 1 122 ? 17.352 17.317 -65.055 1.00 50.61 144 GLN B O 1
ATOM 2669 N N . LEU B 1 123 ? 17.515 18.330 -67.062 1.00 53.57 145 LEU B N 1
ATOM 2670 C CA . LEU B 1 123 ? 17.979 19.592 -66.512 1.00 55.12 145 LEU B CA 1
ATOM 2671 C C . LEU B 1 123 ? 16.879 20.285 -65.719 1.00 62.33 145 LEU B C 1
ATOM 2672 O O . LEU B 1 123 ? 17.107 20.729 -64.588 1.00 69.12 145 LEU B O 1
ATOM 2677 N N . GLU B 1 124 ? 15.678 20.385 -66.300 1.00 63.35 146 GLU B N 1
ATOM 2678 C CA . GLU B 1 124 ? 14.552 20.993 -65.597 1.00 62.06 146 GLU B CA 1
ATOM 2679 C C . GLU B 1 124 ? 14.333 20.325 -64.246 1.00 67.69 146 GLU B C 1
ATOM 2680 O O . GLU B 1 124 ? 14.125 20.999 -63.229 1.00 71.37 146 GLU B O 1
ATOM 2686 N N . ASP B 1 125 ? 14.371 18.992 -64.222 1.00 67.04 147 ASP B N 1
ATOM 2687 C CA . ASP B 1 125 ? 14.238 18.256 -62.968 1.00 65.22 147 ASP B CA 1
ATOM 2688 C C . ASP B 1 125 ? 15.391 18.558 -62.015 1.00 57.26 147 ASP B C 1
ATOM 2689 O O . ASP B 1 125 ? 15.168 18.850 -60.836 1.00 52.73 147 ASP B O 1
ATOM 2694 N N . ARG B 1 126 ? 16.634 18.484 -62.509 1.00 54.28 148 ARG B N 1
ATOM 2695 C CA . ARG B 1 126 ? 17.800 18.723 -61.659 1.00 50.79 148 ARG B CA 1
ATOM 2696 C C . ARG B 1 126 ? 17.763 20.121 -61.057 1.00 51.30 148 ARG B C 1
ATOM 2697 O O . ARG B 1 126 ? 18.010 20.307 -59.857 1.00 51.30 148 ARG B O 1
ATOM 2705 N N . HIS B 1 127 ? 17.447 21.121 -61.875 1.00 51.82 149 HIS B N 1
ATOM 2706 C CA . HIS B 1 127 ? 17.411 22.480 -61.357 1.00 52.40 149 HIS B CA 1
ATOM 2707 C C . HIS B 1 127 ? 16.444 22.575 -60.183 1.00 59.15 149 HIS B C 1
ATOM 2708 O O . HIS B 1 127 ? 16.766 23.173 -59.150 1.00 70.07 149 HIS B O 1
ATOM 2715 N N . ALA B 1 128 ? 15.272 21.939 -60.305 1.00 57.01 150 ALA B N 1
ATOM 2716 C CA . ALA B 1 128 ? 14.280 21.992 -59.236 1.00 60.35 150 ALA B CA 1
ATOM 2717 C C . ALA B 1 128 ? 14.806 21.304 -57.985 1.00 60.51 150 ALA B C 1
ATOM 2718 O O . ALA B 1 128 ? 14.521 21.740 -56.863 1.00 64.10 150 ALA B O 1
ATOM 2720 N N . ARG B 1 129 ? 15.557 20.211 -58.164 1.00 53.27 151 ARG B N 1
ATOM 2721 C CA . ARG B 1 129 ? 16.209 19.558 -57.036 1.00 55.94 151 ARG B CA 1
ATOM 2722 C C . ARG B 1 129 ? 17.214 20.501 -56.396 1.00 63.09 151 ARG B C 1
ATOM 2723 O O . ARG B 1 129 ? 17.366 20.530 -55.170 1.00 66.32 151 ARG B O 1
ATOM 2731 N N . ASP B 1 130 ? 17.931 21.260 -57.220 1.00 52.05 152 ASP B N 1
ATOM 2732 C CA . ASP B 1 130 ? 18.864 22.242 -56.694 1.00 57.99 152 ASP B CA 1
ATOM 2733 C C . ASP B 1 130 ? 18.135 23.309 -55.890 1.00 59.42 152 ASP B C 1
ATOM 2734 O O . ASP B 1 130 ? 18.613 23.742 -54.831 1.00 58.12 152 ASP B O 1
ATOM 2739 N N . ILE B 1 131 ? 16.995 23.776 -56.404 1.00 59.19 153 ILE B N 1
ATOM 2740 C CA . ILE B 1 131 ? 16.189 24.763 -55.688 1.00 63.96 153 ILE B CA 1
ATOM 2741 C C . ILE B 1 131 ? 15.600 24.171 -54.410 1.00 55.53 153 ILE B C 1
ATOM 2742 O O . ILE B 1 131 ? 15.546 24.835 -53.372 1.00 59.00 153 ILE B O 1
ATOM 2747 N N . LYS B 1 132 ? 15.157 22.915 -54.461 1.00 57.97 154 LYS B N 1
ATOM 2748 C CA . LYS B 1 132 ? 14.688 22.237 -53.256 1.00 61.58 154 LYS B CA 1
ATOM 2749 C C . LYS B 1 132 ? 15.798 22.142 -52.218 1.00 67.30 154 LYS B C 1
ATOM 2750 O O . LYS B 1 132 ? 15.577 22.381 -51.022 1.00 67.91 154 LYS B O 1
ATOM 2756 N N . ASP B 1 133 ? 17.002 21.796 -52.675 1.00 70.25 155 ASP B N 1
ATOM 2757 C CA . ASP B 1 133 ? 18.164 21.668 -51.803 1.00 71.88 155 ASP B CA 1
ATOM 2758 C C . ASP B 1 133 ? 18.463 22.968 -51.068 1.00 62.10 155 ASP B C 1
ATOM 2759 O O . ASP B 1 133 ? 18.671 22.975 -49.851 1.00 60.05 155 ASP B O 1
ATOM 2764 N N . LEU B 1 134 ? 18.492 24.082 -51.798 1.00 62.00 156 LEU B N 1
ATOM 2765 C CA . LEU B 1 134 ? 18.754 25.375 -51.176 1.00 57.36 156 LEU B CA 1
ATOM 2766 C C . LEU B 1 134 ? 17.692 25.736 -50.150 1.00 65.35 156 LEU B C 1
ATOM 2767 O O . LEU B 1 134 ? 18.013 26.211 -49.055 1.00 75.97 156 LEU B O 1
ATOM 2772 N N . ASN B 1 135 ? 16.421 25.521 -50.488 1.00 68.00 157 ASN B N 1
ATOM 2773 C CA . ASN B 1 135 ? 15.339 25.873 -49.576 1.00 73.57 157 ASN B CA 1
ATOM 2774 C C . ASN B 1 135 ? 15.496 25.176 -48.238 1.00 90.33 157 ASN B C 1
ATOM 2775 O O . ASN B 1 135 ? 15.303 25.791 -47.183 1.00 97.27 157 ASN B O 1
ATOM 2780 N N . ALA B 1 136 ? 15.835 23.888 -48.263 1.00 93.58 158 ALA B N 1
ATOM 2781 C CA . ALA B 1 136 ? 16.098 23.176 -47.020 1.00 98.44 158 ALA B CA 1
ATOM 2782 C C . ALA B 1 136 ? 17.285 23.792 -46.290 1.00 96.69 158 ALA B C 1
ATOM 2783 O O . ALA B 1 136 ? 17.233 24.042 -45.080 1.00 98.10 158 ALA B O 1
ATOM 2785 N N . LYS B 1 137 ? 18.363 24.053 -47.025 1.00 96.32 159 LYS B N 1
ATOM 2786 C CA . LYS B 1 137 ? 19.564 24.609 -46.423 1.00 87.83 159 LYS B CA 1
ATOM 2787 C C . LYS B 1 137 ? 19.269 25.969 -45.799 1.00 77.68 159 LYS B C 1
ATOM 2788 O O . LYS B 1 137 ? 19.691 26.248 -44.670 1.00 76.34 159 LYS B O 1
ATOM 2794 N N . GLN B 1 138 ? 18.531 26.824 -46.514 1.00 75.39 160 GLN B N 1
ATOM 2795 C CA . GLN B 1 138 ? 18.174 28.130 -45.964 1.00 80.00 160 GLN B CA 1
ATOM 2796 C C . GLN B 1 138 ? 17.332 28.008 -44.700 1.00 77.92 160 GLN B C 1
ATOM 2797 O O . GLN B 1 138 ? 17.564 28.729 -43.722 1.00 80.01 160 GLN B O 1
ATOM 2803 N N . ALA B 1 139 ? 16.386 27.071 -44.678 1.00 74.92 161 ALA B N 1
ATOM 2804 C CA . ALA B 1 139 ? 15.527 26.943 -43.507 1.00 68.08 161 ALA B CA 1
ATOM 2805 C C . ALA B 1 139 ? 16.316 26.446 -42.304 1.00 76.67 161 ALA B C 1
ATOM 2806 O O . ALA B 1 139 ? 16.150 26.961 -41.191 1.00 73.45 161 ALA B O 1
ATOM 2808 N N . LYS B 1 140 ? 17.152 25.420 -42.496 1.00 79.00 162 LYS B N 1
ATOM 2809 C CA . LYS B 1 140 ? 17.918 24.894 -41.368 1.00 85.66 162 LYS B CA 1
ATOM 2810 C C . LYS B 1 140 ? 18.857 25.940 -40.792 1.00 88.27 162 LYS B C 1
ATOM 2811 O O . LYS B 1 140 ? 19.075 25.981 -39.574 1.00 80.04 162 LYS B O 1
ATOM 2825 N N . SER B 1 142 ? 18.278 29.033 -40.663 1.00 86.20 164 SER B N 1
ATOM 2826 C CA . SER B 1 142 ? 17.429 29.908 -39.861 1.00 90.30 164 SER B CA 1
ATOM 2827 C C . SER B 1 142 ? 17.095 29.265 -38.516 1.00 85.71 164 SER B C 1
ATOM 2828 O O . SER B 1 142 ? 17.133 29.932 -37.474 1.00 91.00 164 SER B O 1
ATOM 2831 N N . ALA B 1 143 ? 16.755 27.975 -38.520 1.00 73.08 165 ALA B N 1
ATOM 2832 C CA . ALA B 1 143 ? 16.731 27.172 -37.302 1.00 70.04 165 ALA B CA 1
ATOM 2833 C C . ALA B 1 143 ? 18.020 27.286 -36.496 1.00 75.68 165 ALA B C 1
ATOM 2834 O O . ALA B 1 143 ? 18.025 27.843 -35.391 1.00 75.16 165 ALA B O 1
ATOM 2836 N N . ASP B 1 144 ? 19.118 26.759 -37.055 1.00 70.78 166 ASP B N 1
ATOM 2837 C CA . ASP B 1 144 ? 20.397 26.708 -36.349 1.00 68.67 166 ASP B CA 1
ATOM 2838 C C . ASP B 1 144 ? 20.821 28.050 -35.775 1.00 75.73 166 ASP B C 1
ATOM 2839 O O . ASP B 1 144 ? 21.554 28.087 -34.784 1.00 86.42 166 ASP B O 1
ATOM 2844 N N . THR B 1 145 ? 20.384 29.156 -36.374 1.00 74.18 167 THR B N 1
ATOM 2845 C CA . THR B 1 145 ? 20.622 30.461 -35.765 1.00 80.93 167 THR B CA 1
ATOM 2846 C C . THR B 1 145 ? 19.707 30.675 -34.567 1.00 80.88 167 THR B C 1
ATOM 2847 O O . THR B 1 145 ? 20.165 31.088 -33.495 1.00 77.70 167 THR B O 1
ATOM 2851 N N . ALA B 1 146 ? 18.401 30.441 -34.747 1.00 82.79 168 ALA B N 1
ATOM 2852 C CA . ALA B 1 146 ? 17.446 30.608 -33.656 1.00 80.42 168 ALA B CA 1
ATOM 2853 C C . ALA B 1 146 ? 17.963 29.939 -32.395 1.00 89.02 168 ALA B C 1
ATOM 2854 O O . ALA B 1 146 ? 18.162 30.595 -31.366 1.00 90.82 168 ALA B O 1
ATOM 2856 N N . LYS B 1 147 ? 18.195 28.623 -32.465 1.00 86.77 169 LYS B N 1
ATOM 2857 C CA . LYS B 1 147 ? 18.817 27.922 -31.348 1.00 89.70 169 LYS B CA 1
ATOM 2858 C C . LYS B 1 147 ? 20.125 28.593 -30.953 1.00 94.05 169 LYS B C 1
ATOM 2859 O O . LYS B 1 147 ? 20.412 28.754 -29.761 1.00 106.46 169 LYS B O 1
ATOM 2865 N N . GLU B 1 148 ? 20.931 28.996 -31.942 1.00 88.03 170 GLU B N 1
ATOM 2866 C CA . GLU B 1 148 ? 22.258 29.525 -31.640 1.00 92.29 170 GLU B CA 1
ATOM 2867 C C . GLU B 1 148 ? 22.176 30.792 -30.798 1.00 89.26 170 GLU B C 1
ATOM 2868 O O . GLU B 1 148 ? 23.069 31.050 -29.983 1.00 79.94 170 GLU B O 1
ATOM 2874 N N . VAL B 1 149 ? 21.154 31.618 -31.017 1.00 96.98 171 VAL B N 1
ATOM 2875 C CA . VAL B 1 149 ? 21.044 32.858 -30.260 1.00 104.25 171 VAL B CA 1
ATOM 2876 C C . VAL B 1 149 ? 20.299 32.626 -28.947 1.00 104.12 171 VAL B C 1
ATOM 2877 O O . VAL B 1 149 ? 20.562 33.307 -27.949 1.00 105.60 171 VAL B O 1
ATOM 2881 N N . GLN B 1 150 ? 19.417 31.630 -28.914 1.00 105.50 172 GLN B N 1
ATOM 2882 C CA . GLN B 1 150 ? 18.680 31.310 -27.699 1.00 121.29 172 GLN B CA 1
ATOM 2883 C C . GLN B 1 150 ? 19.573 30.632 -26.670 1.00 120.90 172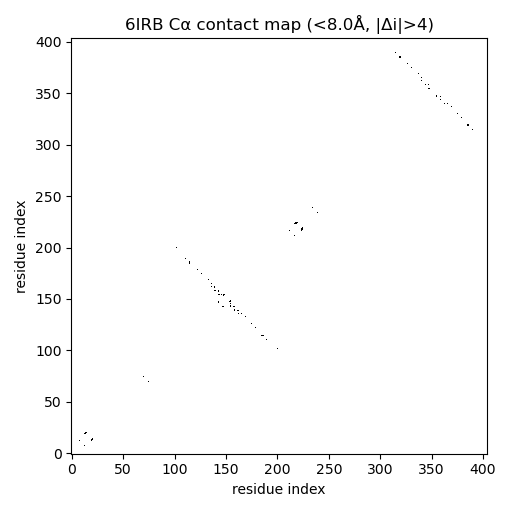 GLN B C 1
ATOM 2884 O O . GLN B 1 150 ? 19.381 30.817 -25.463 1.00 125.15 172 GLN B O 1
ATOM 2890 N N . ASN B 1 151 ? 20.571 29.881 -27.125 1.00 114.43 173 ASN B N 1
ATOM 2891 C CA . ASN B 1 151 ? 21.506 29.221 -26.229 1.00 110.66 173 ASN B CA 1
ATOM 2892 C C . ASN B 1 151 ? 22.774 30.045 -26.096 1.00 105.39 173 ASN B C 1
ATOM 2893 O O . ASN B 1 151 ? 23.576 30.106 -27.022 1.00 111.41 173 ASN B O 1
ATOM 2898 N N . THR B 1 156 ? 21.212 36.720 -21.133 1.00 132.14 179 THR B N 1
ATOM 2899 C CA . THR B 1 156 ? 19.894 36.750 -21.753 1.00 137.10 179 THR B CA 1
ATOM 2900 C C . THR B 1 156 ? 19.290 38.148 -21.591 1.00 142.28 179 THR B C 1
ATOM 2901 O O . THR B 1 156 ? 19.707 39.081 -22.269 1.00 148.58 179 THR B O 1
ATOM 2905 N N . LYS B 1 157 ? 18.309 38.278 -20.694 1.00 141.08 180 LYS B N 1
ATOM 2906 C CA . LYS B 1 157 ? 17.645 39.550 -20.392 1.00 137.56 180 LYS B CA 1
ATOM 2907 C C . LYS B 1 157 ? 17.062 40.159 -21.663 1.00 145.86 180 LYS B C 1
ATOM 2908 O O . LYS B 1 157 ? 17.053 41.377 -21.857 1.00 143.31 180 LYS B O 1
ATOM 2910 N N . ASN B 1 158 ? 16.550 39.279 -22.518 1.00 152.03 181 ASN B N 1
ATOM 2911 C CA . ASN B 1 158 ? 15.800 39.606 -23.727 1.00 157.05 181 ASN B CA 1
ATOM 2912 C C . ASN B 1 158 ? 16.491 40.620 -24.640 1.00 154.22 181 ASN B C 1
ATOM 2913 O O . ASN B 1 158 ? 15.825 41.400 -25.328 1.00 151.67 181 ASN B O 1
ATOM 2918 N N . GLU B 1 159 ? 17.826 40.643 -24.662 1.00 151.16 182 GLU B N 1
ATOM 2919 C CA . GLU B 1 159 ? 18.479 41.254 -25.814 1.00 142.27 182 GLU B CA 1
ATOM 2920 C C . GLU B 1 159 ? 18.428 40.279 -26.977 1.00 132.90 182 GLU B C 1
ATOM 2921 O O . GLU B 1 159 ? 18.478 40.695 -28.139 1.00 133.05 182 GLU B O 1
ATOM 2927 N N . LYS B 1 160 ? 18.331 38.983 -26.653 1.00 122.37 183 LYS B N 1
ATOM 2928 C CA . LYS B 1 160 ? 18.382 37.915 -27.644 1.00 112.60 183 LYS B CA 1
ATOM 2929 C C . LYS B 1 160 ? 17.350 38.144 -28.731 1.00 118.11 183 LYS B C 1
ATOM 2930 O O . LYS B 1 160 ? 17.662 38.126 -29.928 1.00 120.36 183 LYS B O 1
ATOM 2936 N N . ASP B 1 161 ? 16.108 38.374 -28.316 1.00 130.75 184 ASP B N 1
ATOM 2937 C CA . ASP B 1 161 ? 15.013 38.542 -29.259 1.00 141.69 184 ASP B CA 1
ATOM 2938 C C . ASP B 1 161 ? 15.269 39.707 -30.212 1.00 138.77 184 ASP B C 1
ATOM 2939 O O . ASP B 1 161 ? 14.946 39.625 -31.404 1.00 145.30 184 ASP B O 1
ATOM 2944 N N . ARG B 1 162 ? 15.842 40.802 -29.711 1.00 131.85 185 ARG B N 1
ATOM 2945 C CA . ARG B 1 162 ? 16.164 41.920 -30.593 1.00 123.73 185 ARG B CA 1
ATOM 2946 C C . ARG B 1 162 ? 17.279 41.570 -31.578 1.00 124.19 185 ARG B C 1
ATOM 2947 O O . ARG B 1 162 ? 17.193 41.914 -32.763 1.00 114.62 185 ARG B O 1
ATOM 2949 N N . ARG B 1 163 ? 18.334 40.888 -31.114 1.00 131.10 186 ARG B N 1
ATOM 2950 C CA . ARG B 1 163 ? 19.471 40.630 -31.998 1.00 132.74 186 ARG B CA 1
ATOM 2951 C C . ARG B 1 163 ? 19.080 39.671 -33.113 1.00 125.46 186 ARG B C 1
ATOM 2952 O O . ARG B 1 163 ? 19.536 39.825 -34.252 1.00 132.63 186 ARG B O 1
ATOM 2960 N N . LEU B 1 164 ? 18.276 38.645 -32.802 1.00 108.48 187 LEU B N 1
ATOM 2961 C CA . LEU B 1 164 ? 17.854 37.739 -33.865 1.00 102.92 187 LEU B CA 1
ATOM 2962 C C . LEU B 1 164 ? 17.145 38.501 -34.974 1.00 110.83 187 LEU B C 1
ATOM 2963 O O . LEU B 1 164 ? 17.265 38.132 -36.147 1.00 124.38 187 LEU B O 1
ATOM 2968 N N . ARG B 1 165 ? 16.403 39.556 -34.634 1.00 108.45 188 ARG B N 1
ATOM 2969 C CA . ARG B 1 165 ? 15.803 40.371 -35.683 1.00 113.41 188 ARG B CA 1
ATOM 2970 C C . ARG B 1 165 ? 16.879 40.945 -36.597 1.00 119.54 188 ARG B C 1
ATOM 2971 O O . ARG B 1 165 ? 16.685 41.031 -37.817 1.00 118.10 188 ARG B O 1
ATOM 2979 N N . GLU B 1 166 ? 18.020 41.352 -36.025 1.00 117.37 189 GLU B N 1
ATOM 2980 C CA . GLU B 1 166 ? 19.134 41.802 -36.856 1.00 115.41 189 GLU B CA 1
ATOM 2981 C C . GLU B 1 166 ? 19.627 40.667 -37.748 1.00 103.63 189 GLU B C 1
ATOM 2982 O O . GLU B 1 166 ? 19.922 40.879 -38.930 1.00 101.10 189 GLU B O 1
ATOM 2984 N N . LYS B 1 167 ? 19.741 39.453 -37.191 1.00 96.52 190 LYS B N 1
ATOM 2985 C CA . LYS B 1 167 ? 20.126 38.301 -38.000 1.00 81.67 190 LYS B CA 1
ATOM 2986 C C . LYS B 1 167 ? 19.045 37.971 -39.014 1.00 78.48 190 LYS B C 1
ATOM 2987 O O . LYS B 1 167 ? 19.341 37.739 -40.191 1.00 74.46 190 LYS B O 1
ATOM 2993 N N . ARG B 1 168 ? 17.785 37.893 -38.558 1.00 82.53 191 ARG B N 1
ATOM 2994 C CA . ARG B 1 168 ? 16.685 37.535 -39.450 1.00 89.13 191 ARG B CA 1
ATOM 2995 C C . ARG B 1 168 ? 16.711 38.404 -40.696 1.00 90.25 191 ARG B C 1
ATOM 2996 O O . ARG B 1 168 ? 16.535 37.906 -41.814 1.00 90.97 191 ARG B O 1
ATOM 3004 N N . GLN B 1 169 ? 16.977 39.706 -40.523 1.00 90.56 192 GLN B N 1
ATOM 3005 C CA . GLN B 1 169 ? 17.019 40.603 -41.666 1.00 96.09 192 GLN B CA 1
ATOM 3006 C C . GLN B 1 169 ? 18.285 40.359 -42.459 1.00 88.56 192 GLN B C 1
ATOM 3007 O O . GLN B 1 169 ? 18.280 40.407 -43.695 1.00 87.86 192 GLN B O 1
ATOM 3013 N N . ASN B 1 170 ? 19.369 40.056 -41.757 1.00 83.89 193 ASN B N 1
ATOM 3014 C CA . ASN B 1 170 ? 20.603 39.685 -42.425 1.00 86.22 193 ASN B CA 1
ATOM 3015 C C . ASN B 1 170 ? 20.393 38.411 -43.242 1.00 72.89 193 ASN B C 1
ATOM 3016 O O . ASN B 1 170 ? 20.833 38.311 -44.392 1.00 67.64 193 ASN B O 1
ATOM 3021 N N . ASN B 1 171 ? 19.712 37.427 -42.656 1.00 72.16 194 ASN B N 1
ATOM 3022 C CA . ASN B 1 171 ? 19.455 36.170 -43.346 1.00 62.56 194 ASN B CA 1
ATOM 3023 C C . ASN B 1 171 ? 18.584 36.336 -44.580 1.00 77.60 194 ASN B C 1
ATOM 3024 O O . ASN B 1 171 ? 18.873 35.754 -45.631 1.00 80.78 194 ASN B O 1
ATOM 3029 N N . VAL B 1 172 ? 17.488 37.088 -44.474 1.00 76.40 195 VAL B N 1
ATOM 3030 C CA . VAL B 1 172 ? 16.621 37.212 -45.643 1.00 87.33 195 VAL B CA 1
ATOM 3031 C C . VAL B 1 172 ? 17.389 37.862 -46.785 1.00 83.29 195 VAL B C 1
ATOM 3032 O O . VAL B 1 172 ? 17.265 37.459 -47.950 1.00 72.72 195 VAL B O 1
ATOM 3036 N N . LYS B 1 173 ? 18.220 38.859 -46.457 1.00 81.93 196 LYS B N 1
ATOM 3037 C CA . LYS B 1 173 ? 19.039 39.525 -47.464 1.00 89.28 196 LYS B CA 1
ATOM 3038 C C . LYS B 1 173 ? 19.971 38.527 -48.136 1.00 89.59 196 LYS B C 1
ATOM 3039 O O . LYS B 1 173 ? 20.116 38.520 -49.365 1.00 94.96 196 LYS B O 1
ATOM 3045 N N . ARG B 1 174 ? 20.603 37.669 -47.337 1.00 91.90 197 ARG B N 1
ATOM 3046 C CA . ARG B 1 174 ? 21.472 36.629 -47.871 1.00 87.46 197 ARG B CA 1
ATOM 3047 C C . ARG B 1 174 ? 20.679 35.595 -48.650 1.00 83.35 197 ARG B C 1
ATOM 3048 O O . ARG B 1 174 ? 21.079 35.189 -49.748 1.00 81.96 197 ARG B O 1
ATOM 3056 N N . PHE B 1 175 ? 19.539 35.177 -48.100 1.00 80.16 198 PHE B N 1
ATOM 3057 C CA . PHE B 1 175 ? 18.786 34.076 -48.681 1.00 78.53 198 PHE B CA 1
ATOM 3058 C C . PHE B 1 175 ? 18.321 34.375 -50.092 1.00 86.81 198 PHE B C 1
ATOM 3059 O O . PHE B 1 175 ? 18.505 33.556 -50.999 1.00 96.53 198 PHE B O 1
ATOM 3075 N N . GLU B 1 177 ? 19.637 36.683 -52.033 1.00 63.08 200 GLU B N 1
ATOM 3076 C CA . GLU B 1 177 ? 20.817 36.837 -52.885 1.00 65.13 200 GLU B CA 1
ATOM 3077 C C . GLU B 1 177 ? 21.250 35.478 -53.413 1.00 68.72 200 GLU B C 1
ATOM 3078 O O . GLU B 1 177 ? 21.631 35.343 -54.582 1.00 77.52 200 GLU B O 1
ATOM 3084 N N . GLU B 1 178 ? 21.181 34.456 -52.562 1.00 67.47 201 GLU B N 1
ATOM 3085 C CA . GLU B 1 178 ? 21.458 33.096 -53.002 1.00 72.71 201 GLU B CA 1
ATOM 3086 C C . GLU B 1 178 ? 20.512 32.699 -54.137 1.00 77.44 201 GLU B C 1
ATOM 3087 O O . GLU B 1 178 ? 20.933 32.078 -55.121 1.00 75.80 201 GLU B O 1
ATOM 3093 N N . LYS B 1 179 ? 19.225 33.047 -54.013 1.00 77.21 202 LYS B N 1
ATOM 3094 C CA . LYS B 1 179 ? 18.259 32.730 -55.061 1.00 71.28 202 LYS B CA 1
ATOM 3095 C C . LYS B 1 179 ? 18.579 33.455 -56.360 1.00 74.82 202 LYS B C 1
ATOM 3096 O O . LYS B 1 179 ? 18.459 32.878 -57.445 1.00 82.37 202 LYS B O 1
ATOM 3102 N N . LYS B 1 180 ? 18.949 34.735 -56.276 1.00 78.47 203 LYS B N 1
ATOM 3103 C CA . LYS B 1 180 ? 19.308 35.476 -57.481 1.00 73.60 203 LYS B CA 1
ATOM 3104 C C . LYS B 1 180 ? 20.473 34.813 -58.192 1.00 78.39 203 LYS B C 1
ATOM 3105 O O . LYS B 1 180 ? 20.434 34.599 -59.408 1.00 86.89 203 LYS B O 1
ATOM 3111 N N . GLN B 1 181 ? 21.524 34.481 -57.445 1.00 77.32 204 GLN B N 1
ATOM 3112 C CA . GLN B 1 181 ? 22.650 33.773 -58.035 1.00 85.38 204 GLN B CA 1
ATOM 3113 C C . GLN B 1 181 ? 22.172 32.506 -58.737 1.00 78.80 204 GLN B C 1
ATOM 3114 O O . GLN B 1 181 ? 22.422 32.309 -59.930 1.00 78.92 204 GLN B O 1
ATOM 3120 N N . ILE B 1 182 ? 21.470 31.638 -58.011 1.00 66.87 205 ILE B N 1
ATOM 3121 C CA . ILE B 1 182 ? 21.084 30.353 -58.580 1.00 54.09 205 ILE B CA 1
ATOM 3122 C C . ILE B 1 182 ? 20.164 30.555 -59.779 1.00 65.11 205 ILE B C 1
ATOM 3123 O O . ILE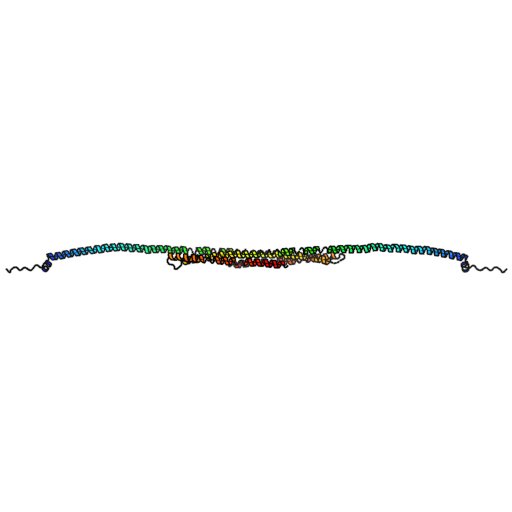 B 1 182 ? 20.283 29.855 -60.793 1.00 67.80 205 ILE B O 1
ATOM 3128 N N . GLY B 1 183 ? 19.260 31.537 -59.698 1.00 73.98 206 GLY B N 1
ATOM 3129 C CA . GLY B 1 183 ? 18.430 31.880 -60.845 1.00 81.83 206 GLY B CA 1
ATOM 3130 C C . GLY B 1 183 ? 19.222 32.127 -62.113 1.00 86.95 206 GLY B C 1
ATOM 3131 O O . GLY B 1 183 ? 18.820 31.713 -63.203 1.00 85.77 206 GLY B O 1
ATOM 3132 N N . VAL B 1 184 ? 20.356 32.812 -61.991 1.00 89.51 207 VAL B N 1
ATOM 3133 C CA . VAL B 1 184 ? 21.099 33.229 -63.173 1.00 94.16 207 VAL B CA 1
ATOM 3134 C C . VAL B 1 184 ? 21.852 32.055 -63.781 1.00 86.28 207 VAL B C 1
ATOM 3135 O O . VAL B 1 184 ? 21.801 31.838 -64.996 1.00 95.39 207 VAL B O 1
ATOM 3139 N N . LYS B 1 185 ? 22.550 31.278 -62.949 1.00 75.37 208 LYS B N 1
ATOM 3140 C CA . LYS B 1 185 ? 23.273 30.112 -63.453 1.00 75.28 208 LYS B CA 1
ATOM 3141 C C . LYS B 1 185 ? 22.330 29.116 -64.121 1.00 71.37 208 LYS B C 1
ATOM 3142 O O . LYS B 1 185 ? 22.611 28.624 -65.220 1.00 67.89 208 LYS B O 1
ATOM 3148 N N . GLN B 1 186 ? 21.215 28.795 -63.459 1.00 63.47 209 GLN B N 1
ATOM 3149 C CA . GLN B 1 186 ? 20.210 27.917 -64.052 1.00 59.40 209 GLN B CA 1
ATOM 3150 C C . GLN B 1 186 ? 19.755 28.430 -65.413 1.00 54.35 209 GLN B C 1
ATOM 3151 O O . GLN B 1 186 ? 19.693 27.674 -66.389 1.00 54.14 209 GLN B O 1
ATOM 3157 N N . GLY B 1 187 ? 19.409 29.712 -65.490 1.00 60.54 210 GLY B N 1
ATOM 3158 C CA . GLY B 1 187 ? 19.007 30.270 -66.767 1.00 68.89 210 GLY B CA 1
ATOM 3159 C C . GLY B 1 187 ? 20.107 30.172 -67.804 1.00 75.16 210 GLY B C 1
ATOM 3160 O O . GLY B 1 187 ? 19.855 29.819 -68.958 1.00 87.82 210 GLY B O 1
ATOM 3161 N N . ARG B 1 188 ? 21.347 30.465 -67.404 1.00 65.29 211 ARG B N 1
ATOM 3162 C CA . ARG B 1 188 ? 22.452 30.376 -68.351 1.00 62.65 211 ARG B CA 1
ATOM 3163 C C . ARG B 1 188 ? 22.670 28.931 -68.757 1.00 66.11 211 ARG B C 1
ATOM 3164 O O . ARG B 1 188 ? 22.904 28.635 -69.936 1.00 66.93 211 ARG B O 1
ATOM 3172 N N . ALA B 1 189 ? 22.601 28.021 -67.783 1.00 66.52 212 ALA B N 1
ATOM 3173 C CA . ALA B 1 189 ? 22.818 26.605 -68.055 1.00 62.98 212 ALA B CA 1
ATOM 3174 C C . ALA B 1 189 ? 21.794 26.094 -69.058 1.00 68.71 212 ALA B C 1
ATOM 3175 O O . ALA B 1 189 ? 22.149 25.490 -70.078 1.00 72.62 212 ALA B O 1
ATOM 3185 N N . GLU B 1 191 ? 19.878 27.858 -71.155 1.00 60.74 214 GLU B N 1
ATOM 3186 C CA . GLU B 1 191 ? 20.083 28.534 -72.430 1.00 72.63 214 GLU B CA 1
ATOM 3187 C C . GLU B 1 191 ? 21.229 27.898 -73.204 1.00 79.15 214 GLU B C 1
ATOM 3188 O O . GLU B 1 191 ? 21.095 27.573 -74.389 1.00 84.52 214 GLU B O 1
ATOM 3194 N N . LYS B 1 192 ? 22.360 27.696 -72.525 1.00 74.26 215 LYS B N 1
ATOM 3195 C CA . LYS B 1 192 ? 23.515 27.049 -73.137 1.00 64.59 215 LYS B CA 1
ATOM 3196 C C . LYS B 1 192 ? 23.099 25.730 -73.784 1.00 63.33 215 LYS B C 1
ATOM 3197 O O . LYS B 1 192 ? 23.361 25.491 -74.968 1.00 58.95 215 LYS B O 1
ATOM 3203 N N . LEU B 1 193 ? 22.413 24.877 -73.019 1.00 60.83 216 LEU B N 1
ATOM 3204 C CA . LEU B 1 193 ? 21.988 23.572 -73.517 1.00 60.98 216 LEU B CA 1
ATOM 3205 C C . LEU B 1 193 ? 21.143 23.677 -74.781 1.00 65.51 216 LEU B C 1
ATOM 3206 O O . LEU B 1 193 ? 21.416 23.000 -75.778 1.00 74.79 216 LEU B O 1
ATOM 3211 N N . LYS B 1 194 ? 20.094 24.499 -74.756 1.00 67.90 217 LYS B N 1
ATOM 3212 C CA . LYS B 1 194 ? 19.273 24.630 -75.955 1.00 68.07 217 LYS B CA 1
ATOM 3213 C C . LYS B 1 194 ? 20.057 25.156 -77.150 1.00 62.77 217 LYS B C 1
ATOM 3214 O O . LYS B 1 194 ? 19.782 24.752 -78.287 1.00 64.08 217 LYS B O 1
ATOM 3220 N N . LEU B 1 195 ? 21.050 26.024 -76.929 1.00 60.86 218 LEU B N 1
ATOM 3221 C CA . LEU B 1 195 ? 21.858 26.484 -78.060 1.00 69.09 218 LEU B CA 1
ATOM 3222 C C . LEU B 1 195 ? 22.683 25.351 -78.647 1.00 62.28 218 LEU B C 1
ATOM 3223 O O . LEU B 1 195 ? 22.833 25.257 -79.871 1.00 69.60 218 LEU B O 1
ATOM 3228 N N . ALA B 1 196 ? 23.201 24.466 -77.794 1.00 59.08 219 ALA B N 1
ATOM 3229 C CA . ALA B 1 196 ? 23.866 23.270 -78.296 1.00 58.63 219 ALA B CA 1
ATOM 3230 C C . ALA B 1 196 ? 22.886 22.414 -79.084 1.00 60.49 219 ALA B C 1
ATOM 3231 O O . ALA B 1 196 ? 23.225 21.886 -80.150 1.00 60.80 219 ALA B O 1
ATOM 3233 N N . HIS B 1 197 ? 21.651 22.302 -78.591 1.00 62.06 220 HIS B N 1
ATOM 3234 C CA . HIS B 1 197 ? 20.615 21.589 -79.329 1.00 65.97 220 HIS B CA 1
ATOM 3235 C C . HIS B 1 197 ? 20.374 22.245 -80.678 1.00 57.13 220 HIS B C 1
ATOM 3236 O O . HIS B 1 197 ? 20.289 21.565 -81.707 1.00 57.47 220 HIS B O 1
ATOM 3243 N N . SER B 1 198 ? 20.237 23.571 -80.681 1.00 58.47 221 SER B N 1
ATOM 3244 C CA . SER B 1 198 ? 20.070 24.305 -81.926 1.00 59.85 221 SER B CA 1
ATOM 3245 C C . SER B 1 198 ? 21.188 23.981 -82.910 1.00 59.63 221 SER B C 1
ATOM 3246 O O . SER B 1 198 ? 20.931 23.654 -84.073 1.00 60.43 221 SER B O 1
ATOM 3249 N N . LYS B 1 199 ? 22.441 24.059 -82.456 1.00 59.00 222 LYS B N 1
ATOM 3250 C CA . LYS B 1 199 ? 23.554 23.707 -83.329 1.00 59.25 222 LYS B CA 1
ATOM 3251 C C . LYS B 1 199 ? 23.447 22.257 -83.779 1.00 76.35 222 LYS B C 1
ATOM 3252 O O . LYS B 1 199 ? 23.615 21.950 -84.965 1.00 78.45 222 LYS B O 1
ATOM 3258 N N . GLN B 1 200 ? 23.169 21.353 -82.835 1.00 65.92 223 GLN B N 1
ATOM 3259 C CA . GLN B 1 200 ? 23.063 19.927 -83.139 1.00 69.92 223 GLN B CA 1
ATOM 3260 C C . GLN B 1 200 ? 22.129 19.682 -84.310 1.00 68.65 223 GLN B C 1
ATOM 3261 O O . GLN B 1 200 ? 22.436 18.899 -85.215 1.00 77.60 223 GLN B O 1
ATOM 3267 N N . ILE B 1 201 ? 20.957 20.313 -84.278 1.00 69.49 224 ILE B N 1
ATOM 3268 C CA . ILE B 1 201 ? 19.978 20.124 -85.339 1.00 72.86 224 ILE B CA 1
ATOM 3269 C C . ILE B 1 201 ? 20.508 20.701 -86.644 1.00 77.55 224 ILE B C 1
ATOM 3270 O O . ILE B 1 201 ? 20.481 20.047 -87.694 1.00 84.34 224 ILE B O 1
ATOM 3275 N N . GLU B 1 202 ? 20.966 21.955 -86.595 1.00 85.45 225 GLU B N 1
ATOM 3276 C CA . GLU B 1 202 ? 21.566 22.605 -87.757 1.00 102.75 225 GLU B CA 1
ATOM 3277 C C . GLU B 1 202 ? 22.652 21.733 -88.384 1.00 99.63 225 GLU B C 1
ATOM 3278 O O . GLU B 1 202 ? 22.682 21.540 -89.607 1.00 104.98 225 GLU B O 1
ATOM 3284 N N . GLU B 1 203 ? 23.555 21.194 -87.558 1.00 93.07 226 GLU B N 1
ATOM 3285 C CA . GLU B 1 203 ? 24.586 20.306 -88.086 1.00 84.73 226 GLU B CA 1
ATOM 3286 C C . GLU B 1 203 ? 23.980 19.050 -88.691 1.00 76.76 226 GLU B C 1
ATOM 3287 O O . GLU B 1 203 ? 24.442 18.575 -89.733 1.00 80.79 226 GLU B O 1
ATOM 3293 N N . PHE B 1 204 ? 22.962 18.484 -88.046 1.00 70.07 227 PHE B N 1
ATOM 3294 C CA . PHE B 1 204 ? 22.323 17.300 -88.609 1.00 74.68 227 PHE B CA 1
ATOM 3295 C C . PHE B 1 204 ? 21.702 17.623 -89.956 1.00 66.82 227 PHE B C 1
ATOM 3296 O O . PHE B 1 204 ? 21.789 16.825 -90.896 1.00 66.65 227 PHE B O 1
ATOM 3304 N N . SER B 1 205 ? 21.062 18.788 -90.063 1.00 69.36 228 SER B N 1
ATOM 3305 C CA . SER B 1 205 ? 20.495 19.212 -91.335 1.00 78.41 228 SER B CA 1
ATOM 3306 C C . SER B 1 205 ? 21.565 19.178 -92.421 1.00 81.94 228 SER B C 1
ATOM 3307 O O . SER B 1 205 ? 21.391 18.545 -93.467 1.00 78.12 228 SER B O 1
ATOM 3310 N N . THR B 1 206 ? 22.663 19.901 -92.199 1.00 87.61 229 THR B N 1
ATOM 3311 C CA . THR B 1 206 ? 23.792 19.895 -93.127 1.00 90.15 229 THR B CA 1
ATOM 3312 C C . THR B 1 206 ? 24.216 18.480 -93.529 1.00 90.25 229 THR B C 1
ATOM 3313 O O . THR B 1 206 ? 24.427 18.203 -94.714 1.00 93.83 229 THR B O 1
ATOM 3317 N N . ASP B 1 207 ? 24.394 17.581 -92.552 1.00 94.66 230 ASP B N 1
ATOM 3318 C CA . ASP B 1 207 ? 24.915 16.249 -92.863 1.00 96.13 230 ASP B CA 1
ATOM 3319 C C . ASP B 1 207 ? 23.985 15.471 -93.778 1.00 116.58 230 ASP B C 1
ATOM 3320 O O . ASP B 1 207 ? 24.444 14.792 -94.704 1.00 125.79 230 ASP B O 1
ATOM 3325 N N . VAL B 1 208 ? 22.678 15.536 -93.527 1.00 133.76 231 VAL B N 1
ATOM 3326 C CA . VAL B 1 208 ? 21.724 14.843 -94.391 1.00 141.76 231 VAL B CA 1
ATOM 3327 C C . VAL B 1 208 ? 21.589 15.551 -95.741 1.00 134.70 231 VAL B C 1
ATOM 3328 O O . VAL B 1 208 ? 21.812 14.940 -96.792 1.00 138.26 231 VAL B O 1
ATOM 3332 N N . GLN B 1 209 ? 21.204 16.835 -95.729 1.00 115.49 232 GLN B N 1
ATOM 3333 C CA . GLN B 1 209 ? 21.007 17.670 -96.915 1.00 102.08 232 GLN B CA 1
ATOM 3334 C C . GLN B 1 209 ? 21.982 17.321 -98.038 1.00 107.73 232 GLN B C 1
ATOM 3335 O O . GLN B 1 209 ? 21.577 17.154 -99.197 1.00 107.27 232 GLN B O 1
ATOM 3341 N N . LYS B 1 210 ? 23.266 17.198 -97.691 1.00 111.06 233 LYS B N 1
ATOM 3342 C CA . LYS B 1 210 ? 24.269 16.660 -98.606 1.00 122.65 233 LYS B CA 1
ATOM 3343 C C . LYS B 1 210 ? 23.822 15.347 -99.238 1.00 128.23 233 LYS B C 1
ATOM 3344 O O . LYS B 1 210 ? 23.690 15.234 -100.464 1.00 131.99 233 LYS B O 1
ATOM 3350 N N . LEU B 1 211 ? 23.566 14.347 -98.404 1.00 126.39 234 LEU B N 1
ATOM 3351 C CA . LEU B 1 211 ? 23.267 12.998 -98.868 1.00 117.37 234 LEU B CA 1
ATOM 3352 C C . LEU B 1 211 ? 21.821 12.877 -99.351 1.00 107.89 234 LEU B C 1
ATOM 3353 O O . LEU B 1 211 ? 21.253 13.828 -99.893 1.00 99.12 234 LEU B O 1
#

B-factor: mean 94.2, std 27.67, range [23.88, 194.71]

Secondary structure (DSSP, 8-state):
-PPP--PPP-HHHHHT-HHHHHHHHHHHHHHHHHHHHHHHHHHHHHHHHHHHHHHHHHHHHHHHHHHHHHHHHHHHHHHHHHH--HHHHHHHH--HHHHHHHHH-----HHHHHHHHHHHHHHHHHHHHHHHHHH--HHHHHHHHTSS--SHHHHHHHHHHHHHHHHHH--HHHHHHHHHHH--HHHHHHHHHHHHHHHHHHH-/-PPP--PPP-HHHHHH-HHHHHHHHHHHHHHHHHHHHHHHHHHHHHHHHHHHHHHHHHHHHHHHHHHHHHHHHHHHHHHHHHH--HHHHHHHH--HHHHHHHHH-----HHHHHHHHHHHHHHHHHHHHHHHHHH--HHHHHHHH--TT-HHHHHHHHHHHHHHH--HHHHHHHHHHH--HHHHHHHHHHHHHHHHHHH-

GO terms:
  GO:0016028 rhabdomere (C, IDA)
  GO:0004629 C-type glycerophospholipase activity (F, TAS)
  GO:0043153 entrainment of circadian clock by photoperiod (P, IGI)
  GO:0016027 inaD signaling complex (C, TAS)
  GO:0004435 phosphatidylinositol-4,5-bisphosphate phospholipase C activity (F, TAS)
  GO:0019722 calcium-mediated signaling (P, TAS)
  GO:0030265 phospholipase C-activating opsin-mediated signaling pathway (P, TAS)
  GO:0006644 phospholipid metabolic process (P, TAS)
  GO:0006651 diacylglycerol biosynthetic process (P, TAS)
  GO:0007200 phospholipase C-activating G protein-coupled receptor signaling pathway (P, TAS)
  GO:0007623 circadian rhythm (P, IGI)
  GO:0008654 phospholipid biosynthetic process (P, TAS)
  GO:0001580 detection of chemical stimulus involved in sensory perception of bitter taste (P, IMP)
  GO:0002385 mucosal immune response (P, IMP)
  GO:0005096 GTPase activator activity (F, IMP)
  GO:0043052 thermotaxis (P, IMP)
  GO:0045494 photoreceptor cell maintenance (P, IMP)
  GO:0009649 entrainment of circadian clock (P, IMP)
  GO:0004435 phosphatidylinositol-4,5-bisphosphate phospholipase C activity (F, IMP)
  GO:2000370 positive regulation of clathrin-dependent endocytosis (P, IMP)

Foldseek 3Di:
DDDDDDDDDDPVNVCPDVVVVVVVVVVVVVVVVVVVVCVVCVVVVVVVVCVCVVVVVVVVVVVVVVVVVVVCVVVVVVVVVVVVVVVVVVVVVCVVVVLVVVLVVLVVVVVLVVVVVVLVVVLVVVVVVLVVVLVVLVVVLVVLVVDPPPDVVVSVVVSVVVVVVSVVVNVVVVVSVPVSVVVVVSVVVVVVVSVVSVVVSVVD/DDDDDDDDDDPVNVCPDPVVVVVVVVVVCVVVVVVVVVVVVVVVVVVVVVVVVVVVVCVVVVCVVVVVVVVVVVVVVVVVVVVCVVVVVVVVVVVVVVVVVVLVVVVVVVVLVVVVVVLVVVLVVVVVVLVVVLVVLVVVLVVLVCVPPPSVVVVVVVVVVSVVVSVVVVVSVVVSVVCCVSVVVVVVVVVVVCVVVVVD